Protein AF-A0A812S3G1-F1 (afdb_monomer_lite)

Radius of gyration: 24.36 Å; chains: 1; bounding box: 58×46×75 Å

Foldseek 3Di:
DDQDADLDQADEAEFADFDAPDAQFCPNDPLSAGHAEYEWEWEQDPPRAIETAPRQQPHQHFYHQYWYWHQYPPDAIDTDGGSHGRRPPPHDHPHYDQPALVNPLVSLCQHHHPNDGCNVPPPSVVNNVVSCVVRVCVPDPDDNPPDDCVVCSNPPPDDDDPDPDDDDPPLASSQPPLDDPPPLCVVQLVLLVPQDQDCVPQVVVLVVLVVVLVVFDPPDFDPDPQFQLDPLAEGFHALVCQCPQVNCVVSQAQEEEEQQCVVSVCGNPDPHHPDHHHYHYHHFDLDLPTSLSNVPLRVLLSRVVVCSVVSHRYYYYYHGSAENSLLSQLLCCCPVVVAANVRSSVSCCVRGTHHHPRSNSSSSSSSSCVSVVRYD

Structure (mmCIF, N/CA/C/O backbone):
data_AF-A0A812S3G1-F1
#
_entry.id   AF-A0A812S3G1-F1
#
loop_
_atom_site.group_PDB
_atom_site.id
_atom_site.type_symbol
_atom_site.label_atom_id
_atom_site.label_alt_id
_atom_site.label_comp_id
_atom_site.label_asym_id
_atom_site.label_entity_id
_atom_site.label_seq_id
_atom_site.pdbx_PDB_ins_code
_atom_site.Cartn_x
_atom_site.Cartn_y
_atom_site.Cartn_z
_atom_site.occupancy
_atom_site.B_iso_or_equiv
_atom_site.auth_seq_id
_atom_site.auth_comp_id
_atom_site.auth_asym_id
_atom_site.auth_atom_id
_atom_site.pdbx_PDB_model_num
ATOM 1 N N . MET A 1 1 ? 16.305 25.923 -2.588 1.00 24.86 1 MET A N 1
ATOM 2 C CA . MET A 1 1 ? 16.365 24.826 -3.576 1.00 24.86 1 MET A CA 1
ATOM 3 C C . MET A 1 1 ? 16.782 23.573 -2.830 1.00 24.86 1 MET A C 1
ATOM 5 O O . MET A 1 1 ? 17.925 23.497 -2.410 1.00 24.86 1 MET A O 1
ATOM 9 N N . ILE A 1 2 ? 15.845 22.669 -2.541 1.00 23.67 2 ILE A N 1
ATOM 10 C CA . ILE A 1 2 ? 16.154 21.421 -1.833 1.00 23.67 2 ILE A CA 1
ATOM 11 C C . ILE A 1 2 ? 16.612 20.422 -2.894 1.00 23.67 2 ILE A C 1
ATOM 13 O O . ILE A 1 2 ? 15.824 20.012 -3.743 1.00 23.67 2 ILE A O 1
ATOM 17 N N . GLN A 1 3 ? 17.901 20.095 -2.879 1.00 22.55 3 GLN A N 1
ATOM 18 C CA . GLN A 1 3 ? 18.487 19.044 -3.703 1.00 22.55 3 GLN A CA 1
ATOM 19 C C . GLN A 1 3 ? 17.927 17.705 -3.210 1.00 22.55 3 GLN A C 1
ATOM 21 O O . GLN A 1 3 ? 18.231 17.258 -2.105 1.00 22.55 3 GLN A O 1
ATOM 26 N N . CYS A 1 4 ? 17.042 17.101 -3.999 1.00 26.75 4 CYS A N 1
ATOM 27 C CA . CYS A 1 4 ? 16.534 15.760 -3.748 1.00 26.75 4 CYS A CA 1
ATOM 28 C C . CYS A 1 4 ? 17.634 14.779 -4.185 1.00 26.75 4 CYS A C 1
ATOM 30 O O . CYS A 1 4 ? 17.995 14.804 -5.361 1.00 26.75 4 CYS A O 1
ATOM 32 N N . PRO A 1 5 ? 18.201 13.930 -3.306 1.00 30.16 5 PRO A N 1
ATOM 33 C CA . PRO A 1 5 ? 19.076 12.861 -3.781 1.00 30.16 5 PRO A CA 1
ATOM 34 C C . PRO A 1 5 ? 18.246 11.963 -4.713 1.00 30.16 5 PRO A C 1
ATOM 36 O O . PRO A 1 5 ? 17.055 11.802 -4.464 1.00 30.16 5 PRO A O 1
ATOM 39 N N . SER A 1 6 ? 18.787 11.335 -5.746 1.00 35.03 6 SER A N 1
ATOM 40 C CA . SER A 1 6 ? 18.090 10.208 -6.384 1.00 35.03 6 SER A CA 1
ATOM 41 C C . SER A 1 6 ? 18.092 9.020 -5.406 1.00 35.03 6 SER A C 1
ATOM 43 O O . SER A 1 6 ? 19.055 8.843 -4.661 1.00 35.03 6 SER A O 1
ATOM 45 N N . LEU A 1 7 ? 16.990 8.260 -5.274 1.00 43.78 7 LEU A N 1
ATOM 46 C CA . LEU A 1 7 ? 17.021 6.997 -4.498 1.00 43.78 7 LEU A CA 1
ATOM 47 C C . LEU A 1 7 ? 17.544 5.839 -5.357 1.00 43.78 7 LEU A C 1
ATOM 49 O O . LEU A 1 7 ? 18.239 4.965 -4.850 1.00 43.78 7 LEU A O 1
ATOM 53 N N . ALA A 1 8 ? 17.221 5.846 -6.651 1.00 49.12 8 ALA A N 1
ATOM 54 C CA . ALA A 1 8 ? 17.739 4.892 -7.617 1.00 49.12 8 ALA A CA 1
ATOM 55 C C . ALA A 1 8 ? 19.024 5.453 -8.234 1.00 49.12 8 ALA A C 1
ATOM 57 O O . ALA A 1 8 ? 19.015 6.541 -8.806 1.00 49.12 8 ALA A O 1
ATOM 58 N N . LYS A 1 9 ? 20.129 4.713 -8.099 1.00 58.16 9 LYS A N 1
ATOM 59 C CA . LYS A 1 9 ? 21.392 5.050 -8.771 1.00 58.16 9 LYS A CA 1
ATOM 60 C C . LYS A 1 9 ? 21.328 4.769 -10.271 1.00 58.16 9 LYS A C 1
ATOM 62 O O . LYS A 1 9 ? 21.966 5.483 -11.030 1.00 58.16 9 LYS A O 1
ATOM 67 N N . GLU A 1 10 ? 20.566 3.750 -10.665 1.00 66.44 10 GLU A N 1
ATOM 68 C CA . GLU A 1 10 ? 20.376 3.293 -12.042 1.00 66.44 10 GLU A CA 1
ATOM 69 C C . GLU A 1 10 ? 18.951 2.751 -12.213 1.00 66.44 10 GLU A C 1
ATOM 71 O O . GLU A 1 10 ? 18.359 2.239 -11.260 1.00 66.44 10 GLU A O 1
ATOM 76 N N . VAL A 1 11 ? 18.405 2.859 -13.422 1.00 68.88 11 VAL A N 1
ATOM 77 C CA . VAL A 1 11 ? 17.053 2.435 -13.792 1.00 68.88 11 VAL A CA 1
ATOM 78 C C . VAL A 1 11 ? 17.143 1.447 -14.953 1.00 68.88 11 VAL A C 1
ATOM 80 O O . VAL A 1 11 ? 17.736 1.748 -15.983 1.00 68.88 11 VAL A O 1
ATOM 83 N N . TYR A 1 12 ? 16.529 0.274 -14.813 1.00 77.38 12 TYR A N 1
ATOM 84 C CA . TYR A 1 12 ? 16.462 -0.733 -15.875 1.00 77.38 12 TYR A CA 1
ATOM 85 C C . TYR A 1 12 ? 15.006 -1.037 -16.199 1.00 77.38 12 TYR A C 1
ATOM 87 O O . TYR A 1 12 ? 14.227 -1.360 -15.304 1.00 77.38 12 TYR A O 1
ATOM 95 N N . THR A 1 13 ? 14.628 -0.927 -17.471 1.00 76.81 13 THR A N 1
ATOM 96 C CA . THR A 1 13 ? 13.253 -1.195 -17.918 1.00 76.81 13 THR A CA 1
ATOM 97 C C . THR A 1 13 ? 13.235 -2.190 -19.071 1.00 76.81 13 THR A C 1
ATOM 99 O O . THR A 1 13 ? 14.129 -2.181 -19.919 1.00 76.81 13 THR A O 1
ATOM 102 N N . PHE A 1 14 ? 12.214 -3.050 -19.073 1.00 79.69 14 PHE A N 1
ATOM 103 C CA . PHE A 1 14 ? 11.964 -4.068 -20.092 1.00 79.69 14 PHE A CA 1
ATOM 104 C C . PHE A 1 14 ? 10.590 -3.806 -20.714 1.00 79.69 14 PHE A C 1
ATOM 106 O O . PHE A 1 14 ? 9.578 -3.828 -20.014 1.00 79.69 14 PHE A O 1
ATOM 113 N N . GLY A 1 15 ? 10.584 -3.507 -22.008 1.00 75.56 15 GLY A N 1
ATOM 114 C CA . GLY A 1 15 ? 9.476 -3.003 -22.813 1.00 75.56 15 GLY A CA 1
ATOM 115 C C . GLY A 1 15 ? 9.600 -1.498 -23.077 1.00 75.56 15 GLY A C 1
ATOM 116 O O . GLY A 1 15 ? 10.645 -0.891 -22.845 1.00 75.56 15 GLY A O 1
ATOM 117 N N . ALA A 1 16 ? 8.538 -0.891 -23.605 1.00 66.25 16 ALA A N 1
ATOM 118 C CA . ALA A 1 16 ? 8.488 0.528 -23.961 1.00 66.25 16 ALA A CA 1
ATOM 119 C C . ALA A 1 16 ? 7.647 1.334 -22.946 1.00 66.25 16 ALA A C 1
ATOM 121 O O . ALA A 1 16 ? 6.451 1.514 -23.153 1.00 66.25 16 ALA A O 1
ATOM 122 N N . PRO A 1 17 ? 8.226 1.780 -21.813 1.00 64.75 17 PRO A N 1
ATOM 123 C CA . PRO A 1 17 ? 7.501 2.571 -20.821 1.00 64.75 17 PRO A CA 1
ATOM 124 C C . PRO A 1 17 ? 7.345 4.035 -21.260 1.00 64.75 17 PRO A C 1
ATOM 126 O O . PRO A 1 17 ? 8.328 4.777 -21.310 1.00 64.75 17 PRO A O 1
ATOM 129 N N . ALA A 1 18 ? 6.116 4.456 -21.538 1.00 59.25 18 ALA A N 1
ATOM 130 C CA . ALA A 1 18 ? 5.737 5.826 -21.883 1.00 59.25 18 ALA A CA 1
ATOM 131 C C . ALA A 1 18 ? 5.818 6.818 -20.706 1.00 59.25 18 ALA A C 1
ATOM 133 O O . ALA A 1 18 ? 5.547 6.464 -19.559 1.00 59.25 18 ALA A O 1
ATOM 134 N N . VAL A 1 19 ? 6.051 8.102 -21.002 1.00 54.81 19 VAL A N 1
ATOM 135 C CA . VAL A 1 19 ? 5.768 9.242 -20.110 1.00 54.81 19 VAL A CA 1
ATOM 136 C C . VAL A 1 19 ? 5.015 10.356 -20.845 1.00 54.81 19 VAL A C 1
ATOM 138 O O . VAL A 1 19 ? 5.173 10.568 -22.047 1.00 54.81 19 VAL A O 1
ATOM 141 N N . SER A 1 20 ? 4.203 11.137 -20.126 1.00 53.47 20 SER A N 1
ATOM 142 C CA . SER A 1 20 ? 3.554 12.322 -20.708 1.00 53.47 20 SER A CA 1
ATOM 143 C C . SER A 1 20 ? 4.597 13.280 -21.285 1.00 53.47 20 SER A C 1
ATOM 145 O O . SER A 1 20 ? 5.556 13.591 -20.588 1.00 53.47 20 SER A O 1
ATOM 147 N N . ARG A 1 21 ? 4.393 13.803 -22.503 1.00 59.41 21 ARG A N 1
ATOM 148 C CA . ARG A 1 21 ? 5.299 14.807 -23.088 1.00 59.41 21 ARG A CA 1
ATOM 149 C C . ARG A 1 21 ? 5.381 16.055 -22.185 1.00 59.41 21 ARG A C 1
ATOM 151 O O . ARG A 1 21 ? 4.331 16.516 -21.730 1.00 59.41 21 ARG A O 1
ATOM 158 N N . PRO A 1 22 ? 6.574 16.644 -21.981 1.00 69.62 22 PRO A N 1
ATOM 159 C CA . PRO A 1 22 ? 7.874 16.284 -22.571 1.00 69.62 22 PRO A CA 1
ATOM 160 C C . PRO A 1 22 ? 8.536 15.052 -21.921 1.00 69.62 22 PRO A C 1
ATOM 162 O O . PRO A 1 22 ? 8.142 14.639 -20.839 1.00 69.62 22 PRO A O 1
ATOM 165 N N . ALA A 1 23 ? 9.559 14.486 -22.578 1.00 70.31 23 ALA A N 1
ATOM 166 C CA . ALA A 1 23 ? 10.391 13.408 -22.024 1.00 70.31 23 ALA A CA 1
ATOM 167 C C . ALA A 1 23 ? 10.851 13.720 -20.588 1.00 70.31 23 ALA A C 1
ATOM 169 O O . ALA A 1 23 ? 11.164 14.870 -20.278 1.00 70.31 23 ALA A O 1
ATOM 170 N N . MET A 1 24 ? 10.896 12.708 -19.718 1.00 73.44 24 MET A N 1
ATOM 171 C CA . MET A 1 24 ? 11.195 12.891 -18.292 1.00 73.44 24 MET A CA 1
ATOM 172 C C . MET A 1 24 ? 12.716 12.961 -18.041 1.00 73.44 24 MET A C 1
ATOM 174 O O . MET A 1 24 ? 13.386 11.955 -18.283 1.00 73.44 24 MET A O 1
ATOM 178 N N . PRO A 1 25 ? 13.262 14.088 -17.536 1.00 72.31 25 PRO A N 1
ATOM 179 C CA . PRO A 1 25 ? 14.680 14.217 -17.190 1.00 72.31 25 PRO A CA 1
ATOM 180 C C . PRO A 1 25 ? 14.994 13.734 -15.764 1.00 72.31 25 PRO A C 1
ATOM 182 O O . PRO A 1 25 ? 14.180 13.912 -14.851 1.00 72.31 25 PRO A O 1
ATOM 185 N N . ASP A 1 26 ? 16.213 13.236 -15.541 1.00 68.00 26 ASP A N 1
ATOM 186 C CA . ASP A 1 26 ? 16.771 13.047 -14.197 1.00 68.00 26 ASP A CA 1
ATOM 187 C C . ASP A 1 26 ? 17.379 14.357 -13.685 1.00 68.00 26 ASP A C 1
ATOM 189 O O . ASP A 1 26 ? 18.546 14.667 -13.912 1.00 68.00 26 ASP A O 1
ATOM 193 N N . LYS A 1 27 ? 16.596 15.133 -12.936 1.00 70.81 27 LYS A N 1
ATOM 194 C CA . LYS A 1 27 ? 17.049 16.421 -12.379 1.00 70.81 27 LYS A CA 1
ATOM 195 C C . LYS A 1 27 ? 18.176 16.302 -11.343 1.00 70.81 27 LYS A C 1
ATOM 197 O O . LYS A 1 27 ? 18.647 17.329 -10.858 1.00 70.81 27 LYS A O 1
ATOM 202 N N . THR A 1 28 ? 18.566 15.088 -10.956 1.00 60.28 28 THR A N 1
ATOM 203 C CA . THR A 1 28 ? 19.675 14.853 -10.023 1.00 60.28 28 THR A CA 1
ATOM 204 C C . THR A 1 28 ? 21.027 14.739 -10.728 1.00 60.28 28 THR A C 1
ATOM 206 O O . THR A 1 28 ? 22.057 14.847 -10.065 1.00 60.28 28 THR A O 1
ATOM 209 N N . GLN A 1 29 ? 21.032 14.569 -12.053 1.00 66.81 29 GLN A N 1
ATOM 210 C CA . GLN A 1 29 ? 22.232 14.489 -12.881 1.00 66.81 29 GLN A CA 1
ATOM 211 C C . GLN A 1 29 ? 22.427 15.785 -13.674 1.00 66.81 29 GLN A C 1
ATOM 213 O O . GLN A 1 29 ? 21.464 16.423 -14.100 1.00 66.81 29 GLN A O 1
ATOM 218 N N . GLU A 1 30 ? 23.682 16.163 -13.908 1.00 81.50 30 GLU A N 1
ATOM 219 C CA . GLU A 1 30 ? 24.023 17.350 -14.704 1.00 81.50 30 GLU A CA 1
ATOM 220 C C . GLU A 1 30 ? 23.599 17.196 -16.175 1.00 81.50 30 GLU A C 1
ATOM 222 O O . GLU A 1 30 ? 23.075 18.131 -16.779 1.00 81.50 30 GLU A O 1
ATOM 227 N N . ASP A 1 31 ? 23.741 15.985 -16.723 1.00 85.12 31 ASP A N 1
ATOM 228 C CA . ASP A 1 31 ? 23.325 15.621 -18.083 1.00 85.12 31 ASP A CA 1
ATOM 229 C C . ASP A 1 31 ? 21.814 15.349 -18.210 1.00 85.12 31 ASP A C 1
ATOM 231 O O . ASP A 1 31 ? 21.327 15.054 -19.302 1.00 85.12 31 ASP A O 1
ATOM 235 N N . GLN A 1 32 ? 21.066 15.463 -17.106 1.00 81.81 32 GLN A N 1
ATOM 236 C CA . GLN A 1 32 ? 19.633 15.182 -17.016 1.00 81.81 32 GLN A CA 1
ATOM 237 C C . GLN A 1 32 ? 19.225 13.768 -17.467 1.00 81.81 32 GLN A C 1
ATOM 239 O O . GLN A 1 32 ? 18.046 13.522 -17.745 1.00 81.81 32 GLN A O 1
ATOM 244 N N . CYS A 1 33 ? 20.177 12.836 -17.529 1.00 83.25 33 CYS A N 1
ATOM 245 C CA . CYS A 1 33 ? 19.965 11.483 -18.013 1.00 83.25 33 CYS A CA 1
ATOM 246 C C . CYS A 1 33 ? 19.952 10.484 -16.857 1.00 83.25 33 CYS A C 1
ATOM 248 O O . CYS A 1 33 ? 20.877 10.442 -16.047 1.00 83.25 33 CYS A O 1
ATOM 250 N N . PHE A 1 34 ? 18.941 9.620 -16.810 1.00 79.56 34 PHE A N 1
ATOM 251 C CA . PHE A 1 34 ? 18.959 8.480 -15.904 1.00 79.56 34 PHE A CA 1
ATOM 252 C C . PHE A 1 34 ? 20.106 7.537 -16.282 1.00 79.56 34 PHE A C 1
ATOM 254 O O . PHE A 1 34 ? 20.325 7.227 -17.455 1.00 79.56 34 PHE A O 1
ATOM 261 N N . ARG A 1 35 ? 20.826 7.036 -15.276 1.00 79.56 35 ARG A N 1
ATOM 262 C CA . ARG A 1 35 ? 21.757 5.916 -15.465 1.00 79.56 35 ARG A CA 1
ATOM 263 C C . ARG A 1 35 ? 20.970 4.612 -15.620 1.00 79.56 35 ARG A C 1
ATOM 265 O O . ARG A 1 35 ? 19.844 4.515 -15.138 1.00 79.56 35 ARG A O 1
ATOM 272 N N . GLY A 1 36 ? 21.572 3.606 -16.245 1.00 83.81 36 GLY A N 1
ATOM 273 C CA . GLY A 1 36 ? 20.940 2.316 -16.529 1.00 83.81 36 GLY A CA 1
ATOM 274 C C . GLY A 1 36 ? 20.517 2.188 -17.992 1.00 83.81 36 GLY A C 1
ATOM 275 O O . GLY A 1 36 ? 21.212 2.691 -18.876 1.00 83.81 36 GLY A O 1
ATOM 276 N N . LEU A 1 37 ? 19.423 1.472 -18.265 1.00 85.62 37 LEU A N 1
ATOM 277 C CA . LEU A 1 37 ? 19.054 1.084 -19.626 1.00 85.62 37 LEU A CA 1
ATOM 278 C C . LEU A 1 37 ? 17.555 0.832 -19.801 1.00 85.62 37 LEU A C 1
ATOM 280 O O . LEU A 1 37 ? 16.937 0.051 -19.073 1.00 85.62 37 LEU A O 1
ATOM 284 N N . ARG A 1 38 ? 16.976 1.423 -20.844 1.00 87.81 38 ARG A N 1
ATOM 285 C CA . ARG A 1 38 ? 15.648 1.065 -21.340 1.00 87.81 38 ARG A CA 1
ATOM 286 C C . ARG A 1 38 ? 15.764 0.107 -22.505 1.00 87.81 38 ARG A C 1
ATOM 288 O O . ARG A 1 38 ? 16.334 0.453 -23.534 1.00 87.81 38 ARG A O 1
ATOM 295 N N . THR A 1 39 ? 15.193 -1.074 -22.328 1.00 87.31 39 THR A N 1
ATOM 296 C CA . THR A 1 39 ? 15.353 -2.198 -23.240 1.00 87.31 39 THR A CA 1
ATOM 297 C C . THR A 1 39 ? 13.999 -2.669 -23.725 1.00 87.31 39 THR A C 1
ATOM 299 O O . THR A 1 39 ? 13.118 -2.906 -22.911 1.00 87.31 39 THR A O 1
ATOM 302 N N . PHE A 1 40 ? 13.835 -2.890 -25.020 1.00 86.88 40 PHE A N 1
ATOM 303 C CA . PHE A 1 40 ? 12.679 -3.599 -25.573 1.00 86.88 40 PHE A CA 1
ATOM 304 C C . PHE A 1 40 ? 13.129 -4.506 -26.709 1.00 86.88 40 PHE A C 1
ATOM 306 O O . PHE A 1 40 ? 14.255 -4.389 -27.187 1.00 86.88 40 PHE A O 1
ATOM 313 N N . THR A 1 41 ? 12.273 -5.428 -27.125 1.00 88.31 41 THR A N 1
ATOM 314 C CA . THR A 1 41 ? 12.566 -6.341 -28.227 1.00 88.31 41 THR A CA 1
ATOM 315 C C . THR A 1 41 ? 11.925 -5.861 -29.520 1.00 88.31 41 THR A C 1
ATOM 317 O O . THR A 1 41 ? 10.803 -5.348 -29.547 1.00 88.31 41 THR A O 1
ATOM 320 N N . GLU A 1 42 ? 12.667 -6.024 -30.608 1.00 86.31 42 GLU A N 1
ATOM 321 C CA . GLU A 1 42 ? 12.213 -5.778 -31.968 1.00 86.31 42 GLU A CA 1
ATOM 322 C C . GLU A 1 42 ? 12.810 -6.864 -32.867 1.00 86.31 42 GLU A C 1
ATOM 324 O O . GLU A 1 42 ? 13.987 -7.167 -32.759 1.00 86.31 42 GLU A O 1
ATOM 329 N N . ASN A 1 43 ? 12.028 -7.455 -33.764 1.00 86.94 43 ASN A N 1
ATOM 330 C CA . ASN A 1 43 ? 12.560 -8.245 -34.871 1.00 86.94 43 ASN A CA 1
ATOM 331 C C . ASN A 1 43 ? 12.298 -7.481 -36.168 1.00 86.94 43 ASN A C 1
ATOM 333 O O . ASN A 1 43 ? 11.147 -7.130 -36.456 1.00 86.94 43 ASN A O 1
ATOM 337 N N . LYS A 1 44 ? 13.328 -7.276 -36.993 1.00 83.31 44 LYS A N 1
ATOM 338 C CA . LYS A 1 44 ? 13.120 -6.791 -38.367 1.00 83.31 44 LYS A CA 1
ATOM 339 C C . LYS A 1 44 ? 12.673 -7.962 -39.237 1.00 83.31 44 LYS A C 1
ATOM 341 O O . LYS A 1 44 ? 13.388 -8.948 -39.391 1.00 83.31 44 LYS A O 1
ATOM 346 N N . LEU A 1 45 ? 11.471 -7.866 -39.787 1.00 81.00 45 LEU A N 1
ATOM 347 C CA . LEU A 1 45 ? 10.882 -8.899 -40.629 1.00 81.00 45 LEU A CA 1
ATOM 348 C C . LEU A 1 45 ? 11.335 -8.734 -42.091 1.00 81.00 45 LEU A C 1
ATOM 350 O O . LEU A 1 45 ? 11.609 -7.611 -42.538 1.00 81.00 45 LEU A O 1
ATOM 354 N N . PRO A 1 46 ? 11.357 -9.825 -42.880 1.00 78.81 46 PRO A N 1
ATOM 355 C CA . PRO A 1 46 ? 11.561 -9.746 -44.322 1.00 78.81 46 PRO A CA 1
ATOM 356 C C . PRO A 1 46 ? 10.589 -8.750 -44.974 1.00 78.81 46 PRO A C 1
ATOM 358 O O . PRO A 1 46 ? 9.406 -8.716 -44.643 1.00 78.81 46 PRO A O 1
ATOM 361 N N . GLY A 1 47 ? 11.086 -7.924 -45.900 1.00 78.56 47 GLY A N 1
ATOM 362 C CA . GLY A 1 47 ? 10.275 -6.897 -46.570 1.00 78.56 47 GLY A CA 1
ATOM 363 C C . GLY A 1 47 ? 10.126 -5.575 -45.804 1.00 78.56 47 GLY A C 1
ATOM 364 O O . GLY A 1 47 ? 9.338 -4.732 -46.219 1.00 78.56 47 GLY A O 1
ATOM 365 N N . GLY A 1 48 ? 10.880 -5.368 -44.717 1.00 76.38 48 GLY A N 1
ATOM 366 C CA . GLY A 1 48 ? 10.930 -4.092 -43.986 1.00 76.38 48 GLY A CA 1
ATOM 367 C C . GLY A 1 48 ? 9.874 -3.937 -42.887 1.00 76.38 48 GLY A C 1
ATOM 368 O O . GLY A 1 48 ? 9.760 -2.863 -42.297 1.00 76.38 48 GLY A O 1
ATOM 369 N N . GLY A 1 49 ? 9.114 -4.999 -42.598 1.00 79.81 49 GLY A N 1
ATOM 370 C CA . GLY A 1 49 ? 8.215 -5.057 -41.447 1.00 79.81 49 GLY A CA 1
ATOM 371 C C . GLY A 1 49 ? 8.979 -5.119 -40.122 1.00 79.81 49 GLY A C 1
ATOM 372 O O . GLY A 1 49 ? 10.176 -5.401 -40.082 1.00 79.81 49 GLY A O 1
ATOM 373 N N . ARG A 1 50 ? 8.279 -4.869 -39.017 1.00 83.25 50 ARG A N 1
ATOM 374 C CA . ARG A 1 50 ? 8.837 -4.952 -37.661 1.00 83.25 50 ARG A CA 1
ATOM 375 C C . ARG A 1 50 ? 7.858 -5.676 -36.754 1.00 83.25 50 ARG A C 1
ATOM 377 O O . ARG A 1 50 ? 6.668 -5.358 -36.770 1.00 83.25 50 ARG A O 1
ATOM 384 N N . GLN A 1 51 ? 8.363 -6.621 -35.976 1.00 83.06 51 GLN A N 1
ATOM 385 C CA . GLN A 1 51 ? 7.642 -7.226 -34.865 1.00 83.06 51 GLN A CA 1
ATOM 386 C C . GLN A 1 51 ? 8.189 -6.638 -33.570 1.00 83.06 51 GLN A C 1
ATOM 388 O O . GLN A 1 51 ? 9.396 -6.662 -33.366 1.00 83.06 51 GLN A O 1
ATOM 393 N N . VAL A 1 52 ? 7.334 -6.107 -32.706 1.00 80.69 52 VAL A N 1
ATOM 394 C CA . VAL A 1 52 ? 7.767 -5.445 -31.462 1.00 80.69 52 VAL A CA 1
ATOM 395 C C . VAL A 1 52 ? 7.022 -6.000 -30.250 1.00 80.69 52 VAL A C 1
ATOM 397 O O . VAL A 1 52 ? 6.059 -6.763 -30.373 1.00 80.69 52 VAL A O 1
ATOM 400 N N . ASP A 1 53 ? 7.442 -5.602 -29.052 1.00 73.81 53 ASP A N 1
ATOM 401 C CA . ASP A 1 53 ? 6.625 -5.789 -27.853 1.00 73.81 53 ASP A CA 1
ATOM 402 C C . ASP A 1 53 ? 5.247 -5.127 -27.995 1.00 73.81 53 ASP A C 1
ATOM 404 O O . ASP A 1 53 ? 5.138 -4.006 -28.485 1.00 73.81 53 ASP A O 1
ATOM 408 N N . ALA A 1 54 ? 4.186 -5.778 -27.505 1.00 63.69 54 ALA A N 1
ATOM 409 C CA . ALA A 1 54 ? 2.816 -5.241 -27.554 1.00 63.69 54 ALA A CA 1
ATOM 410 C C . ALA A 1 54 ? 2.710 -3.821 -26.960 1.00 63.69 54 ALA A C 1
ATOM 412 O O . ALA A 1 54 ? 1.992 -2.962 -27.469 1.00 63.69 54 ALA A O 1
ATOM 413 N N . ALA A 1 55 ? 3.496 -3.572 -25.914 1.00 57.97 55 ALA A N 1
ATOM 414 C CA . ALA A 1 55 ? 3.701 -2.277 -25.287 1.00 57.97 55 ALA A CA 1
ATOM 415 C C . ALA A 1 55 ? 4.128 -1.151 -26.244 1.00 57.97 55 ALA A C 1
ATOM 417 O O . ALA A 1 55 ? 3.713 -0.009 -26.089 1.00 57.97 55 ALA A O 1
ATOM 418 N N . SER A 1 56 ? 4.955 -1.487 -27.230 1.00 64.94 56 SER A N 1
ATOM 419 C CA . SER A 1 56 ? 5.641 -0.559 -28.129 1.00 64.94 56 SER A CA 1
ATOM 420 C C . SER A 1 56 ? 4.772 -0.076 -29.292 1.00 64.94 56 SER A C 1
ATOM 422 O O . SER A 1 56 ? 5.134 0.878 -29.975 1.00 64.94 56 SER A O 1
ATOM 424 N N . ILE A 1 57 ? 3.638 -0.734 -29.561 1.00 59.88 57 ILE A N 1
ATOM 425 C CA . ILE A 1 57 ? 2.759 -0.404 -30.697 1.00 59.88 57 ILE A CA 1
ATOM 426 C C . ILE A 1 57 ? 1.920 0.843 -30.441 1.00 59.88 57 ILE A C 1
ATOM 428 O O . ILE A 1 57 ? 1.682 1.629 -31.359 1.00 59.88 57 ILE A O 1
ATOM 432 N N . PHE A 1 58 ? 1.446 1.001 -29.209 1.00 54.31 58 PHE A N 1
ATOM 433 C CA . PHE A 1 58 ? 0.488 2.043 -28.841 1.00 54.31 58 PHE A CA 1
ATOM 434 C C . PHE A 1 58 ? 1.161 3.283 -28.248 1.00 54.31 58 PHE A C 1
ATOM 436 O O . PHE A 1 58 ? 0.475 4.214 -27.823 1.00 54.31 58 PHE A O 1
ATOM 443 N N . ASP A 1 59 ? 2.494 3.304 -28.223 1.00 60.44 59 ASP A N 1
ATOM 444 C CA . ASP A 1 59 ? 3.252 4.351 -27.563 1.00 60.44 59 ASP A CA 1
ATOM 445 C C . ASP A 1 59 ? 3.551 5.518 -28.515 1.00 60.44 59 ASP A C 1
ATOM 447 O O . ASP A 1 59 ? 4.531 5.541 -29.256 1.00 60.44 59 ASP A O 1
ATOM 451 N N . ALA A 1 60 ? 2.648 6.500 -28.532 1.00 60.56 60 ALA A N 1
ATOM 452 C CA . ALA A 1 60 ? 2.881 7.789 -29.187 1.00 60.56 60 ALA A CA 1
ATOM 453 C C . ALA A 1 60 ? 3.582 8.799 -28.257 1.00 60.56 60 ALA A C 1
ATOM 455 O O . ALA A 1 60 ? 3.783 9.969 -28.627 1.00 60.56 60 ALA A O 1
ATOM 456 N N . TYR A 1 61 ? 3.887 8.395 -27.025 1.00 64.25 61 TYR A N 1
ATOM 457 C CA . TYR A 1 61 ? 4.394 9.268 -25.988 1.00 64.25 61 TYR A CA 1
ATOM 458 C C . TYR A 1 61 ? 5.921 9.321 -26.003 1.00 64.25 61 TYR A C 1
ATOM 460 O O . TYR A 1 61 ? 6.596 8.584 -26.712 1.00 64.25 61 TYR A O 1
ATOM 468 N N . ALA A 1 62 ? 6.465 10.310 -25.295 1.00 69.25 62 ALA A N 1
ATOM 469 C CA . ALA A 1 62 ? 7.906 10.373 -25.117 1.00 69.25 62 ALA A CA 1
ATOM 470 C C . ALA A 1 62 ? 8.305 9.392 -24.014 1.00 69.25 62 ALA A C 1
ATOM 472 O O . ALA A 1 62 ? 7.493 9.053 -23.160 1.00 69.25 62 ALA A O 1
ATOM 473 N N . HIS A 1 63 ? 9.564 8.995 -23.988 1.00 76.25 63 HIS A N 1
ATOM 474 C CA . HIS A 1 63 ? 10.126 8.144 -22.951 1.00 76.25 63 HIS A CA 1
ATOM 475 C C . HIS A 1 63 ? 11.052 8.938 -22.020 1.00 76.25 63 HIS A C 1
ATOM 477 O O . HIS A 1 63 ? 11.437 10.064 -22.351 1.00 76.25 63 HIS A O 1
ATOM 483 N N . PRO A 1 64 ? 11.408 8.399 -20.839 1.00 74.44 64 PRO A N 1
ATOM 484 C CA . PRO A 1 64 ? 12.423 9.006 -19.985 1.00 74.44 64 PRO A CA 1
ATOM 485 C C . PRO A 1 64 ? 13.753 9.194 -20.725 1.00 74.44 64 PRO A C 1
ATOM 487 O O . PRO A 1 64 ? 14.083 8.422 -21.625 1.00 74.44 64 PRO A O 1
ATOM 490 N N . ILE A 1 65 ? 14.521 10.206 -20.323 1.00 83.12 65 ILE A N 1
ATOM 491 C CA . ILE A 1 65 ? 15.872 10.454 -20.838 1.00 83.12 65 ILE A CA 1
ATOM 492 C C . ILE A 1 65 ? 16.811 9.416 -20.215 1.00 83.12 65 ILE A C 1
ATOM 494 O O . ILE A 1 65 ? 17.240 9.567 -19.074 1.00 83.12 65 ILE A O 1
ATOM 498 N N . ILE A 1 66 ? 17.061 8.323 -20.931 1.00 86.62 66 ILE A N 1
ATOM 499 C CA . ILE A 1 66 ? 17.832 7.159 -20.475 1.00 86.62 66 ILE A CA 1
ATOM 500 C C . ILE A 1 66 ? 18.419 6.430 -21.692 1.00 86.62 66 ILE A C 1
ATOM 502 O O . ILE A 1 66 ? 17.756 6.407 -22.738 1.00 86.62 66 ILE A O 1
ATOM 506 N N . PRO A 1 67 ? 19.606 5.792 -21.600 1.00 93.44 67 PRO A N 1
ATOM 507 C CA . PRO A 1 67 ? 20.122 4.971 -22.688 1.00 93.44 67 PRO A CA 1
ATOM 508 C C . PRO A 1 67 ? 19.063 3.995 -23.206 1.00 93.44 67 PRO A C 1
ATOM 510 O O . PRO A 1 67 ? 18.303 3.402 -22.437 1.00 93.44 67 PRO A O 1
ATOM 513 N N . THR A 1 68 ? 18.970 3.879 -24.524 1.00 92.62 68 THR A N 1
ATOM 514 C CA . THR A 1 68 ? 17.901 3.152 -25.215 1.00 92.62 68 THR A CA 1
ATOM 515 C C . THR A 1 68 ? 18.489 1.977 -25.973 1.00 92.62 68 THR A C 1
ATOM 517 O O . THR A 1 68 ? 19.451 2.164 -26.710 1.00 92.62 68 THR A O 1
ATOM 520 N N . LEU A 1 69 ? 17.897 0.794 -25.820 1.00 93.25 69 LEU A N 1
ATOM 521 C CA . LEU A 1 69 ? 18.288 -0.436 -26.500 1.00 93.25 69 LEU A CA 1
ATOM 522 C C . LEU A 1 69 ? 17.072 -1.128 -27.129 1.00 93.25 69 LEU A C 1
ATOM 524 O O . LEU A 1 69 ? 16.188 -1.607 -26.418 1.00 93.25 69 LEU A O 1
ATOM 528 N N . ALA A 1 70 ? 17.062 -1.226 -28.459 1.00 91.19 70 ALA A N 1
ATOM 529 C CA . ALA A 1 70 ? 16.214 -2.164 -29.189 1.00 91.19 70 ALA A CA 1
ATOM 530 C C . ALA A 1 70 ? 16.994 -3.463 -29.398 1.00 91.19 70 ALA A C 1
ATOM 532 O O . ALA A 1 70 ? 17.948 -3.491 -30.178 1.00 91.19 70 ALA A O 1
ATOM 533 N N . LEU A 1 71 ? 16.595 -4.518 -28.696 1.00 91.31 71 LEU A N 1
ATOM 534 C CA . LEU A 1 71 ? 17.172 -5.845 -28.835 1.00 91.31 71 LEU A CA 1
ATOM 535 C C . LEU A 1 71 ? 16.621 -6.538 -30.066 1.00 91.31 71 LEU A C 1
ATOM 537 O O . LEU A 1 71 ? 15.433 -6.871 -30.114 1.00 91.31 71 LEU A O 1
ATOM 541 N N . ASP A 1 72 ? 17.519 -6.822 -30.996 1.00 88.50 72 ASP A N 1
ATOM 542 C CA . ASP A 1 72 ? 17.212 -7.565 -32.206 1.00 88.50 72 ASP A CA 1
ATOM 543 C C . ASP A 1 72 ? 17.623 -9.036 -32.100 1.00 88.50 72 ASP A C 1
ATOM 545 O O . ASP A 1 72 ? 18.535 -9.381 -31.347 1.00 88.50 72 ASP A O 1
ATOM 549 N N . TRP A 1 73 ? 16.929 -9.931 -32.808 1.00 84.69 73 TRP A N 1
ATOM 550 C CA . TRP A 1 73 ? 17.270 -11.357 -32.793 1.00 84.69 73 TRP A CA 1
ATOM 551 C C . TRP A 1 73 ? 18.214 -11.709 -33.939 1.00 84.69 73 TRP A C 1
ATOM 553 O O . TRP A 1 73 ? 17.848 -11.607 -35.108 1.00 84.69 73 TRP A O 1
ATOM 563 N N . GLY A 1 74 ? 19.412 -12.193 -33.603 1.00 81.50 74 GLY A N 1
ATOM 564 C CA . GLY A 1 74 ? 20.376 -12.701 -34.585 1.00 81.50 74 GLY A CA 1
ATOM 565 C C . GLY A 1 74 ? 21.019 -11.631 -35.476 1.00 81.50 74 GLY A C 1
ATOM 566 O O . GLY A 1 74 ? 21.639 -11.977 -36.478 1.00 81.50 74 GLY A O 1
ATOM 567 N N . GLN A 1 75 ? 20.878 -10.350 -35.129 1.00 87.19 75 GLN A N 1
ATOM 568 C CA . GLN A 1 75 ? 21.490 -9.221 -35.828 1.00 87.19 75 GLN A CA 1
ATOM 569 C C . GLN A 1 75 ? 21.806 -8.077 -34.858 1.00 87.19 75 GLN A C 1
ATOM 571 O O . GLN A 1 75 ? 21.401 -8.114 -33.694 1.00 87.19 75 GLN A O 1
ATOM 576 N N . ASP A 1 76 ? 22.509 -7.055 -35.352 1.00 91.50 76 ASP A N 1
ATOM 577 C CA . ASP A 1 76 ? 22.886 -5.896 -34.544 1.00 91.50 76 ASP A CA 1
ATOM 578 C C . ASP A 1 76 ? 21.656 -5.187 -33.955 1.00 91.50 76 ASP A C 1
ATOM 580 O O . ASP A 1 76 ? 20.692 -4.835 -34.649 1.00 91.50 76 ASP A O 1
ATOM 584 N N . SER A 1 77 ? 21.738 -4.953 -32.649 1.00 93.38 77 SER A N 1
ATOM 585 C CA . SER A 1 77 ? 20.777 -4.205 -31.849 1.00 93.38 77 SER A CA 1
ATOM 586 C C . SER A 1 77 ? 20.975 -2.697 -32.018 1.00 93.38 77 SER A C 1
ATOM 588 O O . SER A 1 77 ? 22.079 -2.212 -32.268 1.00 93.38 77 SER A O 1
ATOM 590 N N . TYR A 1 78 ? 19.896 -1.932 -31.859 1.00 92.50 78 TYR A N 1
ATOM 591 C CA . TYR A 1 78 ? 19.954 -0.470 -31.891 1.00 92.50 78 TYR A CA 1
ATOM 592 C C . TYR A 1 78 ? 20.216 0.061 -30.489 1.00 92.50 78 TYR A C 1
ATOM 594 O O . TYR A 1 78 ? 19.400 -0.152 -29.596 1.00 92.50 78 TYR A O 1
ATOM 602 N N . TYR A 1 79 ? 21.323 0.774 -30.301 1.00 94.94 79 TYR A N 1
ATOM 603 C CA . TYR A 1 79 ? 21.674 1.372 -29.020 1.00 94.94 79 TYR A CA 1
ATOM 604 C C . TYR A 1 79 ? 21.954 2.863 -29.160 1.00 94.94 79 TYR A C 1
ATOM 606 O O . TYR A 1 79 ? 22.701 3.287 -30.038 1.00 94.94 79 TYR A O 1
ATOM 614 N N . VAL A 1 80 ? 21.382 3.649 -28.251 1.00 95.19 80 VAL A N 1
ATOM 615 C CA . VAL A 1 80 ? 21.640 5.083 -28.135 1.00 95.19 80 VAL A CA 1
ATOM 616 C C . VAL A 1 80 ? 22.027 5.379 -26.688 1.00 95.19 80 VAL A C 1
ATOM 618 O O . VAL A 1 80 ? 21.187 5.196 -25.799 1.00 95.19 80 VAL A O 1
ATOM 621 N N . PRO A 1 81 ? 23.270 5.823 -26.417 1.00 94.50 81 PRO A N 1
ATOM 622 C CA . PRO A 1 81 ? 23.669 6.260 -25.082 1.00 94.50 81 PRO A CA 1
ATOM 623 C C . PRO A 1 81 ? 22.916 7.538 -24.690 1.00 94.50 81 PRO A C 1
ATOM 625 O O . PRO A 1 81 ? 22.198 8.113 -25.505 1.00 94.50 81 PRO A O 1
ATOM 628 N N . CYS A 1 82 ? 23.084 8.007 -23.450 1.00 91.38 82 CYS A N 1
ATOM 629 C CA . CYS A 1 82 ? 22.498 9.271 -22.987 1.00 91.38 82 CYS A CA 1
ATOM 630 C C . CYS A 1 82 ? 22.634 10.394 -24.038 1.00 91.38 82 CYS A C 1
ATOM 632 O O . CYS A 1 82 ? 23.731 10.584 -24.570 1.00 91.38 82 CYS A O 1
ATOM 634 N N . PRO A 1 83 ? 21.553 11.135 -24.350 1.00 90.62 83 PRO A N 1
ATOM 635 C CA . PRO A 1 83 ? 20.250 11.183 -23.663 1.00 90.62 83 PRO A CA 1
ATOM 636 C C . PRO A 1 83 ? 19.283 10.023 -23.986 1.00 90.62 83 PRO A C 1
ATOM 638 O O . PRO A 1 83 ? 18.172 9.982 -23.459 1.00 90.62 83 PRO A O 1
ATOM 641 N N . GLY A 1 84 ? 19.692 9.084 -24.839 1.00 91.56 84 GLY A N 1
ATOM 642 C CA . GLY A 1 84 ? 18.828 8.051 -25.395 1.00 91.56 84 GLY A CA 1
ATOM 643 C C . GLY A 1 84 ? 17.920 8.577 -26.502 1.00 91.56 84 GLY A C 1
ATOM 644 O O . GLY A 1 84 ? 17.950 9.755 -26.858 1.00 91.56 84 GLY A O 1
ATOM 645 N N . ASP A 1 85 ? 17.082 7.693 -27.041 1.00 91.00 85 ASP A N 1
ATOM 646 C CA . ASP A 1 85 ? 16.078 8.051 -28.043 1.00 91.00 85 ASP A CA 1
ATOM 647 C C . ASP A 1 85 ? 14.684 8.019 -27.423 1.00 91.00 85 ASP A C 1
ATOM 649 O O . ASP A 1 85 ? 13.988 7.003 -27.426 1.00 91.00 85 ASP A O 1
ATOM 653 N N . VAL A 1 86 ? 14.262 9.167 -26.900 1.00 84.75 86 VAL A N 1
ATOM 654 C CA . VAL A 1 86 ? 12.982 9.332 -26.196 1.00 84.75 86 VAL A CA 1
ATOM 655 C C . VAL A 1 86 ? 11.753 9.124 -27.082 1.00 84.75 86 VAL A C 1
ATOM 657 O O . VAL A 1 86 ? 10.638 9.171 -26.576 1.00 84.75 86 VAL A O 1
ATOM 660 N N . THR A 1 87 ? 11.928 8.942 -28.391 1.00 82.88 87 THR A N 1
ATOM 661 C CA . THR A 1 87 ? 10.837 8.731 -29.355 1.00 82.88 87 THR A CA 1
ATOM 662 C C . THR A 1 87 ? 10.770 7.302 -29.877 1.00 82.88 87 THR A C 1
ATOM 664 O O . THR A 1 87 ? 9.878 6.964 -30.652 1.00 82.88 87 THR A O 1
ATOM 667 N N . TRP A 1 88 ? 11.734 6.475 -29.481 1.00 78.62 88 TRP A N 1
ATOM 668 C CA . TRP A 1 88 ? 11.861 5.100 -29.919 1.00 78.62 88 TRP A CA 1
ATOM 669 C C . TRP A 1 88 ? 11.317 4.151 -28.845 1.00 78.62 88 TRP A C 1
ATOM 671 O O . TRP A 1 88 ? 11.635 4.382 -27.678 1.00 78.62 88 TRP A O 1
ATOM 681 N N . PRO A 1 89 ? 10.581 3.073 -29.179 1.00 73.69 89 PRO A N 1
ATOM 682 C CA . PRO A 1 89 ? 10.310 2.545 -30.519 1.00 73.69 89 PRO A CA 1
ATOM 683 C C . PRO A 1 89 ? 9.398 3.422 -31.367 1.00 73.69 89 PRO A C 1
ATOM 685 O O . PRO A 1 89 ? 8.349 3.882 -30.935 1.00 73.69 89 PRO A O 1
ATOM 688 N N . LYS A 1 90 ? 9.800 3.623 -32.627 1.00 70.12 90 LYS A N 1
ATOM 689 C CA . LYS A 1 90 ? 8.955 4.299 -33.613 1.00 70.12 90 LYS A CA 1
ATOM 690 C C . LYS A 1 90 ? 7.744 3.410 -33.869 1.00 70.12 90 LYS A C 1
ATOM 692 O O . LYS A 1 90 ? 7.930 2.307 -34.391 1.00 70.12 90 LYS A O 1
ATOM 697 N N . GLY A 1 91 ? 6.546 3.887 -33.530 1.00 60.03 91 GLY A N 1
ATOM 698 C CA . GLY A 1 91 ? 5.284 3.189 -33.791 1.00 60.03 91 GLY A CA 1
ATOM 699 C C . GLY A 1 91 ? 5.128 2.718 -35.248 1.00 60.03 91 GLY A C 1
ATOM 700 O O . GLY A 1 91 ? 5.912 3.071 -36.133 1.00 60.03 91 GLY A O 1
ATOM 701 N N . GLY A 1 92 ? 4.113 1.892 -35.508 1.00 63.12 92 GLY A N 1
ATOM 702 C CA . GLY A 1 92 ? 3.897 1.287 -36.830 1.00 63.12 92 GLY A CA 1
ATOM 703 C C . GLY A 1 92 ? 4.640 -0.036 -37.015 1.00 63.12 92 GLY A C 1
ATOM 704 O O . GLY A 1 92 ? 5.392 -0.208 -37.976 1.00 63.12 92 GLY A O 1
ATOM 705 N N . ALA A 1 93 ? 4.451 -0.959 -36.073 1.00 66.50 93 ALA A N 1
ATOM 706 C CA . ALA A 1 93 ? 4.863 -2.347 -36.228 1.00 66.50 93 ALA A CA 1
ATOM 707 C C . ALA A 1 93 ? 3.823 -3.134 -37.033 1.00 66.50 93 ALA A C 1
ATOM 709 O O . ALA A 1 93 ? 2.624 -2.869 -36.950 1.00 66.50 93 ALA A O 1
ATOM 710 N N . SER A 1 94 ? 4.299 -4.101 -37.812 1.00 69.25 94 SER A N 1
ATOM 711 C CA . SER A 1 94 ? 3.460 -5.001 -38.606 1.00 69.25 94 SER A CA 1
ATOM 712 C C . SER A 1 94 ? 2.973 -6.208 -37.805 1.00 69.25 94 SER A C 1
ATOM 714 O O . SER A 1 94 ? 2.019 -6.856 -38.220 1.00 69.25 94 SER A O 1
ATOM 716 N N . ASP A 1 95 ? 3.632 -6.518 -36.686 1.00 69.62 95 ASP A N 1
ATOM 717 C CA . ASP A 1 95 ? 3.318 -7.657 -35.824 1.00 69.62 95 ASP A CA 1
ATOM 718 C C . ASP A 1 95 ? 3.704 -7.370 -34.355 1.00 69.62 95 ASP A C 1
ATOM 720 O O . ASP A 1 95 ? 4.547 -6.508 -34.082 1.00 69.62 95 ASP A O 1
ATOM 724 N N . TRP A 1 96 ? 3.094 -8.073 -33.400 1.00 71.31 96 TRP A N 1
ATOM 725 C CA . TRP A 1 96 ? 3.383 -7.950 -31.966 1.00 71.31 96 TRP A CA 1
ATOM 726 C C . TRP A 1 96 ? 3.220 -9.259 -31.204 1.00 71.31 96 TRP A C 1
ATOM 728 O O . TRP A 1 96 ? 2.383 -10.089 -31.536 1.00 71.31 96 TRP A O 1
ATOM 738 N N . GLY A 1 97 ? 3.985 -9.406 -30.118 1.00 63.84 97 GLY A N 1
ATOM 739 C CA . GLY A 1 97 ? 3.832 -10.559 -29.220 1.00 63.84 97 GLY A CA 1
ATOM 740 C C . GLY A 1 97 ? 5.037 -10.907 -28.346 1.00 63.84 97 GLY A C 1
ATOM 741 O O . GLY A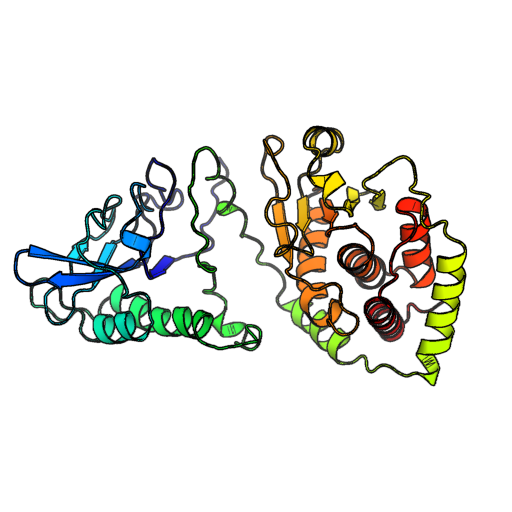 1 97 ? 4.967 -11.864 -27.585 1.00 63.84 97 GLY A O 1
ATOM 742 N N . LEU A 1 98 ? 6.134 -10.147 -28.416 1.00 67.19 98 LEU A N 1
ATOM 743 C CA . LEU A 1 98 ? 7.428 -10.539 -27.836 1.00 67.19 98 LEU A CA 1
ATOM 744 C C . LEU A 1 98 ? 7.608 -10.249 -26.327 1.00 67.19 98 LEU A C 1
ATOM 746 O O . LEU A 1 98 ? 8.731 -10.233 -25.823 1.00 67.19 98 LEU A O 1
ATOM 750 N N . HIS A 1 99 ? 6.514 -10.105 -25.578 1.00 66.75 99 HIS A N 1
ATOM 751 C CA . HIS A 1 99 ? 6.532 -9.685 -24.173 1.00 66.75 99 HIS A CA 1
ATOM 752 C C . HIS A 1 99 ? 6.764 -10.862 -23.199 1.00 66.75 99 HIS A C 1
ATOM 754 O O . HIS A 1 99 ? 5.848 -11.292 -22.502 1.00 66.75 99 HIS A O 1
ATOM 760 N N . SER A 1 100 ? 7.978 -11.427 -23.179 1.00 69.50 100 SER A N 1
ATOM 761 C CA . SER A 1 100 ? 8.350 -12.554 -22.299 1.00 69.50 100 SER A CA 1
ATOM 762 C C . SER A 1 100 ? 9.852 -12.593 -21.988 1.00 69.50 100 SER A C 1
ATOM 764 O O . SER A 1 100 ? 10.673 -12.210 -22.825 1.00 69.50 100 SER A O 1
ATOM 766 N N . GLU A 1 101 ? 10.240 -13.154 -20.831 1.00 69.50 101 GLU A N 1
ATOM 767 C CA . GLU A 1 101 ? 11.649 -13.400 -20.461 1.00 69.50 101 GLU A CA 1
ATOM 768 C C . GLU A 1 101 ? 12.409 -14.123 -21.565 1.00 69.50 101 GLU A C 1
ATOM 770 O O . GLU A 1 101 ? 13.555 -13.794 -21.876 1.00 69.50 101 GLU A O 1
ATOM 775 N N . THR A 1 102 ? 11.733 -15.099 -22.173 1.00 78.75 102 THR A N 1
ATOM 776 C CA . THR A 1 102 ? 12.270 -15.976 -23.215 1.00 78.75 102 THR A CA 1
ATOM 777 C C . THR A 1 102 ? 12.730 -15.203 -24.446 1.00 78.75 102 THR A C 1
ATOM 779 O O . THR A 1 102 ? 13.555 -15.694 -25.214 1.00 78.75 102 THR A O 1
ATOM 782 N N . HIS A 1 103 ? 12.258 -13.969 -24.612 1.00 83.00 103 HIS A N 1
ATOM 783 C CA . HIS A 1 103 ? 12.674 -13.078 -25.674 1.00 83.00 103 HIS A CA 1
ATOM 784 C C . HIS A 1 103 ? 13.795 -12.126 -25.249 1.00 83.00 103 HIS A C 1
ATOM 786 O O . HIS A 1 103 ? 14.687 -11.849 -26.048 1.00 83.00 103 HIS A O 1
ATOM 792 N N . TYR A 1 104 ? 13.813 -11.654 -24.011 1.00 87.19 104 TYR A N 1
ATOM 793 C CA . TYR A 1 104 ? 14.822 -10.694 -23.570 1.00 87.19 104 TYR A CA 1
ATOM 794 C C . TYR A 1 104 ? 16.129 -11.356 -23.140 1.00 87.19 104 TYR A C 1
ATOM 796 O O . TYR A 1 104 ? 17.204 -10.925 -23.555 1.00 87.19 104 TYR A O 1
ATOM 804 N N . ALA A 1 105 ? 16.054 -12.400 -22.312 1.00 84.94 105 ALA A N 1
ATOM 805 C CA . ALA A 1 105 ? 17.232 -12.984 -21.680 1.00 84.94 105 ALA A CA 1
ATOM 806 C C . ALA A 1 105 ? 18.226 -13.583 -22.694 1.00 84.94 105 ALA A C 1
ATOM 808 O O . ALA A 1 105 ? 19.424 -13.328 -22.555 1.00 84.94 105 ALA A O 1
ATOM 809 N N . PRO A 1 106 ? 17.798 -14.319 -23.740 1.00 89.62 106 PRO A N 1
ATOM 810 C CA . PRO A 1 106 ? 18.739 -14.799 -24.749 1.00 89.62 106 PRO A CA 1
ATOM 811 C C . PRO A 1 106 ? 19.318 -13.657 -25.598 1.00 89.62 106 PRO A C 1
ATOM 813 O O . PRO A 1 106 ? 20.525 -13.621 -25.810 1.00 89.62 106 PRO A O 1
ATOM 816 N N . ARG A 1 107 ? 18.500 -12.666 -25.993 1.00 91.88 107 ARG A N 1
ATOM 817 C CA . ARG A 1 107 ? 18.967 -11.503 -26.775 1.00 91.88 107 ARG A CA 1
ATOM 818 C C . ARG A 1 107 ? 20.010 -10.679 -26.024 1.00 91.88 107 ARG A C 1
ATOM 820 O O . ARG A 1 107 ? 20.980 -10.244 -26.622 1.00 91.88 107 ARG A O 1
ATOM 827 N N . LEU A 1 108 ? 19.849 -10.492 -24.714 1.00 91.69 108 LEU A N 1
ATOM 828 C CA . LEU A 1 108 ? 20.829 -9.779 -23.883 1.00 91.69 108 LEU A CA 1
ATOM 829 C C . LEU A 1 108 ? 22.147 -10.543 -23.723 1.00 91.69 108 LEU A C 1
ATOM 831 O O . LEU A 1 108 ? 23.196 -9.920 -23.587 1.00 91.69 108 LEU A O 1
ATOM 835 N N . L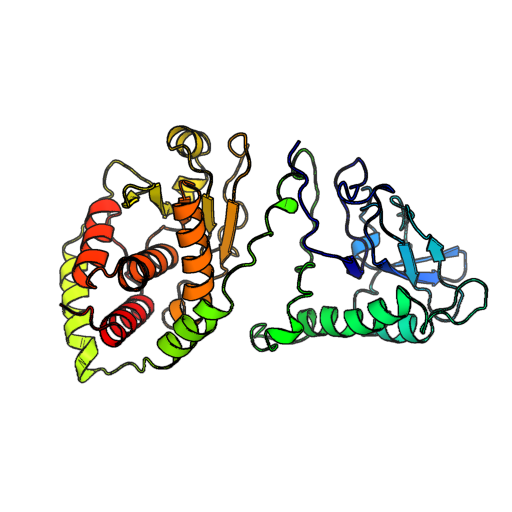YS A 1 109 ? 22.116 -11.880 -23.738 1.00 91.94 109 LYS A N 1
ATOM 836 C CA . LYS A 1 109 ? 23.335 -12.709 -23.703 1.00 91.94 109 LYS A CA 1
ATOM 837 C C . LYS A 1 109 ? 24.126 -12.643 -25.003 1.00 91.94 109 LYS A C 1
ATOM 839 O O . LYS A 1 109 ? 25.341 -12.807 -24.971 1.00 91.94 109 LYS A O 1
ATOM 844 N N . GLU A 1 110 ? 23.443 -12.392 -26.111 1.00 92.31 110 GLU A N 1
ATOM 845 C CA . GLU A 1 110 ? 24.017 -12.371 -27.457 1.00 92.31 110 GLU A CA 1
ATOM 846 C C . GLU A 1 110 ? 23.966 -10.972 -28.086 1.00 92.31 110 GLU A C 1
ATOM 848 O O . GLU A 1 110 ? 24.094 -10.826 -29.301 1.00 92.31 110 GLU A O 1
ATOM 853 N N . VAL A 1 111 ? 23.780 -9.928 -27.267 1.00 94.12 111 VAL A N 1
ATOM 854 C CA . VAL A 1 111 ? 23.613 -8.562 -27.768 1.00 94.12 111 VAL A CA 1
ATOM 855 C C . VAL A 1 111 ? 24.865 -8.125 -28.518 1.00 94.12 111 VAL A C 1
ATOM 857 O O . VAL A 1 111 ? 25.988 -8.165 -28.000 1.00 94.12 111 VAL A O 1
ATOM 860 N N . THR A 1 112 ? 24.645 -7.696 -29.755 1.00 94.75 112 THR A N 1
ATOM 861 C CA . THR A 1 112 ? 25.667 -7.161 -30.646 1.00 94.75 112 THR A CA 1
ATOM 862 C C . THR A 1 112 ? 25.298 -5.746 -31.059 1.00 94.75 112 THR A C 1
ATOM 864 O O . THR A 1 112 ? 24.125 -5.441 -31.267 1.00 94.75 112 THR A O 1
ATOM 867 N N . ILE A 1 113 ? 26.288 -4.859 -31.104 1.00 94.56 113 ILE A N 1
ATOM 868 C CA . ILE A 1 113 ? 26.140 -3.478 -31.574 1.00 94.56 113 ILE A CA 1
ATOM 869 C C . ILE A 1 113 ? 27.307 -3.220 -32.523 1.00 94.56 113 ILE A C 1
ATOM 871 O O . ILE A 1 113 ? 28.464 -3.369 -32.126 1.00 94.56 113 ILE A O 1
ATOM 875 N N . GLU A 1 114 ? 27.006 -2.861 -33.771 1.00 93.50 114 GLU A N 1
ATOM 876 C CA . GLU A 1 114 ? 28.001 -2.630 -34.829 1.00 93.50 114 GLU A CA 1
ATOM 877 C C . GLU A 1 114 ? 28.994 -3.804 -34.983 1.00 93.50 114 GLU A C 1
ATOM 879 O O . GLU A 1 114 ? 30.212 -3.619 -35.071 1.00 93.50 114 GLU A O 1
ATOM 884 N N . GLY A 1 115 ? 28.483 -5.038 -34.951 1.00 91.81 115 GLY A N 1
ATOM 885 C CA . GLY A 1 115 ? 29.261 -6.268 -35.083 1.00 91.81 115 GLY A CA 1
ATOM 886 C C . GLY A 1 115 ? 30.115 -6.641 -33.867 1.00 91.81 115 GLY A C 1
ATOM 887 O O . GLY A 1 115 ? 30.875 -7.609 -33.933 1.00 91.81 115 GLY A O 1
ATOM 888 N N . LYS A 1 116 ? 30.020 -5.907 -32.752 1.00 94.56 116 LYS A N 1
ATOM 889 C CA . LYS A 1 116 ? 30.748 -6.205 -31.508 1.00 94.56 116 LYS A CA 1
ATOM 890 C C . LYS A 1 116 ? 29.825 -6.838 -30.482 1.00 94.56 116 LYS A C 1
ATOM 892 O O . LYS A 1 116 ? 28.715 -6.361 -30.282 1.00 94.56 116 LYS A O 1
ATOM 897 N N . ALA A 1 117 ? 30.299 -7.877 -29.799 1.00 95.31 117 ALA A N 1
ATOM 898 C CA . ALA A 1 117 ? 29.589 -8.473 -28.672 1.00 95.31 117 ALA A CA 1
ATOM 899 C C . ALA A 1 117 ? 29.649 -7.537 -27.457 1.00 95.31 117 ALA A C 1
ATOM 901 O O . ALA A 1 117 ? 30.736 -7.190 -26.999 1.00 95.31 117 ALA A O 1
ATOM 902 N N . MET A 1 118 ? 28.485 -7.153 -26.933 1.00 95.56 118 MET A N 1
ATOM 903 C CA . MET A 1 118 ? 28.364 -6.139 -25.878 1.00 95.56 118 MET A CA 1
ATOM 904 C C . MET A 1 118 ? 27.830 -6.700 -24.556 1.00 95.56 118 MET A C 1
ATOM 906 O O . MET A 1 118 ? 27.755 -5.978 -23.570 1.00 95.56 118 MET A O 1
ATOM 910 N N . ALA A 1 119 ? 27.490 -7.991 -24.497 1.00 92.44 119 ALA A N 1
ATOM 911 C CA . ALA A 1 119 ? 26.828 -8.611 -23.345 1.00 92.44 119 ALA A CA 1
ATOM 912 C C . ALA A 1 119 ? 27.591 -8.492 -22.008 1.00 92.44 119 ALA A C 1
ATOM 914 O O . ALA A 1 119 ? 26.970 -8.558 -20.948 1.00 92.44 119 ALA A O 1
ATOM 915 N N . ALA A 1 120 ? 28.921 -8.350 -22.048 1.00 92.00 120 ALA A N 1
ATOM 916 C CA . ALA A 1 120 ? 29.770 -8.200 -20.863 1.00 92.00 120 ALA A CA 1
ATOM 917 C C . ALA A 1 120 ? 30.002 -6.736 -20.447 1.00 92.00 120 ALA A C 1
ATOM 919 O O . ALA A 1 120 ? 30.504 -6.495 -19.351 1.00 92.00 120 ALA A O 1
ATOM 920 N N . GLU A 1 121 ? 29.633 -5.777 -21.295 1.00 93.94 121 GLU A N 1
ATOM 921 C CA . GLU A 1 121 ? 29.831 -4.349 -21.057 1.00 93.94 121 GLU A CA 1
ATOM 922 C C . GLU A 1 121 ? 28.625 -3.749 -20.327 1.00 93.94 121 GLU A C 1
ATOM 924 O O . GLU A 1 121 ? 27.480 -4.163 -20.531 1.00 93.94 121 GLU A O 1
ATOM 929 N N . GLU A 1 122 ? 28.854 -2.738 -19.490 1.00 87.31 122 GLU A N 1
ATOM 930 C CA . GLU A 1 122 ? 27.754 -1.962 -18.913 1.00 87.31 122 GLU A CA 1
ATOM 931 C C . GLU A 1 122 ? 27.165 -0.998 -19.963 1.00 87.31 122 GLU A C 1
ATOM 933 O O . GLU A 1 122 ? 27.913 -0.430 -20.764 1.00 87.31 122 GLU A O 1
ATOM 938 N N . PRO A 1 123 ? 25.836 -0.779 -19.989 1.00 90.31 123 PRO A N 1
ATOM 939 C CA . PRO A 1 123 ? 24.827 -1.252 -19.028 1.00 90.31 123 PRO A CA 1
ATOM 940 C C . PRO A 1 123 ? 24.194 -2.624 -19.372 1.00 90.31 123 PRO A C 1
ATOM 942 O O . PRO A 1 123 ? 23.220 -3.050 -18.746 1.00 90.31 123 PRO A O 1
ATOM 945 N N . PHE A 1 124 ? 24.689 -3.325 -20.397 1.00 92.62 124 PHE A N 1
ATOM 946 C CA . PHE A 1 124 ? 24.086 -4.564 -20.912 1.00 92.62 124 PHE A CA 1
ATOM 947 C C . PHE A 1 124 ? 24.264 -5.748 -19.959 1.00 92.62 124 PHE A C 1
ATOM 949 O O . PHE A 1 124 ? 23.331 -6.532 -19.760 1.00 92.62 124 PHE A O 1
ATOM 956 N N . ALA A 1 125 ? 25.436 -5.850 -19.330 1.00 83.81 125 ALA A N 1
ATOM 957 C CA . ALA A 1 125 ? 25.736 -6.874 -18.339 1.00 83.81 125 ALA A CA 1
ATOM 958 C C . ALA A 1 125 ? 24.764 -6.814 -17.153 1.00 83.81 125 ALA A C 1
ATOM 960 O O . ALA A 1 125 ? 24.252 -7.850 -16.711 1.00 83.81 125 ALA A O 1
ATOM 961 N N . MET A 1 126 ? 24.458 -5.610 -16.658 1.00 79.38 126 MET A N 1
ATOM 962 C CA . MET A 1 126 ? 23.462 -5.430 -15.609 1.00 79.38 126 MET A CA 1
ATOM 963 C C . MET A 1 126 ? 22.038 -5.694 -16.107 1.00 79.38 126 MET A C 1
ATOM 965 O O . MET A 1 126 ? 21.286 -6.398 -15.432 1.00 79.38 126 MET A O 1
ATOM 969 N N . ALA A 1 127 ? 21.669 -5.230 -17.305 1.00 81.56 127 ALA A N 1
ATOM 970 C CA . ALA A 1 127 ? 20.356 -5.523 -17.887 1.00 81.56 127 ALA A CA 1
ATOM 971 C C . ALA A 1 127 ? 20.098 -7.039 -18.009 1.00 81.56 127 ALA A C 1
ATOM 973 O O . ALA A 1 127 ? 19.006 -7.511 -17.691 1.00 81.56 127 ALA A O 1
ATOM 974 N N . ASN A 1 128 ? 21.116 -7.824 -18.367 1.00 80.94 128 ASN A N 1
ATOM 975 C CA . ASN A 1 128 ? 21.053 -9.288 -18.420 1.00 80.94 128 ASN A CA 1
ATOM 976 C C . ASN A 1 128 ? 20.885 -9.942 -17.032 1.00 80.94 128 ASN A C 1
ATOM 978 O O . ASN A 1 128 ? 20.271 -10.996 -16.900 1.00 80.94 128 ASN A O 1
ATOM 982 N N . LYS A 1 129 ? 21.379 -9.322 -15.957 1.00 75.12 129 LYS A N 1
ATOM 983 C CA . LYS A 1 129 ? 21.092 -9.789 -14.587 1.00 75.12 129 LYS A CA 1
ATOM 984 C C . LYS A 1 129 ? 19.668 -9.423 -14.165 1.00 75.12 129 LYS A C 1
ATOM 986 O O . LYS A 1 129 ? 18.979 -10.225 -13.535 1.00 75.12 129 LYS A O 1
ATOM 991 N N . MET A 1 130 ? 19.225 -8.222 -14.534 1.00 70.75 130 MET A N 1
ATOM 992 C CA . MET A 1 130 ? 17.931 -7.671 -14.134 1.00 70.75 130 MET A CA 1
ATOM 993 C C . MET A 1 130 ? 16.751 -8.299 -14.878 1.00 70.75 130 MET A C 1
ATOM 995 O O . MET A 1 130 ? 15.674 -8.398 -14.298 1.00 70.75 130 MET A O 1
ATOM 999 N N . VAL A 1 131 ? 16.931 -8.778 -16.114 1.00 70.56 131 VAL A N 1
ATOM 1000 C CA . VAL A 1 131 ? 15.846 -9.386 -16.907 1.00 70.56 131 VAL A CA 1
ATOM 1001 C C . VAL A 1 131 ? 15.238 -10.597 -16.201 1.00 70.56 131 VAL A C 1
ATOM 1003 O O . VAL A 1 131 ? 14.025 -10.673 -16.035 1.00 70.56 131 VAL A O 1
ATOM 1006 N N . THR A 1 132 ? 16.066 -11.506 -15.688 1.00 61.97 132 THR A N 1
ATOM 1007 C CA . THR A 1 132 ? 15.581 -12.689 -14.970 1.00 61.97 132 THR A CA 1
ATOM 1008 C C . THR A 1 132 ? 14.892 -12.311 -13.663 1.00 61.97 132 THR A C 1
ATOM 1010 O O . THR A 1 132 ? 13.923 -12.958 -13.272 1.00 61.97 132 THR A O 1
ATOM 1013 N N . LEU A 1 133 ? 15.344 -11.252 -12.984 1.00 57.31 133 LEU A N 1
ATOM 1014 C CA . LEU A 1 133 ? 14.653 -10.741 -11.799 1.00 57.31 133 LEU A CA 1
ATOM 1015 C C . LEU A 1 133 ? 13.280 -10.160 -12.165 1.00 57.31 133 LEU A C 1
ATOM 1017 O O . LEU A 1 133 ? 12.290 -10.471 -11.502 1.00 57.31 133 LEU A O 1
ATOM 1021 N N . ALA A 1 134 ? 13.225 -9.356 -13.229 1.00 59.56 134 ALA A N 1
ATOM 1022 C CA . ALA A 1 134 ? 12.004 -8.740 -13.719 1.00 59.56 134 ALA A CA 1
ATOM 1023 C C . ALA A 1 134 ? 10.970 -9.809 -14.081 1.00 59.56 134 ALA A C 1
ATOM 1025 O O . ALA A 1 134 ? 9.870 -9.796 -13.542 1.00 59.56 134 ALA A O 1
ATOM 1026 N N . TYR A 1 135 ? 11.319 -10.799 -14.899 1.00 55.59 135 TYR A N 1
ATOM 1027 C CA . TYR A 1 135 ? 10.339 -11.780 -15.360 1.00 55.59 135 TYR A CA 1
ATOM 1028 C C . TYR A 1 135 ? 10.007 -12.891 -14.372 1.00 55.59 135 TYR A C 1
ATOM 1030 O O . TYR A 1 135 ? 8.850 -13.292 -14.315 1.00 55.59 135 TYR A O 1
ATOM 1038 N N . LYS A 1 136 ? 10.917 -13.307 -13.483 1.00 50.72 136 LYS A N 1
ATOM 1039 C CA . LYS A 1 136 ? 10.519 -14.171 -12.353 1.00 50.72 136 LYS A CA 1
ATOM 1040 C C . LYS A 1 136 ? 9.471 -13.512 -11.459 1.00 50.72 136 LYS A C 1
ATOM 1042 O O . LYS A 1 136 ? 8.689 -14.218 -10.820 1.00 50.72 136 LYS A O 1
ATOM 1047 N N . SER A 1 137 ? 9.435 -12.177 -11.427 1.00 46.81 137 SER A N 1
ATOM 1048 C CA . SER A 1 137 ? 8.372 -11.431 -10.754 1.00 46.81 137 SER A CA 1
ATOM 1049 C C . SER A 1 137 ? 7.041 -11.399 -11.526 1.00 46.81 137 SER A C 1
ATOM 1051 O O . SER A 1 137 ? 6.009 -11.208 -10.888 1.00 46.81 137 SER A O 1
ATOM 1053 N N . TYR A 1 138 ? 7.051 -11.646 -12.846 1.00 43.56 138 TYR A N 1
ATOM 1054 C CA . TYR A 1 138 ? 5.867 -11.709 -13.719 1.00 43.56 138 TYR A CA 1
ATOM 1055 C C . TYR A 1 138 ? 5.310 -13.139 -13.904 1.00 43.56 138 TYR A C 1
ATOM 1057 O O . TYR A 1 138 ? 4.101 -13.325 -13.812 1.00 43.56 138 TYR A O 1
ATOM 1065 N N . ASP A 1 139 ? 6.167 -14.146 -14.130 1.00 36.38 139 ASP A N 1
ATOM 1066 C CA . ASP A 1 139 ? 5.782 -15.487 -14.624 1.00 36.38 139 ASP A CA 1
ATOM 1067 C C . ASP A 1 139 ? 5.568 -16.555 -13.524 1.00 36.38 139 ASP A C 1
ATOM 1069 O O . ASP A 1 139 ? 5.193 -17.695 -13.812 1.00 36.38 139 ASP A O 1
ATOM 1073 N N . SER A 1 140 ? 5.772 -16.226 -12.242 1.00 34.19 140 SER A N 1
ATOM 1074 C CA . SER A 1 140 ? 5.485 -17.149 -11.132 1.00 34.19 140 SER A CA 1
ATOM 1075 C C . SER A 1 140 ? 4.043 -17.000 -10.621 1.00 34.19 140 SER A C 1
ATOM 1077 O O . SER A 1 140 ? 3.696 -16.102 -9.858 1.00 34.19 140 SER A O 1
ATOM 1079 N N . VAL A 1 141 ? 3.189 -17.920 -11.070 1.00 38.66 141 VAL A N 1
ATOM 1080 C CA . VAL A 1 141 ? 1.781 -18.123 -10.684 1.00 38.66 141 VAL A CA 1
ATOM 1081 C C . VAL A 1 141 ? 1.527 -17.954 -9.170 1.00 38.66 141 VAL A C 1
ATOM 1083 O O . VAL A 1 141 ? 2.301 -18.437 -8.348 1.00 38.66 141 VAL A O 1
ATOM 1086 N N . ALA A 1 142 ? 0.398 -17.320 -8.818 1.00 35.50 142 ALA A N 1
ATOM 1087 C CA . ALA A 1 142 ? -0.282 -17.337 -7.512 1.00 35.50 142 ALA A CA 1
ATOM 1088 C C . ALA A 1 142 ? 0.617 -17.381 -6.255 1.00 35.50 142 ALA A C 1
ATOM 1090 O O . ALA A 1 142 ? 0.512 -18.321 -5.476 1.00 35.50 142 ALA A O 1
ATOM 1091 N N . ASN A 1 143 ? 1.497 -16.391 -6.054 1.00 36.53 143 ASN A N 1
ATOM 1092 C CA . ASN A 1 143 ? 1.961 -15.870 -4.748 1.00 36.53 143 ASN A CA 1
ATOM 1093 C C . ASN A 1 143 ? 3.284 -15.102 -4.914 1.00 36.53 143 ASN A C 1
ATOM 1095 O O . ASN A 1 143 ? 4.377 -15.633 -4.735 1.00 36.53 143 ASN A O 1
ATOM 1099 N N . THR A 1 144 ? 3.189 -13.796 -5.141 1.00 40.22 144 THR A N 1
ATOM 1100 C CA . THR A 1 144 ? 4.308 -12.850 -5.308 1.00 40.22 144 THR A CA 1
ATOM 1101 C C . THR A 1 144 ? 5.113 -12.529 -4.028 1.00 40.22 144 THR A C 1
ATOM 1103 O O . THR A 1 144 ? 5.909 -11.588 -4.024 1.00 40.22 144 THR A O 1
ATOM 1106 N N . LYS A 1 145 ? 4.965 -13.279 -2.922 1.00 35.25 145 LYS A N 1
ATOM 1107 C CA . LYS A 1 145 ? 5.510 -12.898 -1.594 1.00 35.25 145 LYS A CA 1
ATOM 1108 C C . LYS A 1 145 ? 6.714 -13.701 -1.067 1.00 35.25 145 LYS A C 1
ATOM 1110 O O . LYS A 1 145 ? 7.057 -13.551 0.099 1.00 35.25 145 LYS A O 1
ATOM 1115 N N . LYS A 1 146 ? 7.408 -14.512 -1.874 1.00 31.83 146 LYS A N 1
ATOM 1116 C CA . LYS A 1 146 ? 8.609 -15.253 -1.410 1.00 31.83 146 LYS A CA 1
ATOM 1117 C C . LYS A 1 146 ? 9.868 -15.001 -2.244 1.00 31.83 146 LYS A C 1
ATOM 1119 O O . LYS A 1 146 ? 10.504 -15.939 -2.712 1.00 31.83 146 LYS A O 1
ATOM 1124 N N . VAL A 1 147 ? 10.264 -13.737 -2.388 1.00 32.47 147 VAL A N 1
ATOM 1125 C CA . VAL A 1 147 ? 11.641 -13.391 -2.789 1.00 32.47 147 VAL A CA 1
ATOM 1126 C C . VAL A 1 147 ? 12.320 -12.704 -1.596 1.00 32.47 147 VAL A C 1
ATOM 1128 O O . VAL A 1 147 ? 11.743 -11.744 -1.083 1.00 32.47 147 VAL A O 1
ATOM 1131 N N . PRO A 1 148 ? 13.492 -13.179 -1.121 1.00 29.33 148 PRO A N 1
ATOM 1132 C CA . PRO A 1 148 ? 14.211 -12.577 0.002 1.00 29.33 148 PRO A CA 1
ATOM 1133 C C . PRO A 1 148 ? 14.454 -11.075 -0.199 1.00 29.33 148 PRO A C 1
ATOM 1135 O O . PRO A 1 148 ? 14.861 -10.642 -1.277 1.00 29.33 148 PRO A O 1
ATOM 1138 N N . VAL A 1 149 ? 14.215 -10.289 0.855 1.00 32.12 149 VAL A N 1
ATOM 1139 C CA . VAL A 1 149 ? 14.269 -8.812 0.878 1.00 32.12 149 VAL A CA 1
ATOM 1140 C C . VAL A 1 149 ? 15.641 -8.248 0.468 1.00 32.12 149 VAL A C 1
ATOM 1142 O O . VAL A 1 149 ? 15.730 -7.138 -0.049 1.00 32.12 149 VAL A O 1
ATOM 1145 N N . GLU A 1 150 ? 16.707 -9.033 0.592 1.00 31.28 150 GLU A N 1
ATOM 1146 C CA . GLU A 1 150 ? 18.065 -8.654 0.178 1.00 31.28 150 GLU A CA 1
ATOM 1147 C C . GLU A 1 150 ? 18.227 -8.564 -1.354 1.00 31.28 150 GLU A C 1
ATOM 1149 O O . GLU A 1 150 ? 19.081 -7.827 -1.838 1.00 31.28 150 GLU A O 1
ATOM 1154 N N . LEU A 1 151 ? 17.353 -9.221 -2.130 1.00 28.59 151 LEU A N 1
ATOM 1155 C CA . LEU A 1 151 ? 17.261 -9.086 -3.594 1.00 28.59 151 LEU A CA 1
ATOM 1156 C C . LEU A 1 151 ? 16.303 -7.959 -4.041 1.00 28.59 151 LEU A C 1
ATOM 1158 O O . LEU A 1 151 ? 16.172 -7.697 -5.235 1.00 28.59 151 LEU A O 1
ATOM 1162 N N . LEU A 1 152 ? 15.622 -7.291 -3.099 1.00 32.03 152 LEU A N 1
ATOM 1163 C CA . LEU A 1 152 ? 14.517 -6.357 -3.353 1.00 32.03 152 LEU A CA 1
ATOM 1164 C C . LEU A 1 152 ? 14.903 -4.882 -3.429 1.00 32.03 152 LEU A C 1
ATOM 1166 O O . LEU A 1 152 ? 14.072 -4.069 -3.830 1.00 32.03 152 LEU A O 1
ATOM 1170 N N . ALA A 1 153 ? 16.140 -4.518 -3.091 1.00 25.45 153 ALA A N 1
ATOM 1171 C CA . ALA A 1 153 ? 16.615 -3.136 -3.200 1.00 25.45 153 ALA A CA 1
ATOM 1172 C C . ALA A 1 153 ? 16.608 -2.597 -4.655 1.00 25.45 153 ALA A C 1
ATOM 1174 O O . ALA A 1 153 ? 16.911 -1.429 -4.881 1.00 25.45 153 ALA A O 1
ATOM 1175 N N . CYS A 1 154 ? 16.214 -3.425 -5.632 1.00 25.02 154 CYS A N 1
ATOM 1176 C CA . CYS A 1 154 ? 16.030 -3.085 -7.044 1.00 25.02 154 CYS A CA 1
ATOM 1177 C C . CYS A 1 154 ? 14.559 -3.122 -7.529 1.00 25.02 154 CYS A C 1
ATOM 1179 O O . CYS A 1 154 ? 14.320 -3.012 -8.727 1.00 25.02 154 CYS A O 1
ATOM 1181 N N . LYS A 1 155 ? 13.554 -3.245 -6.646 1.00 26.95 155 LYS A N 1
ATOM 1182 C CA . LYS A 1 155 ? 12.115 -3.307 -7.005 1.00 26.95 155 LYS A CA 1
ATOM 1183 C C . LYS A 1 155 ? 11.453 -1.949 -7.339 1.00 26.95 155 LYS A C 1
ATOM 1185 O O . LYS A 1 155 ? 10.284 -1.746 -7.031 1.00 26.95 155 LYS A O 1
ATOM 1190 N N . VAL A 1 156 ? 12.144 -1.028 -8.012 1.00 26.06 156 VAL A N 1
ATOM 1191 C CA . VAL A 1 156 ? 11.500 0.158 -8.620 1.00 26.06 156 VAL A CA 1
ATOM 1192 C C . VAL A 1 156 ? 11.330 -0.091 -10.116 1.00 26.06 156 VAL A C 1
ATOM 1194 O O . VAL A 1 156 ? 12.097 0.399 -10.933 1.00 26.06 156 VAL A O 1
ATOM 1197 N N . ALA A 1 157 ? 10.353 -0.929 -10.452 1.00 28.02 157 ALA A N 1
ATOM 1198 C CA . ALA A 1 157 ? 9.720 -1.021 -11.772 1.00 28.02 157 ALA A CA 1
ATOM 1199 C C . ALA A 1 157 ? 8.523 -1.973 -11.642 1.00 28.02 157 ALA A C 1
ATOM 1201 O O . ALA A 1 157 ? 8.519 -3.091 -12.156 1.00 28.02 157 ALA A O 1
ATOM 1202 N N . ALA A 1 158 ? 7.543 -1.566 -10.835 1.00 26.23 158 ALA A N 1
ATOM 1203 C CA . ALA A 1 158 ? 6.303 -2.302 -10.668 1.00 26.23 158 ALA A CA 1
ATOM 1204 C C . ALA A 1 158 ? 5.552 -2.400 -12.006 1.00 26.23 158 ALA A C 1
ATOM 1206 O O . ALA A 1 158 ? 5.380 -1.408 -12.709 1.00 26.23 158 ALA A O 1
ATOM 1207 N N . ALA A 1 159 ? 5.146 -3.631 -12.310 1.00 25.09 159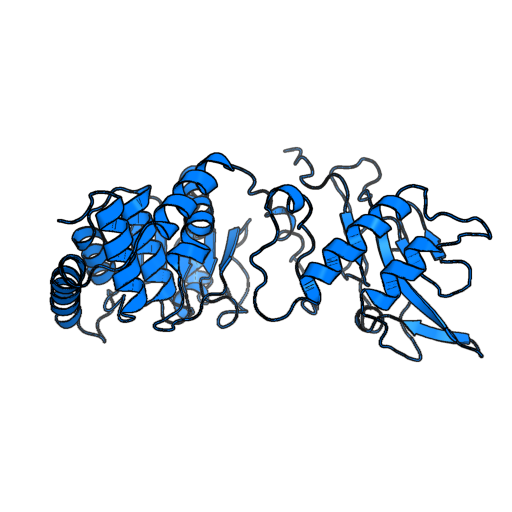 ALA A N 1
ATOM 1208 C CA . ALA A 1 159 ? 4.016 -4.056 -13.123 1.00 25.09 159 ALA A CA 1
ATOM 1209 C C . ALA A 1 159 ? 3.314 -2.986 -13.980 1.00 25.09 159 ALA A C 1
ATOM 1211 O O . ALA A 1 159 ? 2.604 -2.108 -13.493 1.00 25.09 159 ALA A O 1
ATOM 1212 N N . TRP A 1 160 ? 3.449 -3.178 -15.289 1.00 25.27 160 TRP A N 1
ATOM 1213 C CA . TRP A 1 160 ? 2.627 -2.650 -16.369 1.00 25.27 160 TRP A CA 1
ATOM 1214 C C . TRP A 1 160 ? 1.147 -2.435 -15.995 1.00 25.27 160 TRP A C 1
ATOM 1216 O O . TRP A 1 160 ? 0.339 -3.360 -16.028 1.00 25.27 160 TRP A O 1
ATOM 1226 N N . MET A 1 161 ? 0.767 -1.182 -15.745 1.00 22.58 161 MET A N 1
ATOM 1227 C CA . MET A 1 161 ? -0.552 -0.673 -16.123 1.00 22.58 161 MET A CA 1
ATOM 1228 C C . MET A 1 161 ? -0.374 0.115 -17.420 1.00 22.58 161 MET A C 1
ATOM 1230 O O . MET A 1 161 ? 0.557 0.907 -17.539 1.00 22.58 161 MET A O 1
ATOM 1234 N N . GLN A 1 162 ? -1.268 -0.078 -18.391 1.00 24.64 162 GLN A N 1
ATOM 1235 C CA . GLN A 1 162 ? -1.457 0.860 -19.499 1.00 24.64 162 GLN A CA 1
ATOM 1236 C C . GLN A 1 162 ? -1.679 2.267 -18.927 1.00 24.64 162 GLN A C 1
ATOM 1238 O O . GLN A 1 162 ? -2.789 2.600 -18.510 1.00 24.64 162 GLN A O 1
ATOM 1243 N N . VAL A 1 163 ? -0.640 3.101 -18.884 1.00 28.16 163 VAL A N 1
ATOM 1244 C CA . VAL A 1 163 ? -0.785 4.497 -18.472 1.00 28.16 163 VAL A CA 1
ATOM 1245 C C . VAL A 1 163 ? -0.931 5.362 -19.719 1.00 28.16 163 VAL A C 1
ATOM 1247 O O . VAL A 1 163 ? 0.043 5.831 -20.299 1.00 28.16 163 VAL A O 1
ATOM 1250 N N . PHE A 1 164 ? -2.177 5.614 -20.120 1.00 22.08 164 PHE A N 1
ATOM 1251 C CA . PHE A 1 164 ? -2.502 6.801 -20.911 1.00 22.08 164 PHE A CA 1
ATOM 1252 C C . PHE A 1 164 ? -2.294 8.029 -20.007 1.00 22.08 164 PHE A C 1
ATOM 1254 O O . PHE A 1 164 ? -3.144 8.364 -19.184 1.00 22.08 164 PHE A O 1
ATOM 1261 N N . MET A 1 165 ? -1.127 8.673 -20.105 1.00 26.69 165 MET A N 1
ATOM 1262 C CA . MET A 1 165 ? -0.776 9.841 -19.289 1.00 26.69 165 MET A CA 1
ATOM 1263 C C . MET A 1 165 ? -1.148 11.145 -20.000 1.00 26.69 165 MET A C 1
ATOM 1265 O O . MET A 1 165 ? -0.359 11.699 -20.767 1.00 26.69 165 MET A O 1
ATOM 1269 N N . SER A 1 166 ? -2.330 11.688 -19.705 1.00 22.77 166 SER A N 1
ATOM 1270 C CA . SER A 1 166 ? -2.672 13.079 -20.016 1.00 22.77 166 SER A CA 1
ATOM 1271 C C . SER A 1 166 ? -2.541 13.960 -18.768 1.00 22.77 166 SER A C 1
ATOM 1273 O O . SER A 1 166 ? -3.380 13.914 -17.874 1.00 22.77 166 SER A O 1
ATOM 1275 N N . SER A 1 167 ? -1.521 14.821 -18.771 1.00 28.55 167 SER A N 1
ATOM 1276 C CA . SER A 1 167 ? -1.327 15.998 -17.905 1.00 28.55 167 SER A CA 1
ATOM 1277 C C . SER A 1 167 ? -1.026 15.785 -16.401 1.00 28.55 167 SER A C 1
ATOM 1279 O O . SER A 1 167 ? -1.625 14.976 -15.704 1.00 28.55 167 SER A O 1
ATOM 1281 N N . GLN A 1 168 ? -0.051 16.569 -15.919 1.00 25.84 168 GLN A N 1
ATOM 1282 C CA . GLN A 1 168 ? 0.311 16.899 -14.524 1.00 25.84 168 GLN A CA 1
ATOM 1283 C C . GLN A 1 168 ? 0.746 15.790 -13.536 1.00 25.84 168 GLN A C 1
ATOM 1285 O O . GLN A 1 168 ? 1.232 16.110 -12.453 1.00 25.84 168 GLN A O 1
ATOM 1290 N N . ALA A 1 169 ? 0.715 14.506 -13.899 1.00 29.19 169 ALA A N 1
ATOM 1291 C CA . ALA A 1 169 ? 1.052 13.402 -12.982 1.00 29.19 169 ALA A CA 1
ATOM 1292 C C . ALA A 1 169 ? 2.559 13.171 -12.691 1.00 29.19 169 ALA A C 1
ATOM 1294 O O . ALA A 1 169 ? 2.903 12.273 -11.921 1.00 29.19 169 ALA A O 1
ATOM 1295 N N . VAL A 1 170 ? 3.467 13.990 -13.238 1.00 29.66 170 VAL A N 1
ATOM 1296 C CA . VAL A 1 170 ? 4.931 13.856 -13.038 1.00 29.66 170 VAL A CA 1
ATOM 1297 C C . VAL A 1 170 ? 5.371 14.131 -11.582 1.00 29.66 170 VAL A C 1
ATOM 1299 O O . VAL A 1 170 ? 6.500 13.834 -11.213 1.00 29.66 170 VAL A O 1
ATOM 1302 N N . LEU A 1 171 ? 4.478 14.597 -10.701 1.00 26.44 171 LEU A N 1
ATOM 1303 C CA . LEU A 1 171 ? 4.768 14.789 -9.269 1.00 26.44 171 LEU A CA 1
ATOM 1304 C C . LEU A 1 171 ? 4.598 13.539 -8.380 1.00 26.44 171 LEU A C 1
ATOM 1306 O O . LEU A 1 171 ? 4.957 13.589 -7.207 1.00 26.44 171 LEU A O 1
ATOM 1310 N N . LYS A 1 172 ? 4.083 12.406 -8.886 1.00 27.58 172 LYS A N 1
ATOM 1311 C CA . LYS A 1 172 ? 3.776 11.243 -8.021 1.00 27.58 172 LYS A CA 1
ATOM 1312 C C . LYS A 1 172 ? 4.831 10.135 -7.973 1.00 27.58 172 LYS A C 1
ATOM 1314 O O . LYS A 1 172 ? 4.921 9.459 -6.955 1.00 27.58 172 LYS A O 1
ATOM 1319 N N . LEU A 1 173 ? 5.674 9.980 -8.994 1.00 27.44 173 LEU A N 1
ATOM 1320 C CA . LEU A 1 173 ? 6.726 8.944 -9.004 1.00 27.44 173 LEU A CA 1
ATOM 1321 C C . LEU A 1 173 ? 7.953 9.306 -8.149 1.00 27.44 173 LEU A C 1
ATOM 1323 O O . LEU A 1 173 ? 8.725 8.437 -7.761 1.00 27.44 173 LEU A O 1
ATOM 1327 N N . THR A 1 174 ? 8.106 10.574 -7.764 1.00 25.22 174 THR A N 1
ATOM 1328 C CA . THR A 1 174 ? 9.159 11.033 -6.843 1.00 25.22 174 THR A CA 1
ATOM 1329 C C . THR A 1 174 ? 8.825 10.839 -5.361 1.00 25.22 174 THR A C 1
ATOM 1331 O O . THR A 1 174 ? 9.635 11.200 -4.509 1.00 25.22 174 THR A O 1
ATOM 1334 N N . GLN A 1 175 ? 7.665 10.264 -5.026 1.00 28.09 175 GLN A N 1
ATOM 1335 C CA . GLN A 1 175 ? 7.267 10.036 -3.633 1.00 28.09 175 GLN A CA 1
ATOM 1336 C C . GLN A 1 175 ? 7.586 8.641 -3.090 1.00 28.09 175 GLN A C 1
ATOM 1338 O O . GLN A 1 175 ? 7.456 8.438 -1.887 1.00 28.09 175 GLN A O 1
ATOM 1343 N N . GLU A 1 176 ? 8.096 7.706 -3.895 1.00 29.48 176 GLU A N 1
ATOM 1344 C CA . GLU A 1 176 ? 8.559 6.392 -3.409 1.00 29.48 176 GLU A CA 1
ATOM 1345 C C . GLU A 1 176 ? 9.952 6.444 -2.750 1.00 29.48 176 GLU A C 1
ATOM 1347 O O . GLU A 1 176 ? 10.736 5.498 -2.773 1.00 29.48 176 GLU A O 1
ATOM 1352 N N . LYS A 1 177 ? 10.260 7.561 -2.085 1.00 28.62 177 LYS A N 1
ATOM 1353 C CA . LYS A 1 177 ? 11.328 7.641 -1.090 1.00 28.62 177 LYS A CA 1
ATOM 1354 C C . LYS A 1 177 ? 10.758 7.399 0.303 1.00 28.62 177 LYS A C 1
ATOM 1356 O O . LYS A 1 177 ? 10.724 8.307 1.126 1.00 28.62 177 LYS A O 1
ATOM 1361 N N . TRP A 1 178 ? 10.360 6.162 0.578 1.00 30.27 178 TRP A N 1
ATOM 1362 C CA . TRP A 1 178 ? 10.033 5.717 1.937 1.00 30.27 178 TRP A CA 1
ATOM 1363 C C . TRP A 1 178 ? 10.938 4.560 2.368 1.00 30.27 178 TRP A C 1
ATOM 1365 O O . TRP A 1 178 ? 10.488 3.547 2.888 1.00 30.27 178 TRP A O 1
ATOM 1375 N N . CYS A 1 179 ? 12.250 4.704 2.168 1.00 24.80 179 CYS A N 1
ATOM 1376 C CA . CYS A 1 179 ? 13.216 3.893 2.903 1.00 24.80 179 CYS A CA 1
ATOM 1377 C C . CYS A 1 179 ? 13.376 4.470 4.310 1.00 24.80 179 CYS A C 1
ATOM 1379 O O . CYS A 1 179 ? 14.080 5.465 4.415 1.00 24.80 179 CYS A O 1
ATOM 1381 N N . VAL A 1 180 ? 12.813 3.837 5.352 1.00 25.44 180 VAL A N 1
ATOM 1382 C CA . VAL A 1 180 ? 13.479 3.617 6.660 1.00 25.44 180 VAL A CA 1
ATOM 1383 C C . VAL A 1 180 ? 12.830 2.425 7.394 1.00 25.44 180 VAL A C 1
ATOM 1385 O O . VAL A 1 180 ? 11.614 2.325 7.450 1.00 25.44 180 VAL A O 1
ATOM 1388 N N . ALA A 1 181 ? 13.685 1.605 8.025 1.00 27.42 181 ALA A N 1
ATOM 1389 C CA . ALA A 1 181 ? 13.442 0.640 9.111 1.00 27.42 181 ALA A CA 1
ATOM 1390 C C . ALA A 1 181 ? 13.252 -0.850 8.756 1.00 27.42 181 ALA A C 1
ATOM 1392 O O . ALA A 1 181 ? 12.289 -1.496 9.159 1.00 27.42 181 ALA A O 1
ATOM 1393 N N . ILE A 1 182 ? 14.303 -1.452 8.184 1.00 29.92 182 ILE A N 1
ATOM 1394 C CA . ILE A 1 182 ? 14.568 -2.908 8.255 1.00 29.92 182 ILE A CA 1
ATOM 1395 C C . ILE A 1 182 ? 14.511 -3.429 9.714 1.00 29.92 182 ILE A C 1
ATOM 1397 O O . ILE A 1 182 ? 14.151 -4.578 9.951 1.00 29.92 182 ILE A O 1
ATOM 1401 N N . ALA A 1 183 ? 14.767 -2.571 10.709 1.00 29.20 183 ALA A N 1
ATOM 1402 C CA . ALA A 1 183 ? 14.649 -2.918 12.126 1.00 29.20 183 ALA A CA 1
ATOM 1403 C C . ALA A 1 183 ? 13.200 -3.175 12.603 1.00 29.20 183 ALA A C 1
ATOM 1405 O O . ALA A 1 183 ? 13.011 -3.986 13.505 1.00 29.20 183 ALA A O 1
ATOM 1406 N N . ALA A 1 184 ? 12.181 -2.537 12.005 1.00 32.53 184 ALA A N 1
ATOM 1407 C CA . ALA A 1 184 ? 10.775 -2.723 12.396 1.00 32.53 184 ALA A CA 1
ATOM 1408 C C . ALA A 1 184 ? 10.122 -3.934 11.698 1.00 32.53 184 ALA A C 1
ATOM 1410 O O . ALA A 1 184 ? 9.231 -4.578 12.249 1.00 32.53 184 ALA A O 1
ATOM 1411 N N . MET A 1 185 ? 10.603 -4.294 10.501 1.00 33.03 185 MET A N 1
ATOM 1412 C CA . MET A 1 185 ? 10.112 -5.464 9.759 1.00 33.03 185 MET A CA 1
ATOM 1413 C C . MET A 1 185 ? 10.441 -6.781 10.474 1.00 33.03 185 MET A C 1
ATOM 1415 O O . MET A 1 185 ? 9.621 -7.699 10.478 1.00 33.03 185 MET A O 1
ATOM 1419 N N . GLY A 1 186 ? 11.605 -6.857 11.133 1.00 32.81 186 GLY A N 1
ATOM 1420 C CA . GLY A 1 186 ? 12.005 -8.017 11.935 1.00 32.81 186 GLY A CA 1
ATOM 1421 C C . GLY A 1 186 ? 11.172 -8.214 13.208 1.00 32.81 186 GLY A C 1
ATOM 1422 O O . GLY A 1 186 ? 10.995 -9.350 13.639 1.00 32.81 186 GLY A O 1
ATOM 1423 N N . THR A 1 187 ? 10.623 -7.145 13.795 1.00 46.06 187 THR A N 1
ATOM 1424 C CA . THR A 1 187 ? 9.774 -7.236 14.995 1.00 46.06 187 THR A CA 1
ATOM 1425 C C . THR A 1 187 ? 8.302 -7.437 14.651 1.00 46.06 187 THR A C 1
ATOM 1427 O O . THR A 1 187 ? 7.653 -8.257 15.289 1.00 46.06 187 THR A O 1
ATOM 1430 N N . CYS A 1 188 ? 7.775 -6.753 13.631 1.00 45.44 188 CYS A N 1
ATOM 1431 C CA . CYS A 1 188 ? 6.356 -6.822 13.277 1.00 45.44 188 CYS A CA 1
ATOM 1432 C C . CYS A 1 188 ? 5.995 -8.160 12.593 1.00 45.44 188 CYS A C 1
ATOM 1434 O O . CYS A 1 188 ? 5.074 -8.848 13.031 1.00 45.44 188 CYS A O 1
ATOM 1436 N N . HIS A 1 189 ? 6.766 -8.614 11.590 1.00 43.72 189 HIS A N 1
ATOM 1437 C CA . HIS A 1 189 ? 6.448 -9.850 10.852 1.00 43.72 189 HIS A CA 1
ATOM 1438 C C . HIS A 1 189 ? 6.642 -11.119 11.699 1.00 43.72 189 HIS A C 1
ATOM 1440 O O . HIS A 1 189 ? 5.781 -11.997 11.709 1.00 43.72 189 HIS A O 1
ATOM 1446 N N . ALA A 1 190 ? 7.732 -11.191 12.475 1.00 48.31 190 ALA A N 1
ATOM 1447 C CA . ALA A 1 190 ? 7.994 -12.328 13.360 1.00 48.31 190 ALA A CA 1
ATOM 1448 C C . ALA A 1 190 ? 6.954 -12.452 14.485 1.00 48.31 190 ALA A C 1
ATOM 1450 O O . ALA A 1 190 ? 6.652 -13.565 14.910 1.00 48.31 190 ALA A O 1
ATOM 1451 N N . ARG A 1 191 ? 6.391 -11.331 14.957 1.00 55.56 191 ARG A N 1
ATOM 1452 C CA . ARG A 1 191 ? 5.356 -11.342 15.997 1.00 55.56 191 ARG A CA 1
ATOM 1453 C C . ARG A 1 191 ? 4.005 -11.782 15.459 1.00 55.56 191 ARG A C 1
ATOM 1455 O O . ARG A 1 191 ? 3.392 -12.628 16.094 1.00 55.56 191 ARG A O 1
ATOM 1462 N N . VAL A 1 192 ? 3.570 -11.287 14.295 1.00 55.06 192 VAL A N 1
ATOM 1463 C CA . VAL A 1 192 ? 2.273 -11.685 13.709 1.00 55.06 192 VAL A CA 1
ATOM 1464 C C . VAL A 1 192 ? 2.264 -13.158 13.273 1.00 55.06 192 VAL A C 1
ATOM 1466 O O . VAL A 1 192 ? 1.272 -13.851 13.473 1.00 55.06 192 VAL A O 1
ATOM 1469 N N . GLN A 1 193 ? 3.392 -13.695 12.793 1.00 51.72 193 GLN A N 1
ATOM 1470 C CA . GLN A 1 193 ? 3.508 -15.119 12.435 1.00 51.72 193 GLN A CA 1
ATOM 1471 C C . GLN A 1 193 ? 3.531 -16.085 13.635 1.00 51.72 193 GLN A C 1
ATOM 1473 O O . GLN A 1 193 ? 3.366 -17.290 13.453 1.00 51.72 193 GLN A O 1
ATOM 1478 N N . GLN A 1 194 ? 3.704 -15.586 14.863 1.00 54.28 194 GLN A N 1
ATOM 1479 C CA . GLN A 1 194 ? 3.707 -16.388 16.094 1.00 54.28 194 GLN A CA 1
ATOM 1480 C C . GLN A 1 194 ? 2.348 -16.407 16.814 1.00 54.28 194 GLN A C 1
ATOM 1482 O O . GLN A 1 194 ? 2.290 -16.738 17.997 1.00 54.28 194 GLN A O 1
ATOM 1487 N N . MET A 1 195 ? 1.247 -16.066 16.133 1.00 64.62 195 MET A N 1
ATOM 1488 C CA . MET A 1 195 ? -0.063 -15.883 16.770 1.00 64.62 195 MET A CA 1
ATOM 1489 C C . MET A 1 195 ? -1.084 -16.976 16.406 1.00 64.62 195 MET A C 1
ATOM 1491 O O . MET A 1 195 ? -2.077 -16.692 15.737 1.00 64.62 195 MET A O 1
ATOM 1495 N N . PRO A 1 196 ? -0.911 -18.242 16.831 1.00 71.88 196 PRO A N 1
ATOM 1496 C CA . PRO A 1 196 ? -1.919 -19.260 16.567 1.00 71.88 196 PRO A CA 1
ATOM 1497 C C . PRO A 1 196 ? -3.232 -18.904 17.277 1.00 71.88 196 PRO A C 1
ATOM 1499 O O . PRO A 1 196 ? -3.246 -18.464 18.428 1.00 71.88 196 PRO A O 1
ATOM 1502 N N . TYR A 1 197 ? -4.353 -19.093 16.582 1.00 77.56 197 TYR A N 1
ATOM 1503 C CA . TYR A 1 197 ? -5.679 -18.989 17.187 1.00 77.56 197 TYR A CA 1
ATOM 1504 C C . TYR A 1 197 ? -5.816 -20.050 18.278 1.00 77.56 197 TYR A C 1
ATOM 1506 O O . TYR A 1 197 ? -5.623 -21.234 18.006 1.00 77.56 197 TYR A O 1
ATOM 1514 N N . ASP A 1 198 ? -6.171 -19.627 19.489 1.00 83.50 198 ASP A N 1
ATOM 1515 C CA . ASP A 1 198 ? -6.530 -20.533 20.577 1.00 83.50 198 ASP A CA 1
ATOM 1516 C C . ASP A 1 198 ? -8.019 -20.333 20.887 1.00 83.50 198 ASP A C 1
ATOM 1518 O O . ASP A 1 198 ? -8.388 -19.335 21.513 1.00 83.50 198 ASP A O 1
ATOM 1522 N N . PRO A 1 199 ? -8.900 -21.260 20.472 1.00 84.50 199 PRO A N 1
ATOM 1523 C CA . PRO A 1 199 ? -10.331 -21.139 20.711 1.00 84.50 199 PRO A CA 1
ATOM 1524 C C . PRO A 1 199 ? -10.703 -20.979 22.189 1.00 84.50 199 PRO A C 1
ATOM 1526 O O . PRO A 1 199 ? -11.703 -20.325 22.481 1.00 84.50 199 PRO A O 1
ATOM 1529 N N . ALA A 1 200 ? -9.938 -21.564 23.117 1.00 87.00 200 ALA A N 1
ATOM 1530 C CA . ALA A 1 200 ? -10.242 -21.492 24.543 1.00 87.00 200 ALA A CA 1
ATOM 1531 C C . ALA A 1 200 ? -9.996 -20.085 25.106 1.00 87.00 200 ALA A C 1
ATOM 1533 O O . ALA A 1 200 ? -10.742 -19.631 25.974 1.00 87.00 200 ALA A O 1
ATOM 1534 N N . LEU A 1 201 ? -8.984 -19.389 24.583 1.00 86.56 201 LEU A N 1
ATOM 1535 C CA . LEU A 1 201 ? -8.612 -18.041 25.013 1.00 86.56 201 LEU A CA 1
ATOM 1536 C C . LEU A 1 201 ? -9.332 -16.953 24.207 1.00 86.56 201 LEU A C 1
ATOM 1538 O O . LEU A 1 201 ? -9.826 -15.980 24.772 1.00 86.56 201 LEU A O 1
ATOM 1542 N N . ASP A 1 202 ? -9.423 -17.123 22.890 1.00 86.00 202 ASP A N 1
ATOM 1543 C CA . ASP A 1 202 ? -9.819 -16.055 21.970 1.00 86.00 202 ASP A CA 1
ATOM 1544 C C . ASP A 1 202 ? -11.334 -15.983 21.772 1.00 86.00 202 ASP A C 1
ATOM 1546 O O . ASP A 1 202 ? -11.894 -14.896 21.611 1.00 86.00 202 ASP A O 1
ATOM 1550 N N . LYS A 1 203 ? -12.035 -17.127 21.795 1.00 88.81 203 LYS A N 1
ATOM 1551 C CA . LYS A 1 203 ? -13.483 -17.165 21.539 1.00 88.81 203 LYS A CA 1
ATOM 1552 C C . LYS A 1 203 ? -14.294 -16.321 22.537 1.00 88.81 203 LYS A C 1
ATOM 1554 O O . LYS A 1 203 ? -15.143 -15.566 22.064 1.00 88.81 203 LYS A O 1
ATOM 1559 N N . PRO A 1 204 ? -14.054 -16.367 23.865 1.00 91.81 204 PRO A N 1
ATOM 1560 C CA . PRO A 1 204 ? -14.792 -15.524 24.811 1.00 91.81 204 PRO A CA 1
ATOM 1561 C C . PRO A 1 204 ? -14.630 -14.021 24.533 1.00 91.81 204 PRO A C 1
ATOM 1563 O O . PRO A 1 204 ? -15.578 -13.250 24.687 1.00 91.81 204 PRO A O 1
ATOM 1566 N N . ILE A 1 205 ? -13.443 -13.607 24.081 1.00 92.25 205 ILE A N 1
ATOM 1567 C CA . ILE A 1 205 ? -13.130 -12.211 23.749 1.00 92.25 205 ILE A CA 1
ATOM 1568 C C . ILE A 1 205 ? -13.868 -11.800 22.472 1.00 92.25 205 ILE A C 1
ATOM 1570 O O . ILE A 1 205 ? -14.521 -10.757 22.446 1.00 92.25 205 ILE A O 1
ATOM 1574 N N . ILE A 1 206 ? -13.834 -12.645 21.438 1.00 91.00 206 ILE A N 1
ATOM 1575 C CA . ILE A 1 206 ? -14.570 -12.427 20.184 1.00 91.00 206 ILE A CA 1
ATOM 1576 C C . ILE A 1 206 ? -16.077 -12.343 20.446 1.00 91.00 206 ILE A C 1
ATOM 1578 O O . ILE A 1 206 ? -16.741 -11.456 19.916 1.00 91.00 206 ILE A O 1
ATOM 1582 N N . ASP A 1 207 ? -16.626 -13.214 21.295 1.00 90.69 207 ASP A N 1
ATOM 1583 C CA . ASP A 1 207 ? -18.049 -13.195 21.647 1.00 90.69 207 ASP A CA 1
ATOM 1584 C C . ASP A 1 207 ? -18.442 -11.886 22.357 1.00 90.69 207 ASP A C 1
ATOM 1586 O O . ASP A 1 207 ? -19.513 -11.332 22.082 1.00 90.69 207 ASP A O 1
ATOM 1590 N N . ARG A 1 208 ? -17.561 -11.355 23.221 1.00 91.19 208 ARG A N 1
ATOM 1591 C CA . ARG A 1 208 ? -17.729 -10.045 23.872 1.00 91.19 208 ARG A CA 1
ATOM 1592 C C . ARG A 1 208 ? -17.711 -8.902 22.855 1.00 91.19 208 ARG A C 1
ATOM 1594 O O . ARG A 1 208 ? -18.599 -8.053 22.893 1.00 91.19 208 ARG A O 1
ATOM 1601 N N . ILE A 1 209 ? -16.764 -8.916 21.916 1.00 91.44 209 ILE A N 1
ATOM 1602 C CA . ILE A 1 209 ? -16.689 -7.933 20.824 1.00 91.44 209 ILE A CA 1
ATOM 1603 C C . ILE A 1 209 ? -17.954 -7.998 19.964 1.00 91.44 209 ILE A C 1
ATOM 1605 O O . ILE A 1 209 ? -18.592 -6.980 19.722 1.00 91.44 209 ILE A O 1
ATOM 1609 N N . HIS A 1 210 ? -18.389 -9.191 19.554 1.00 89.75 210 HIS A N 1
ATOM 1610 C CA . HIS A 1 210 ? -19.626 -9.359 18.793 1.00 89.75 210 HIS A CA 1
ATOM 1611 C C . HIS A 1 210 ? -20.854 -8.852 19.557 1.00 89.75 210 HIS A C 1
ATOM 1613 O O . HIS A 1 210 ? -21.755 -8.278 18.950 1.00 89.75 210 HIS A O 1
ATOM 1619 N N . ALA A 1 211 ? -20.918 -9.050 20.877 1.00 88.00 211 ALA A N 1
ATOM 1620 C CA . ALA A 1 211 ? -22.001 -8.508 21.692 1.00 88.00 211 ALA A CA 1
ATOM 1621 C C . ALA A 1 211 ? -22.025 -6.974 21.672 1.00 88.00 211 ALA A C 1
ATOM 1623 O O . ALA A 1 211 ? -23.106 -6.403 21.550 1.00 88.00 211 ALA A O 1
ATOM 1624 N N . GLN A 1 212 ? -20.858 -6.328 21.717 1.00 85.62 212 GLN A N 1
ATOM 1625 C CA . GLN A 1 212 ? -20.730 -4.878 21.574 1.00 85.62 212 GLN A CA 1
ATOM 1626 C C . GLN A 1 212 ? -21.115 -4.408 20.164 1.00 85.62 212 GLN A C 1
ATOM 1628 O O . GLN A 1 212 ? -21.917 -3.490 20.021 1.00 85.62 212 GLN A O 1
ATOM 1633 N N . LEU A 1 213 ? -20.616 -5.068 19.114 1.00 86.44 213 LEU A N 1
ATOM 1634 C CA . LEU A 1 213 ? -20.926 -4.711 17.725 1.00 86.44 213 LEU A CA 1
ATOM 1635 C C . LEU A 1 213 ? -22.417 -4.873 17.396 1.00 86.44 213 LEU A C 1
ATOM 1637 O O . LEU A 1 213 ? -22.952 -4.086 16.625 1.00 86.44 213 LEU A O 1
ATOM 1641 N N . ARG A 1 214 ? -23.118 -5.834 18.016 1.00 82.31 214 ARG A N 1
ATOM 1642 C CA . ARG A 1 214 ? -24.580 -5.989 17.879 1.00 82.31 214 ARG A CA 1
ATOM 1643 C C . ARG A 1 214 ? -25.382 -4.824 18.460 1.00 82.31 214 ARG A C 1
ATOM 1645 O O . ARG A 1 214 ? -26.529 -4.642 18.066 1.00 82.31 214 ARG A O 1
ATOM 1652 N N . GLN A 1 215 ? -24.819 -4.079 19.409 1.00 77.19 215 GLN A N 1
ATOM 1653 C CA . GLN A 1 215 ? -25.461 -2.885 19.964 1.00 77.19 215 GLN A CA 1
ATOM 1654 C C 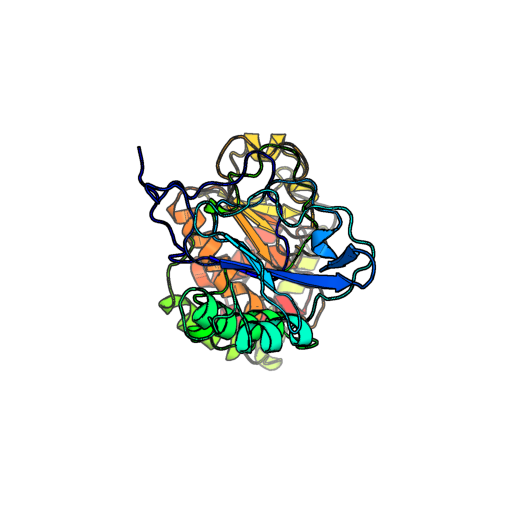. GLN A 1 215 ? -25.266 -1.660 19.062 1.00 77.19 215 GLN A C 1
ATOM 1656 O O . GLN A 1 215 ? -26.006 -0.687 19.194 1.00 77.19 215 GLN A O 1
ATOM 1661 N N . ALA A 1 216 ? -24.298 -1.700 18.141 1.00 73.44 216 ALA A N 1
ATOM 1662 C CA . ALA A 1 216 ? -24.112 -0.651 17.153 1.00 73.44 216 ALA A CA 1
ATOM 1663 C C . ALA A 1 216 ? -25.173 -0.775 16.048 1.00 73.44 216 ALA A C 1
ATOM 1665 O O . ALA A 1 216 ? -25.312 -1.819 15.411 1.00 73.44 216 ALA A O 1
ATOM 1666 N N . ASP A 1 217 ? -25.914 0.304 15.796 1.00 71.19 217 ASP A N 1
ATOM 1667 C CA . ASP A 1 217 ? -26.860 0.359 14.682 1.00 71.19 217 ASP A CA 1
ATOM 1668 C C . ASP A 1 217 ? -26.096 0.342 13.345 1.00 71.19 217 ASP A C 1
ATOM 1670 O O . ASP A 1 217 ? -25.292 1.230 13.049 1.00 71.19 217 ASP A O 1
ATOM 1674 N N . ALA A 1 218 ? -26.367 -0.677 12.523 1.00 63.53 218 ALA A N 1
ATOM 1675 C CA . ALA A 1 218 ? -25.741 -0.894 11.219 1.00 63.53 218 ALA A CA 1
ATOM 1676 C C . ALA A 1 218 ? -25.925 0.282 10.242 1.00 63.53 218 ALA A C 1
ATOM 1678 O O . ALA A 1 218 ? -25.108 0.461 9.333 1.00 63.53 218 ALA A O 1
ATOM 1679 N N . TYR A 1 219 ? -26.978 1.084 10.427 1.00 61.97 219 TYR A N 1
ATOM 1680 C CA . TYR A 1 219 ? -27.306 2.230 9.581 1.00 61.97 219 TYR A CA 1
ATOM 1681 C C . TYR A 1 219 ? -26.889 3.568 10.196 1.00 61.97 219 TYR A C 1
ATOM 1683 O O . TYR A 1 219 ? -26.833 4.577 9.486 1.00 61.97 219 TYR A O 1
ATOM 1691 N N . HIS A 1 220 ? -26.534 3.591 11.482 1.00 71.88 220 HIS A N 1
ATOM 1692 C CA . HIS A 1 220 ? -26.077 4.800 12.145 1.00 71.88 220 HIS A CA 1
ATOM 1693 C C . HIS A 1 220 ? -24.598 5.053 11.842 1.00 71.88 220 HIS A C 1
ATOM 1695 O O . HIS A 1 220 ? -23.698 4.390 12.359 1.00 71.88 220 HIS A O 1
ATOM 1701 N N . ARG A 1 221 ? -24.333 6.058 11.003 1.00 70.06 221 ARG A N 1
ATOM 1702 C CA . ARG A 1 221 ? -22.999 6.652 10.889 1.00 70.06 221 ARG A CA 1
ATOM 1703 C C . ARG A 1 221 ? -22.971 7.975 11.646 1.00 70.06 221 ARG A C 1
ATOM 1705 O O . ARG A 1 221 ? -23.838 8.815 11.396 1.00 70.06 221 ARG A O 1
ATOM 1712 N N . PRO A 1 222 ? -21.956 8.206 12.493 1.00 76.44 222 PRO A N 1
ATOM 1713 C CA . PRO A 1 222 ? -21.732 9.518 13.077 1.00 76.44 222 PRO A CA 1
ATOM 1714 C C . PRO A 1 222 ? -21.597 10.581 11.982 1.00 76.44 222 PRO A C 1
ATOM 1716 O O . PRO A 1 222 ? -21.012 10.320 10.925 1.00 76.44 222 PRO A O 1
ATOM 1719 N N . VAL A 1 223 ? -22.134 11.776 12.248 1.00 72.94 223 VAL A N 1
ATOM 1720 C CA . VAL A 1 223 ? -22.346 12.845 11.252 1.00 72.94 223 VAL A CA 1
ATOM 1721 C C . VAL A 1 223 ? -21.058 13.240 10.518 1.00 72.94 223 VAL A C 1
ATOM 1723 O O . VAL A 1 223 ? -21.092 13.542 9.326 1.00 72.94 223 VAL A O 1
ATOM 1726 N N . GLN A 1 224 ? -19.908 13.207 11.195 1.00 85.62 224 GLN A N 1
ATOM 1727 C CA . GLN A 1 224 ? -18.632 13.598 10.603 1.00 85.62 224 GLN A CA 1
ATOM 1728 C C . GLN A 1 224 ? -17.854 12.379 10.093 1.00 85.62 224 GLN A C 1
ATOM 1730 O O . GLN A 1 224 ? -17.173 11.690 10.848 1.00 85.62 224 GLN A O 1
ATOM 1735 N N . GLN A 1 225 ? -17.950 12.136 8.787 1.00 90.81 225 GLN A N 1
ATOM 1736 C CA . GLN A 1 225 ? -17.090 11.199 8.056 1.00 90.81 225 GLN A CA 1
ATOM 1737 C C . GLN A 1 225 ? -16.084 11.976 7.192 1.00 90.81 225 GLN A C 1
ATOM 1739 O O . GLN A 1 225 ? -16.397 13.121 6.873 1.00 90.81 225 GLN A O 1
ATOM 1744 N N . PRO A 1 226 ? -14.938 11.403 6.766 1.00 94.69 226 PRO A N 1
ATOM 1745 C CA . PRO A 1 226 ? -14.352 10.190 7.333 1.00 94.69 226 PRO A CA 1
ATOM 1746 C C . PRO A 1 226 ? -14.060 10.381 8.829 1.00 94.69 226 PRO A C 1
ATOM 1748 O O . PRO A 1 226 ? -13.825 11.494 9.299 1.00 94.69 226 PRO A O 1
ATOM 1751 N N . ALA A 1 227 ? -14.121 9.293 9.585 1.00 95.69 227 ALA A N 1
ATOM 1752 C CA . ALA A 1 227 ? -14.029 9.294 11.036 1.00 95.69 227 ALA A CA 1
ATOM 1753 C C . ALA A 1 227 ? -12.614 9.670 11.502 1.00 95.69 227 ALA A C 1
ATOM 1755 O O . ALA A 1 227 ? -11.670 8.936 11.224 1.00 95.69 227 ALA A O 1
ATOM 1756 N N . LYS A 1 228 ? -12.445 10.783 12.228 1.00 96.50 228 LYS A N 1
ATOM 1757 C CA . LYS A 1 228 ? -11.154 11.141 12.845 1.00 96.50 228 LYS A CA 1
ATOM 1758 C C . LYS A 1 228 ? -10.876 10.216 14.037 1.00 96.50 228 LYS A C 1
ATOM 1760 O O . LYS A 1 228 ? -11.637 10.239 15.003 1.00 96.50 228 LYS A O 1
ATOM 1765 N N . LEU A 1 229 ? -9.796 9.439 13.964 1.00 96.69 229 LEU A N 1
ATOM 1766 C CA . LEU A 1 229 ? -9.371 8.489 15.000 1.00 96.69 229 LEU A CA 1
ATOM 1767 C C . LEU A 1 229 ? -8.331 9.083 15.956 1.00 96.69 229 LEU A C 1
ATOM 1769 O O . LEU A 1 229 ? -8.404 8.851 17.156 1.00 96.69 229 LEU A O 1
ATOM 1773 N N . CYS A 1 230 ? -7.382 9.869 15.440 1.00 95.62 230 CYS A N 1
ATOM 1774 C CA . CYS A 1 230 ? -6.290 10.439 16.239 1.00 95.62 230 CYS A CA 1
ATOM 1775 C C . CYS A 1 230 ? -6.156 11.943 16.009 1.00 95.62 230 CYS A C 1
ATOM 1777 O O . CYS A 1 230 ? -6.393 12.434 14.900 1.00 95.62 230 CYS A O 1
ATOM 1779 N N . ASP A 1 231 ? -5.702 12.678 17.026 1.00 94.69 231 ASP A N 1
ATOM 1780 C CA . ASP A 1 231 ? -5.616 14.141 16.976 1.00 94.69 231 ASP A CA 1
ATOM 1781 C C . ASP A 1 231 ? -4.688 14.679 15.893 1.00 94.69 231 ASP A C 1
ATOM 1783 O O . ASP A 1 231 ? -5.028 15.684 15.260 1.00 94.69 231 ASP A O 1
ATOM 1787 N N . TRP A 1 232 ? -3.601 13.953 15.612 1.00 94.31 232 TRP A N 1
ATOM 1788 C CA . TRP A 1 232 ? -2.645 14.262 14.547 1.00 94.31 232 TRP A CA 1
ATOM 1789 C C . TRP A 1 232 ? -3.253 14.180 13.136 1.00 94.31 232 TRP A C 1
ATOM 1791 O O . TRP A 1 232 ? -2.673 14.687 12.179 1.00 94.31 232 TRP A O 1
ATOM 1801 N N . GLY A 1 233 ? -4.458 13.616 13.006 1.00 96.31 233 GLY A N 1
ATOM 1802 C CA . GLY A 1 233 ? -5.210 13.577 11.758 1.00 96.31 233 GLY A CA 1
ATOM 1803 C C . GLY A 1 233 ? -5.145 12.237 11.040 1.00 96.31 233 GLY A C 1
ATOM 1804 O O . GLY A 1 233 ? -5.029 12.222 9.817 1.00 96.31 233 GLY A O 1
ATOM 1805 N N . LEU A 1 234 ? -5.264 11.138 11.788 1.00 97.94 234 LEU A N 1
ATOM 1806 C CA . LEU A 1 234 ? -5.613 9.832 11.233 1.00 97.94 234 LEU A CA 1
ATOM 1807 C C . LEU A 1 234 ? -7.128 9.746 11.043 1.00 97.94 234 LEU A C 1
ATOM 1809 O O . LEU A 1 234 ? -7.876 9.970 11.997 1.00 97.94 234 LEU A O 1
ATOM 1813 N N . TYR A 1 235 ? -7.573 9.394 9.841 1.00 98.00 235 TYR A N 1
ATOM 1814 C CA . TYR A 1 235 ? -8.984 9.254 9.492 1.00 98.00 235 TYR A CA 1
ATOM 1815 C C . TYR A 1 235 ? -9.289 7.849 8.960 1.00 98.00 235 TYR A C 1
ATOM 1817 O O . TYR A 1 235 ? -8.475 7.268 8.248 1.00 98.00 235 TYR A O 1
ATOM 1825 N N . LEU A 1 236 ? -10.485 7.333 9.243 1.00 97.75 236 LEU A N 1
ATOM 1826 C CA . LEU A 1 236 ? -11.016 6.073 8.719 1.00 97.75 236 LEU A CA 1
ATOM 1827 C C . LEU A 1 236 ? -12.248 6.342 7.847 1.00 97.75 236 LEU A C 1
ATOM 1829 O O . LEU A 1 236 ? -13.231 6.927 8.302 1.00 97.75 236 LEU A O 1
ATOM 1833 N N . GLY A 1 237 ? -12.218 5.897 6.592 1.00 94.44 237 GLY A N 1
ATOM 1834 C CA . GLY A 1 237 ? -13.261 6.181 5.603 1.00 94.44 237 GLY A CA 1
ATOM 1835 C C . GLY A 1 237 ? -13.596 5.006 4.690 1.00 94.44 237 GLY A C 1
ATOM 1836 O O . GLY A 1 237 ? -12.946 3.962 4.704 1.00 94.44 237 GLY A O 1
ATOM 1837 N N . GLY A 1 238 ? -14.655 5.167 3.897 1.00 90.62 238 GLY A N 1
ATOM 1838 C CA . GLY A 1 238 ? -14.920 4.338 2.719 1.00 90.62 238 GLY A CA 1
ATOM 1839 C C . GLY A 1 238 ? -14.478 5.028 1.427 1.00 90.62 238 GLY A C 1
ATOM 1840 O O . GLY A 1 238 ? -14.066 6.185 1.437 1.00 90.62 238 GLY A O 1
ATOM 1841 N N . MET A 1 239 ? -14.628 4.337 0.295 1.00 84.50 239 MET A N 1
ATOM 1842 C CA . MET A 1 239 ? -14.320 4.873 -1.038 1.00 84.50 239 MET A CA 1
ATOM 1843 C C . MET A 1 239 ? -14.995 6.232 -1.279 1.00 84.50 239 MET A C 1
ATOM 1845 O O . MET A 1 239 ? -14.362 7.164 -1.757 1.00 84.50 239 MET A O 1
ATOM 1849 N N . GLN A 1 240 ? -16.262 6.361 -0.889 1.00 84.06 240 GLN A N 1
ATOM 1850 C CA . GLN A 1 240 ? -17.041 7.596 -1.015 1.00 84.06 240 GLN A CA 1
ATOM 1851 C C . GLN A 1 240 ? -16.418 8.815 -0.311 1.00 84.06 240 GLN A C 1
ATOM 1853 O O . GLN A 1 240 ? -16.584 9.938 -0.777 1.00 84.06 240 GLN A O 1
ATOM 1858 N N . ASP A 1 241 ? -15.698 8.605 0.797 1.00 86.19 241 ASP A N 1
ATOM 1859 C CA . ASP A 1 241 ? -15.093 9.691 1.574 1.00 86.19 241 ASP A CA 1
ATOM 1860 C C . ASP A 1 241 ? -13.843 10.250 0.896 1.00 86.19 241 ASP A C 1
ATOM 1862 O O . ASP A 1 241 ? -13.543 11.430 1.041 1.00 86.19 241 ASP A O 1
ATOM 1866 N N . VAL A 1 242 ? -13.135 9.408 0.140 1.00 81.81 242 VAL A N 1
ATOM 1867 C CA . VAL A 1 242 ? -11.911 9.786 -0.580 1.00 81.81 242 VAL A CA 1
ATOM 1868 C C . VAL A 1 242 ? -12.178 10.213 -2.021 1.00 81.81 242 VAL A C 1
ATOM 1870 O O . VAL A 1 242 ? -11.298 10.766 -2.669 1.00 81.81 242 VAL A O 1
ATOM 1873 N N . THR A 1 243 ? -13.384 9.980 -2.544 1.00 77.50 243 THR A N 1
ATOM 1874 C CA . THR A 1 243 ? -13.816 10.519 -3.845 1.00 77.50 243 THR A CA 1
ATOM 1875 C C . THR A 1 243 ? -14.357 11.947 -3.764 1.00 77.50 243 THR A C 1
ATOM 1877 O O . THR A 1 243 ? -14.572 12.566 -4.799 1.00 77.50 243 THR A O 1
ATOM 1880 N N . ASP A 1 244 ? -14.577 12.481 -2.561 1.00 81.00 244 ASP A N 1
ATOM 1881 C CA . ASP A 1 244 ? -14.956 13.879 -2.350 1.00 81.00 244 ASP A CA 1
ATOM 1882 C C . ASP A 1 244 ? -13.693 14.743 -2.179 1.00 81.00 244 ASP A C 1
ATOM 1884 O O . ASP A 1 244 ? -13.190 14.949 -1.071 1.00 81.00 244 ASP A O 1
ATOM 1888 N N . CYS A 1 245 ? -13.142 15.231 -3.297 1.00 77.00 245 CYS A N 1
ATOM 1889 C CA . CYS A 1 245 ? -11.907 16.024 -3.287 1.00 77.00 245 CYS A CA 1
ATOM 1890 C C . CYS A 1 245 ? -12.021 17.307 -2.457 1.00 77.00 245 CYS A C 1
ATOM 1892 O O . CYS A 1 245 ? -11.051 17.691 -1.803 1.00 77.00 245 CYS A O 1
ATOM 1894 N N . LYS A 1 246 ? -13.193 17.957 -2.451 1.00 81.94 246 LYS A N 1
ATOM 1895 C CA . LYS A 1 246 ? -13.407 19.186 -1.680 1.00 81.94 246 LYS A CA 1
ATOM 1896 C C . LYS A 1 246 ? -13.298 18.893 -0.191 1.00 81.94 246 LYS A C 1
ATOM 1898 O O . LYS A 1 246 ? -12.543 19.549 0.513 1.00 81.94 246 LYS A O 1
ATOM 1903 N N . LYS A 1 247 ? -13.969 17.842 0.270 1.00 85.50 247 LYS A N 1
ATOM 1904 C CA . LYS A 1 247 ? -13.892 17.385 1.658 1.00 85.50 247 LYS A CA 1
ATOM 1905 C C . LYS A 1 247 ? -12.474 16.983 2.068 1.00 85.50 247 LYS A C 1
ATOM 1907 O O . LYS A 1 247 ? -12.034 17.313 3.166 1.00 85.50 247 LYS A O 1
ATOM 1912 N N . MET A 1 248 ? -11.739 16.308 1.184 1.00 85.19 248 MET A N 1
ATOM 1913 C CA . MET A 1 248 ? -10.327 15.972 1.405 1.00 85.19 248 MET A CA 1
ATOM 1914 C C . MET A 1 248 ? -9.460 17.229 1.562 1.00 85.19 248 MET A C 1
ATOM 1916 O O . MET A 1 248 ? -8.619 17.290 2.462 1.00 85.19 248 MET A O 1
ATOM 1920 N N . GLN A 1 249 ? -9.699 18.246 0.730 1.00 85.25 249 GLN A N 1
ATOM 1921 C CA . GLN A 1 249 ? -9.009 19.533 0.781 1.00 85.25 249 GLN A CA 1
ATOM 1922 C C . GLN A 1 249 ? -9.368 20.332 2.043 1.00 85.25 249 GLN A C 1
ATOM 1924 O O . GLN A 1 249 ? -8.463 20.810 2.725 1.00 85.25 249 GLN A O 1
ATOM 1929 N N . ASP A 1 250 ? -10.652 20.402 2.402 1.00 89.06 250 ASP A N 1
ATOM 1930 C CA . ASP A 1 250 ? -11.159 21.088 3.599 1.00 89.06 250 ASP A CA 1
ATOM 1931 C C . ASP A 1 250 ? -10.584 20.471 4.886 1.00 89.06 250 ASP A C 1
ATOM 1933 O O . ASP A 1 250 ? -10.222 21.174 5.832 1.00 89.06 250 ASP A O 1
ATOM 1937 N N . LEU A 1 251 ? -10.428 19.143 4.918 1.00 91.62 251 LEU A N 1
ATOM 1938 C CA . LEU A 1 251 ? -9.776 18.440 6.026 1.00 91.62 251 LEU A CA 1
ATOM 1939 C C . LEU A 1 251 ? -8.246 18.590 6.010 1.00 91.62 251 LEU A C 1
ATOM 1941 O O . LEU A 1 251 ? -7.596 18.327 7.030 1.00 91.62 251 LEU A O 1
ATOM 1945 N N . GLY A 1 252 ? -7.665 19.037 4.893 1.00 91.56 252 GLY A N 1
ATOM 1946 C CA . GLY A 1 252 ? -6.224 19.144 4.672 1.00 91.56 252 GLY A CA 1
ATOM 1947 C C . GLY A 1 252 ? -5.538 17.784 4.548 1.00 91.56 252 GLY A C 1
ATOM 1948 O O . GLY A 1 252 ? -4.394 17.638 4.979 1.00 91.56 252 GLY A O 1
ATOM 1949 N N . ILE A 1 253 ? -6.246 16.775 4.036 1.00 90.12 253 ILE A N 1
ATOM 1950 C CA . ILE A 1 253 ? -5.718 15.421 3.878 1.00 90.12 253 ILE A CA 1
ATOM 1951 C C . ILE A 1 253 ? -4.716 15.404 2.723 1.00 90.12 253 ILE A C 1
ATOM 1953 O O . ILE A 1 253 ? -5.030 15.796 1.601 1.00 90.12 253 ILE A O 1
ATOM 1957 N N . ARG A 1 254 ? -3.504 14.920 3.012 1.00 85.00 254 ARG A N 1
ATOM 1958 C CA . ARG A 1 254 ? -2.430 14.715 2.023 1.00 85.00 254 ARG A CA 1
ATOM 1959 C C . ARG A 1 254 ? -1.831 13.308 2.063 1.00 85.00 254 ARG A C 1
ATOM 1961 O O . ARG A 1 254 ? -0.870 13.042 1.349 1.00 85.00 254 ARG A O 1
ATOM 1968 N N . GLY A 1 255 ? -2.378 12.416 2.886 1.00 86.25 255 GLY A N 1
ATOM 1969 C CA . GLY A 1 255 ? -2.042 10.996 2.928 1.00 86.25 255 GLY A CA 1
ATOM 1970 C C . GLY A 1 255 ? -3.271 10.131 2.662 1.00 86.25 255 GLY A C 1
ATOM 1971 O O . GLY A 1 255 ? -4.348 10.405 3.191 1.00 86.25 255 GLY A O 1
ATOM 1972 N N . ILE A 1 256 ? -3.126 9.079 1.862 1.00 87.88 256 ILE A N 1
ATOM 1973 C CA . ILE A 1 256 ? -4.181 8.096 1.598 1.00 87.88 256 ILE A CA 1
ATOM 1974 C C . ILE A 1 256 ? -3.594 6.693 1.725 1.00 87.88 256 ILE A C 1
ATOM 1976 O O . ILE A 1 256 ? -2.651 6.362 1.023 1.00 87.88 256 ILE A O 1
ATOM 1980 N N . ALA A 1 257 ? -4.172 5.846 2.570 1.00 88.94 257 ALA A N 1
ATOM 1981 C CA . ALA A 1 257 ? -3.921 4.408 2.550 1.00 88.94 257 ALA A CA 1
ATOM 1982 C C . ALA A 1 257 ? -5.150 3.695 1.972 1.00 88.94 257 ALA A C 1
ATOM 1984 O O . ALA A 1 257 ? -6.192 3.605 2.624 1.00 88.94 257 ALA A O 1
ATOM 1985 N N . ASN A 1 258 ? -5.032 3.217 0.735 1.00 84.88 258 ASN A N 1
ATOM 1986 C CA . ASN A 1 258 ? -6.055 2.445 0.041 1.00 84.88 258 ASN A CA 1
ATOM 1987 C C . ASN A 1 258 ? -5.828 0.953 0.297 1.00 84.88 258 ASN A C 1
ATOM 1989 O O . ASN A 1 258 ? -4.928 0.363 -0.287 1.00 84.88 258 ASN A O 1
ATOM 1993 N N . VAL A 1 259 ? -6.658 0.350 1.146 1.00 89.56 259 VAL A N 1
ATOM 1994 C CA . VAL A 1 259 ? -6.581 -1.059 1.579 1.00 89.56 259 VAL A CA 1
ATOM 1995 C C . VAL A 1 259 ? -7.470 -1.977 0.729 1.00 89.56 259 VAL A C 1
ATOM 1997 O O . VAL A 1 259 ? -7.931 -3.021 1.175 1.00 89.56 259 VAL A O 1
ATOM 2000 N N . ALA A 1 260 ? -7.827 -1.543 -0.476 1.00 77.44 260 ALA A N 1
ATOM 2001 C CA . ALA A 1 260 ? -8.612 -2.323 -1.424 1.00 77.44 260 ALA A CA 1
ATOM 2002 C C . ALA A 1 260 ? -8.259 -1.902 -2.855 1.00 77.44 260 ALA A C 1
ATOM 2004 O O . ALA A 1 260 ? -9.156 -1.585 -3.636 1.00 77.44 260 ALA A O 1
ATOM 2005 N N . SER A 1 261 ? -6.965 -1.815 -3.176 1.00 69.62 261 SER A N 1
ATOM 2006 C CA . SER A 1 261 ? -6.479 -1.170 -4.403 1.00 69.62 261 SER A CA 1
ATOM 2007 C C . SER A 1 261 ? -6.997 -1.807 -5.700 1.00 69.62 261 SER A C 1
ATOM 2009 O O . SER A 1 261 ? -7.303 -1.063 -6.631 1.00 69.62 261 SER A O 1
ATOM 2011 N N . SER A 1 262 ? -7.213 -3.127 -5.743 1.00 63.72 262 SER A N 1
ATOM 2012 C CA . SER A 1 262 ? -7.833 -3.826 -6.886 1.00 63.72 262 SER A CA 1
ATOM 2013 C C . SER A 1 262 ? -9.305 -3.465 -7.116 1.00 63.72 262 SER A C 1
ATOM 2015 O O . SER A 1 262 ? -9.791 -3.495 -8.244 1.00 63.72 262 SER A O 1
ATOM 2017 N N . VAL A 1 263 ? -10.033 -3.083 -6.062 1.00 63.41 263 VAL A N 1
ATOM 2018 C CA . VAL A 1 263 ? -11.467 -2.737 -6.118 1.00 63.41 263 VAL A CA 1
ATOM 2019 C C . VAL A 1 263 ? -11.680 -1.220 -6.154 1.00 63.41 263 VAL A C 1
ATOM 2021 O O . VAL A 1 263 ? -12.660 -0.720 -6.708 1.00 63.41 263 VAL A O 1
ATOM 2024 N N . CYS A 1 264 ? -10.755 -0.469 -5.567 1.00 63.97 264 CYS A N 1
ATOM 2025 C CA . CYS A 1 264 ? -10.773 0.982 -5.427 1.00 63.97 264 CYS A CA 1
ATOM 2026 C C . CYS A 1 264 ? -9.669 1.610 -6.286 1.00 63.97 264 CYS A C 1
ATOM 2028 O O . CYS A 1 264 ? -8.885 2.421 -5.805 1.00 63.97 264 CYS A O 1
ATOM 2030 N N . ILE A 1 265 ? -9.609 1.224 -7.562 1.00 56.78 265 ILE A N 1
ATOM 2031 C CA . ILE A 1 265 ? -8.504 1.547 -8.487 1.00 56.78 265 ILE A CA 1
ATOM 2032 C C . ILE A 1 265 ? -8.340 3.064 -8.697 1.00 56.78 265 ILE A C 1
ATOM 2034 O O . ILE A 1 265 ? -7.244 3.559 -8.931 1.00 56.78 265 ILE A O 1
ATOM 2038 N N . TYR A 1 266 ? -9.430 3.825 -8.584 1.00 55.56 266 TYR A N 1
ATOM 2039 C CA . TYR A 1 266 ? -9.466 5.246 -8.936 1.00 55.56 266 TYR A CA 1
ATOM 2040 C C . TYR A 1 266 ? -9.578 6.179 -7.728 1.00 55.56 266 TYR A C 1
ATOM 2042 O O . TYR A 1 266 ? -10.194 7.230 -7.848 1.00 55.56 266 TYR A O 1
ATOM 2050 N N . THR A 1 267 ? -9.072 5.815 -6.548 1.00 56.41 267 THR A N 1
ATOM 2051 C CA . THR A 1 267 ? -9.173 6.684 -5.364 1.00 56.41 267 THR A CA 1
ATOM 2052 C C . THR A 1 267 ? -7.869 7.431 -5.073 1.00 56.41 267 THR A C 1
ATOM 2054 O O . THR A 1 267 ? -6.837 6.783 -4.886 1.00 56.41 267 THR A O 1
ATOM 2057 N N . PRO A 1 268 ? -7.908 8.773 -4.973 1.00 52.00 268 PRO A N 1
ATOM 2058 C CA . PRO A 1 268 ? -9.080 9.646 -5.127 1.00 52.00 268 PRO A CA 1
ATOM 2059 C C . PRO A 1 268 ? -9.439 9.895 -6.605 1.00 52.00 268 PRO A C 1
ATOM 2061 O O . PRO A 1 268 ? -8.561 9.891 -7.469 1.00 52.00 268 PRO A O 1
ATOM 2064 N N . ARG A 1 269 ? -10.732 10.121 -6.892 1.00 50.16 269 ARG A N 1
ATOM 2065 C CA . ARG A 1 269 ? -11.234 10.483 -8.234 1.00 50.16 269 ARG A CA 1
ATOM 2066 C C . ARG A 1 269 ? -11.294 12.005 -8.371 1.00 50.16 269 ARG A C 1
ATOM 2068 O O . ARG A 1 269 ? -11.955 12.633 -7.557 1.00 50.16 269 ARG A O 1
ATOM 2075 N N . GLY A 1 270 ? -10.713 12.567 -9.433 1.00 48.91 270 GLY A N 1
ATOM 2076 C CA . GLY A 1 270 ? -10.804 13.998 -9.767 1.00 48.91 270 GLY A CA 1
ATOM 2077 C C . GLY A 1 270 ? -9.483 14.756 -9.613 1.00 48.91 270 GLY A C 1
ATOM 2078 O O . GLY A 1 270 ? -8.421 14.141 -9.505 1.00 48.91 270 GLY A O 1
ATOM 2079 N N . GLU A 1 271 ? -9.546 16.092 -9.618 1.00 47.06 271 GLU A N 1
ATOM 2080 C CA . GLU A 1 271 ? -8.389 16.932 -9.292 1.00 47.06 271 GLU A CA 1
ATOM 2081 C C . GLU A 1 271 ? -7.968 16.654 -7.847 1.00 47.06 271 GLU A C 1
ATOM 2083 O O . GLU A 1 271 ? -8.697 16.913 -6.888 1.00 47.06 271 GLU A O 1
ATOM 2088 N N . VAL A 1 272 ? -6.793 16.050 -7.706 1.00 54.56 272 VAL A N 1
ATOM 2089 C CA . VAL A 1 272 ? -6.135 15.845 -6.418 1.00 54.56 272 VAL A CA 1
ATOM 2090 C C . VAL A 1 272 ? -5.888 17.219 -5.783 1.00 54.56 272 VAL A C 1
ATOM 2092 O O . VAL A 1 272 ? -5.449 18.119 -6.503 1.00 54.56 272 VAL A O 1
ATOM 2095 N N . PRO A 1 273 ? -6.125 17.404 -4.467 1.00 53.22 273 PRO A N 1
ATOM 2096 C CA . PRO A 1 273 ? -5.812 18.661 -3.794 1.00 53.22 273 PRO A CA 1
ATOM 2097 C C . PRO A 1 273 ? -4.390 19.132 -4.119 1.00 53.22 273 PRO A C 1
ATOM 2099 O O . PRO A 1 273 ? -3.455 18.331 -4.103 1.00 53.22 273 PRO A O 1
ATOM 2102 N N . ALA A 1 274 ? -4.224 20.424 -4.417 1.00 46.72 274 ALA A N 1
ATOM 2103 C CA . ALA A 1 274 ? -2.933 20.987 -4.803 1.00 46.72 274 ALA A CA 1
ATOM 2104 C C . ALA A 1 274 ? -1.844 20.673 -3.754 1.00 46.72 274 ALA A C 1
ATOM 2106 O O . ALA A 1 274 ? -1.958 21.065 -2.590 1.00 46.72 274 ALA A O 1
ATOM 2107 N N . GLY A 1 275 ? -0.790 19.967 -4.175 1.00 53.34 275 GLY A N 1
ATOM 2108 C CA . GLY A 1 275 ? 0.345 19.580 -3.335 1.00 53.34 275 GLY A CA 1
ATOM 2109 C C . GLY A 1 275 ? 0.734 18.103 -3.450 1.00 53.34 275 GLY A C 1
ATOM 2110 O O . GLY A 1 275 ? 0.087 17.302 -4.121 1.00 53.34 275 GLY A O 1
ATOM 2111 N N . ASP A 1 276 ? 1.822 17.751 -2.769 1.00 61.78 276 ASP A N 1
ATOM 2112 C CA . ASP A 1 276 ? 2.352 16.391 -2.713 1.00 61.78 276 ASP A CA 1
ATOM 2113 C C . ASP A 1 276 ? 1.437 15.476 -1.882 1.00 61.78 276 ASP A C 1
ATOM 2115 O O . ASP A 1 276 ? 1.413 15.555 -0.651 1.00 61.78 276 ASP A O 1
ATOM 2119 N N . MET A 1 277 ? 0.683 14.597 -2.553 1.00 72.62 277 MET A N 1
ATOM 2120 C CA . MET A 1 277 ? -0.187 13.611 -1.902 1.00 72.62 277 MET A CA 1
ATOM 2121 C C . MET A 1 277 ? 0.444 12.224 -1.855 1.00 72.62 277 MET A C 1
ATOM 2123 O O . MET A 1 277 ? 0.652 11.617 -2.904 1.00 72.62 277 MET A O 1
ATOM 2127 N N . ARG A 1 278 ? 0.650 11.716 -0.638 1.00 76.62 278 ARG A N 1
ATOM 2128 C CA . ARG A 1 278 ? 1.241 10.408 -0.343 1.00 76.62 278 ARG A CA 1
ATOM 2129 C C . ARG A 1 278 ? 0.173 9.333 -0.403 1.00 76.62 278 ARG A C 1
ATOM 2131 O O . ARG A 1 278 ? -0.858 9.473 0.253 1.00 76.62 278 ARG A O 1
ATOM 2138 N N . ILE A 1 279 ? 0.411 8.266 -1.158 1.00 77.56 279 ILE A N 1
ATOM 2139 C CA . ILE A 1 279 ? -0.563 7.183 -1.298 1.00 77.56 279 ILE A CA 1
ATOM 2140 C C . ILE A 1 279 ? 0.111 5.834 -1.061 1.00 77.56 279 ILE A C 1
ATOM 2142 O O . ILE A 1 279 ? 1.104 5.522 -1.708 1.00 77.56 279 ILE A O 1
ATOM 2146 N N . LEU A 1 280 ? -0.451 5.045 -0.148 1.00 77.25 280 LEU A N 1
ATOM 2147 C CA . LEU A 1 280 ? -0.157 3.628 0.026 1.00 77.25 280 LEU A CA 1
ATOM 2148 C C . LEU A 1 280 ? -1.261 2.808 -0.647 1.00 77.25 280 LEU A C 1
ATOM 2150 O O . LEU A 1 280 ? -2.446 3.025 -0.383 1.00 77.25 280 LEU A O 1
ATOM 2154 N N . HIS A 1 281 ? -0.871 1.850 -1.485 1.00 75.81 281 HIS A N 1
ATOM 2155 C CA . HIS A 1 281 ? -1.780 0.915 -2.140 1.00 75.81 281 HIS A CA 1
ATOM 2156 C C . HIS A 1 281 ? -1.570 -0.494 -1.584 1.00 75.81 281 HIS A C 1
ATOM 2158 O O . HIS A 1 281 ? -0.571 -1.139 -1.879 1.00 75.81 281 HIS A O 1
ATOM 2164 N N . ILE A 1 282 ? -2.541 -0.973 -0.813 1.00 75.94 282 ILE A N 1
ATOM 2165 C CA . ILE A 1 282 ? -2.628 -2.348 -0.332 1.00 75.94 282 ILE A CA 1
ATOM 2166 C C . ILE A 1 282 ? -3.760 -3.042 -1.088 1.00 75.94 282 ILE A C 1
ATOM 2168 O O . ILE A 1 282 ? -4.917 -2.606 -1.056 1.00 75.94 282 ILE A O 1
ATOM 2172 N N . ASP A 1 283 ? -3.416 -4.137 -1.757 1.00 78.62 283 ASP A N 1
ATOM 2173 C CA . ASP A 1 283 ? -4.400 -5.038 -2.342 1.00 78.62 283 ASP A CA 1
ATOM 2174 C C . ASP A 1 283 ? -4.749 -6.128 -1.327 1.00 78.62 283 ASP A C 1
ATOM 2176 O O . ASP A 1 283 ? -3.934 -7.010 -1.050 1.00 78.62 283 ASP A O 1
ATOM 2180 N N . ALA A 1 284 ? -5.925 -6.007 -0.713 1.00 76.44 284 ALA A N 1
ATOM 2181 C CA . ALA A 1 284 ? -6.413 -6.944 0.286 1.00 76.44 284 ALA A CA 1
ATOM 2182 C C . ALA A 1 284 ? -7.869 -7.334 0.018 1.00 76.44 284 ALA A C 1
ATOM 2184 O O . ALA A 1 284 ? -8.738 -6.475 -0.214 1.00 76.44 284 ALA A O 1
ATOM 2185 N N . ASP A 1 285 ? -8.130 -8.634 0.131 1.00 76.88 285 ASP A N 1
ATOM 2186 C CA . ASP A 1 285 ? -9.466 -9.214 0.046 1.00 76.88 285 ASP A CA 1
ATOM 2187 C C . ASP A 1 285 ? -10.227 -9.024 1.363 1.00 76.88 285 ASP A C 1
ATOM 2189 O O . ASP A 1 285 ? -9.637 -8.849 2.427 1.00 76.88 285 ASP A O 1
ATOM 2193 N N . ASP A 1 286 ? -11.558 -9.005 1.290 1.00 82.94 286 ASP A N 1
ATOM 2194 C CA . ASP A 1 286 ? -12.459 -8.865 2.449 1.00 82.94 286 ASP A CA 1
ATOM 2195 C C . ASP A 1 286 ? -13.036 -10.223 2.864 1.00 82.94 286 ASP A C 1
ATOM 2197 O O . ASP A 1 286 ? -14.220 -10.339 3.173 1.00 82.94 286 ASP A O 1
ATOM 2201 N N . ASP A 1 287 ? -12.201 -11.255 2.809 1.00 77.06 287 ASP A N 1
ATOM 2202 C CA . ASP A 1 287 ? -12.620 -12.643 2.968 1.00 77.06 287 ASP A CA 1
ATOM 2203 C C . ASP A 1 287 ? -12.283 -13.175 4.367 1.00 77.06 287 ASP A C 1
ATOM 2205 O O . ASP A 1 287 ? -11.322 -12.738 5.002 1.00 77.06 287 ASP A O 1
ATOM 2209 N N . ASP A 1 288 ? -13.035 -14.169 4.845 1.00 75.38 288 ASP A N 1
ATOM 2210 C CA . ASP A 1 288 ? -12.870 -14.782 6.178 1.00 75.38 288 ASP A CA 1
ATOM 2211 C C . ASP A 1 288 ? -11.606 -15.675 6.316 1.00 75.38 288 ASP A C 1
ATOM 2213 O O . ASP A 1 288 ? -11.444 -16.421 7.289 1.00 75.38 288 ASP A O 1
ATOM 2217 N N . TRP A 1 289 ? -10.696 -15.625 5.344 1.00 77.00 289 TRP A N 1
ATOM 2218 C CA . TRP A 1 289 ? -9.430 -16.372 5.317 1.00 77.00 289 TRP A CA 1
ATOM 2219 C C . TRP A 1 289 ? -8.232 -15.527 4.880 1.00 77.00 289 TRP A C 1
ATOM 2221 O O . TRP A 1 289 ? -7.131 -16.063 4.746 1.00 77.00 289 TRP A O 1
ATOM 2231 N N . TYR A 1 290 ? -8.423 -14.236 4.598 1.00 79.94 290 TYR A N 1
ATOM 2232 C CA . TYR A 1 290 ? -7.326 -13.386 4.158 1.00 79.94 290 TYR A CA 1
ATOM 2233 C C . TYR A 1 290 ? -6.476 -12.958 5.367 1.00 79.94 290 TYR A C 1
ATOM 2235 O O . TYR A 1 290 ? -7.008 -12.268 6.231 1.00 79.94 290 TYR A O 1
ATOM 2243 N N . PRO A 1 291 ? -5.172 -13.300 5.437 1.00 81.31 291 PRO A N 1
ATOM 2244 C CA . PRO A 1 291 ? -4.331 -12.955 6.584 1.00 81.31 291 PRO A CA 1
ATOM 2245 C C . PRO A 1 291 ? -3.862 -11.496 6.466 1.00 81.31 291 PRO A C 1
ATOM 2247 O O . PRO A 1 291 ? -2.758 -11.213 5.986 1.00 81.31 291 PRO A O 1
ATOM 2250 N N . LEU A 1 292 ? -4.748 -10.553 6.791 1.00 86.25 292 LEU A N 1
ATOM 2251 C CA . LEU A 1 292 ? -4.571 -9.125 6.538 1.00 86.25 292 LEU A CA 1
ATOM 2252 C C . LEU A 1 292 ? -3.409 -8.551 7.344 1.00 86.25 292 LEU A C 1
ATOM 2254 O O . LEU A 1 292 ? -2.571 -7.840 6.780 1.00 86.25 292 LEU A O 1
ATOM 2258 N N . LEU A 1 293 ? -3.349 -8.851 8.644 1.00 85.94 293 LEU A N 1
ATOM 2259 C CA . LEU A 1 293 ? -2.332 -8.276 9.521 1.00 85.94 293 LEU A CA 1
ATOM 2260 C C . LEU A 1 293 ? -0.960 -8.870 9.212 1.00 85.94 293 LEU A C 1
ATOM 2262 O O . LEU A 1 293 ? 0.008 -8.122 9.076 1.00 85.94 293 LEU A O 1
ATOM 2266 N N . GLU A 1 294 ? -0.884 -10.186 8.999 1.00 79.94 294 GLU A N 1
ATOM 2267 C CA . GLU A 1 294 ? 0.378 -10.860 8.658 1.00 79.94 294 GLU A CA 1
ATOM 2268 C C . GLU A 1 294 ? 1.004 -10.265 7.393 1.00 79.94 294 GLU A C 1
ATOM 2270 O O . GLU A 1 294 ? 2.216 -10.042 7.305 1.00 79.94 294 GLU A O 1
ATOM 2275 N N . LYS A 1 295 ? 0.156 -9.993 6.400 1.00 76.81 295 LYS A N 1
ATOM 2276 C CA . LYS A 1 295 ? 0.589 -9.552 5.082 1.00 76.81 295 LYS A CA 1
ATOM 2277 C C . LYS A 1 295 ? 0.909 -8.066 4.990 1.00 76.81 295 LYS A C 1
ATOM 2279 O O . LYS A 1 295 ? 1.717 -7.738 4.119 1.00 76.81 295 LYS A O 1
ATOM 2284 N N . HIS A 1 296 ? 0.243 -7.212 5.772 1.00 80.62 296 HIS A N 1
ATOM 2285 C CA . HIS A 1 296 ? 0.187 -5.771 5.491 1.00 80.62 296 HIS A CA 1
ATOM 2286 C C . HIS A 1 296 ? 0.360 -4.856 6.705 1.00 80.62 296 HIS A C 1
ATOM 2288 O O . HIS A 1 296 ? 0.521 -3.651 6.514 1.00 80.62 296 HIS A O 1
ATOM 2294 N N . LEU A 1 297 ? 0.350 -5.373 7.941 1.00 81.88 297 LEU A N 1
ATOM 2295 C CA . LEU A 1 297 ? 0.446 -4.512 9.124 1.00 81.88 297 LEU A CA 1
ATOM 2296 C C . LEU A 1 297 ? 1.735 -3.686 9.108 1.00 81.88 297 LEU A C 1
ATOM 2298 O O . LEU A 1 297 ? 1.685 -2.474 9.268 1.00 81.88 297 LEU A O 1
ATOM 2302 N N . CYS A 1 298 ? 2.876 -4.310 8.817 1.00 78.50 298 CYS A N 1
ATOM 2303 C CA . CYS A 1 298 ? 4.165 -3.624 8.863 1.00 78.50 298 CYS A CA 1
ATOM 2304 C C . CYS A 1 298 ? 4.266 -2.456 7.863 1.00 78.50 298 CYS A C 1
ATOM 2306 O O . CYS A 1 298 ? 4.611 -1.342 8.256 1.00 78.50 298 CYS A O 1
ATOM 2308 N N . GLU A 1 299 ? 3.924 -2.672 6.587 1.00 75.31 299 GLU A N 1
ATOM 2309 C CA . GLU A 1 299 ? 3.961 -1.597 5.581 1.00 75.31 299 GLU A CA 1
ATOM 2310 C C . GLU A 1 299 ? 2.948 -0.483 5.889 1.00 75.31 299 GLU A C 1
ATOM 2312 O O . GLU A 1 299 ? 3.235 0.699 5.684 1.00 75.31 299 GLU A O 1
ATOM 2317 N N . PHE A 1 300 ? 1.789 -0.851 6.443 1.00 83.38 300 PHE A N 1
ATOM 2318 C CA . PHE A 1 300 ? 0.772 0.095 6.870 1.00 83.38 300 PHE A CA 1
ATOM 2319 C C . PHE A 1 300 ? 1.262 0.963 8.033 1.00 83.38 300 PHE A C 1
ATOM 2321 O O . PHE A 1 300 ? 1.215 2.187 7.941 1.00 83.38 300 PHE A O 1
ATOM 2328 N N . GLU A 1 301 ? 1.780 0.362 9.104 1.00 82.56 301 GLU A N 1
ATOM 2329 C CA . GLU A 1 301 ? 2.278 1.100 10.267 1.00 82.56 301 GLU A CA 1
ATOM 2330 C C . GLU A 1 301 ? 3.431 2.027 9.900 1.00 82.56 301 GLU A C 1
ATOM 2332 O O . GLU A 1 301 ? 3.452 3.171 10.345 1.00 82.56 301 GLU A O 1
ATOM 2337 N N . MET A 1 302 ? 4.348 1.579 9.038 1.00 78.50 302 MET A N 1
ATOM 2338 C CA . MET A 1 302 ? 5.437 2.419 8.537 1.00 78.50 302 MET A CA 1
ATOM 2339 C C . MET A 1 302 ? 4.908 3.669 7.826 1.00 78.50 302 MET A C 1
ATOM 2341 O O . MET A 1 302 ? 5.368 4.781 8.095 1.00 78.50 302 MET A O 1
ATOM 2345 N N . PHE A 1 303 ? 3.913 3.507 6.951 1.00 80.19 303 PHE A N 1
ATOM 2346 C CA . PHE A 1 303 ? 3.292 4.626 6.248 1.00 80.19 303 PHE A CA 1
ATOM 2347 C C . PHE A 1 303 ? 2.584 5.592 7.208 1.00 80.19 303 PHE A C 1
ATOM 2349 O O . PHE A 1 303 ? 2.782 6.806 7.126 1.00 80.19 303 PHE A O 1
ATOM 2356 N N . ILE A 1 304 ? 1.786 5.064 8.140 1.00 89.00 304 ILE A N 1
ATOM 2357 C CA . ILE A 1 304 ? 1.018 5.867 9.098 1.00 89.00 304 ILE A CA 1
ATOM 2358 C C . ILE A 1 304 ? 1.936 6.591 10.084 1.00 89.00 304 ILE A C 1
ATOM 2360 O O . ILE A 1 304 ? 1.770 7.792 10.299 1.00 89.00 304 ILE A O 1
ATOM 2364 N N . GLN A 1 305 ? 2.932 5.902 10.641 1.00 84.75 305 GLN A N 1
ATOM 2365 C CA . GLN A 1 305 ? 3.889 6.481 11.578 1.00 84.75 305 GLN A CA 1
ATOM 2366 C C . GLN A 1 305 ? 4.675 7.614 10.925 1.00 84.75 305 GLN A C 1
ATOM 2368 O O . GLN A 1 305 ? 4.837 8.688 11.505 1.00 84.75 305 GLN A O 1
ATOM 2373 N N . LYS A 1 306 ? 5.092 7.423 9.673 1.00 77.62 306 LYS A N 1
ATOM 2374 C CA . LYS A 1 306 ? 5.809 8.470 8.963 1.00 77.62 306 LYS A CA 1
ATOM 2375 C C . LYS A 1 306 ? 4.915 9.652 8.587 1.00 77.62 306 LYS A C 1
ATOM 2377 O O . LYS A 1 306 ? 5.342 10.805 8.650 1.00 77.62 306 LYS A O 1
ATOM 2382 N N . ALA A 1 307 ? 3.659 9.393 8.230 1.00 83.69 307 ALA A N 1
ATOM 2383 C CA . ALA A 1 307 ? 2.684 10.457 8.031 1.00 83.69 307 ALA A CA 1
ATOM 2384 C C . ALA A 1 307 ? 2.449 11.261 9.321 1.00 83.69 307 ALA A C 1
ATOM 2386 O O . ALA A 1 307 ? 2.412 12.489 9.263 1.00 83.69 307 ALA A O 1
ATOM 2387 N N . LYS A 1 308 ? 2.375 10.591 10.479 1.00 91.06 308 LYS A N 1
ATOM 2388 C CA . LYS A 1 308 ? 2.274 11.224 11.801 1.00 91.06 308 LYS A CA 1
ATOM 2389 C C . LYS A 1 308 ? 3.477 12.122 12.097 1.00 91.06 308 LYS A C 1
ATOM 2391 O O . LYS A 1 308 ? 3.283 13.281 12.454 1.00 91.06 308 LYS A O 1
ATOM 2396 N N . GLU A 1 309 ? 4.699 11.623 11.908 1.00 87.00 309 GLU A N 1
ATOM 2397 C CA . GLU A 1 309 ? 5.945 12.381 12.123 1.00 87.00 309 GLU A CA 1
ATOM 2398 C C . GLU A 1 309 ? 6.037 13.639 11.256 1.00 87.00 309 GLU A C 1
ATOM 2400 O O . GLU A 1 309 ? 6.469 14.691 11.721 1.00 87.00 309 GLU A O 1
ATOM 2405 N N . ASP A 1 310 ? 5.591 13.546 10.004 1.00 84.38 310 ASP A N 1
ATOM 2406 C CA . ASP A 1 310 ? 5.647 14.654 9.051 1.00 84.38 310 ASP A CA 1
ATOM 2407 C C . ASP A 1 310 ? 4.423 15.589 9.142 1.00 84.38 310 ASP A C 1
ATOM 2409 O O . ASP A 1 310 ? 4.271 16.498 8.320 1.00 84.38 310 ASP A O 1
ATOM 2413 N N . GLY A 1 311 ? 3.515 15.358 10.098 1.00 90.25 311 GLY A N 1
ATOM 2414 C CA . GLY A 1 311 ? 2.286 16.140 10.260 1.00 90.25 311 GLY A CA 1
ATOM 2415 C C . GLY A 1 311 ? 1.318 16.020 9.075 1.00 90.25 311 GLY A C 1
ATOM 2416 O O . GLY A 1 311 ? 0.541 16.937 8.798 1.00 90.25 311 GLY A O 1
ATOM 2417 N N . VAL A 1 312 ? 1.373 14.910 8.337 1.00 88.75 312 VAL A N 1
ATOM 2418 C CA . VAL A 1 312 ? 0.518 14.642 7.180 1.00 88.75 312 VAL A CA 1
ATOM 2419 C C . VAL A 1 312 ? -0.767 13.960 7.623 1.00 88.75 312 VAL A C 1
ATOM 2421 O O . VAL A 1 312 ? -0.797 12.770 7.930 1.00 88.75 312 VAL A O 1
ATOM 2424 N N . LYS A 1 313 ? -1.870 14.709 7.566 1.00 95.19 313 LYS A N 1
ATOM 2425 C CA . LYS A 1 313 ? -3.212 14.162 7.774 1.00 95.19 313 LYS A CA 1
ATOM 2426 C C . LYS A 1 313 ? -3.508 13.086 6.734 1.00 95.19 313 LYS A C 1
ATOM 2428 O O . LYS A 1 313 ? -3.372 13.332 5.531 1.00 95.19 313 LYS A O 1
ATOM 2433 N N . THR A 1 314 ? -3.927 11.920 7.212 1.00 94.94 314 THR A N 1
ATOM 2434 C CA . THR A 1 314 ? -4.010 10.695 6.420 1.00 94.94 314 THR A CA 1
ATOM 2435 C C . THR A 1 314 ? -5.358 10.021 6.586 1.00 94.94 314 THR A C 1
ATOM 2437 O O . THR A 1 314 ? -5.809 9.812 7.709 1.00 94.94 314 THR A O 1
ATOM 2440 N N . VAL A 1 315 ? -5.987 9.644 5.474 1.00 96.44 315 VAL A N 1
ATOM 2441 C CA . VAL A 1 315 ? -7.194 8.813 5.473 1.00 96.44 315 VAL A CA 1
ATOM 2442 C C . VAL A 1 315 ? -6.867 7.388 5.058 1.00 96.44 315 VAL A C 1
ATOM 2444 O O . VAL A 1 315 ? -6.214 7.147 4.047 1.00 96.44 315 VAL A O 1
ATOM 2447 N N . VAL A 1 316 ? -7.353 6.435 5.836 1.00 97.88 316 VAL A N 1
ATOM 2448 C CA . VAL A 1 316 ? -7.284 5.008 5.553 1.00 97.88 316 VAL A CA 1
ATOM 2449 C C . VAL A 1 316 ? -8.658 4.572 5.084 1.00 97.88 316 VAL A C 1
ATOM 2451 O O . VAL A 1 316 ? -9.656 4.778 5.781 1.00 97.88 316 VAL A O 1
ATOM 2454 N N . HIS A 1 317 ? -8.735 3.982 3.898 1.00 94.94 317 HIS A N 1
ATOM 2455 C CA . HIS A 1 317 ? -10.003 3.535 3.347 1.00 94.94 317 HIS A CA 1
ATOM 2456 C C . HIS A 1 317 ? -9.889 2.171 2.678 1.00 94.94 317 HIS A C 1
ATOM 2458 O O . HIS A 1 317 ? -8.836 1.751 2.216 1.00 94.94 317 HIS A O 1
ATOM 2464 N N . CYS A 1 318 ? -11.017 1.479 2.614 1.00 87.88 318 CYS A N 1
ATOM 2465 C CA . CYS A 1 318 ? -11.231 0.360 1.702 1.00 87.88 318 CYS A CA 1
ATOM 2466 C C . CYS A 1 318 ? -12.451 0.697 0.830 1.00 87.88 318 CYS A C 1
ATOM 2468 O O . CYS A 1 318 ? -12.680 1.870 0.520 1.00 87.88 318 CYS A O 1
ATOM 2470 N N . LYS A 1 319 ? -13.278 -0.290 0.465 1.00 85.19 319 LYS A N 1
ATOM 2471 C CA . LYS A 1 319 ? -14.543 -0.032 -0.239 1.00 85.19 319 LYS A CA 1
ATOM 2472 C C . LYS A 1 319 ? -15.578 0.625 0.681 1.00 85.19 319 LYS A C 1
ATOM 2474 O O . LYS A 1 319 ? -15.948 1.776 0.476 1.00 85.19 319 LYS A O 1
ATOM 2479 N N . ALA A 1 320 ? -16.021 -0.090 1.716 1.00 88.06 320 ALA A N 1
ATOM 2480 C CA . ALA A 1 320 ? -17.083 0.368 2.619 1.00 88.06 320 ALA A CA 1
ATOM 2481 C C . ALA A 1 320 ? -16.569 1.141 3.845 1.00 88.06 320 ALA A C 1
ATOM 2483 O O . ALA A 1 320 ? -17.350 1.830 4.502 1.00 88.06 320 ALA A O 1
ATOM 2484 N N . GLY A 1 321 ? -15.274 1.027 4.158 1.00 93.38 321 GLY A N 1
ATOM 2485 C CA . GLY A 1 321 ? -14.682 1.574 5.380 1.00 93.38 321 GLY A CA 1
ATOM 2486 C C . GLY A 1 321 ? -15.073 0.815 6.648 1.00 93.38 321 GLY A C 1
ATOM 2487 O O . GLY A 1 321 ? -15.201 1.444 7.692 1.00 93.38 321 GLY A O 1
ATOM 2488 N N . GLN A 1 322 ? -15.335 -0.493 6.535 1.00 92.06 322 GLN A N 1
ATOM 2489 C CA . GLN A 1 322 ? -15.888 -1.318 7.618 1.00 92.06 322 GLN A CA 1
ATOM 2490 C C . GLN A 1 322 ? -14.947 -2.422 8.098 1.00 92.06 322 GLN A C 1
ATOM 2492 O O . GLN A 1 322 ? -14.794 -2.571 9.300 1.00 92.06 322 GLN A O 1
ATOM 2497 N N . ASN A 1 323 ? -14.313 -3.172 7.191 1.00 94.50 323 ASN A N 1
ATOM 2498 C CA . ASN A 1 323 ? -13.492 -4.334 7.550 1.00 94.50 323 ASN A CA 1
ATOM 2499 C C . ASN A 1 323 ? -12.000 -4.053 7.352 1.00 94.50 323 ASN A C 1
ATOM 2501 O O . ASN A 1 323 ? -11.357 -3.607 8.290 1.00 94.50 323 ASN A O 1
ATOM 2505 N N . ARG A 1 324 ? -11.456 -4.212 6.138 1.00 96.25 324 ARG A N 1
ATOM 2506 C CA . ARG A 1 324 ? -10.009 -4.081 5.841 1.00 96.25 324 ARG A CA 1
ATOM 2507 C C . ARG A 1 324 ? -9.336 -2.838 6.434 1.00 96.25 324 ARG A C 1
ATOM 2509 O O . ARG A 1 324 ? -8.370 -2.940 7.182 1.00 96.25 324 ARG A O 1
ATOM 2516 N N . SER A 1 325 ? -9.863 -1.651 6.130 1.00 97.81 325 SER A N 1
ATOM 2517 C CA . SER A 1 325 ? -9.292 -0.396 6.641 1.00 97.81 325 SER A CA 1
ATOM 2518 C C . SER A 1 325 ? -9.480 -0.231 8.148 1.00 97.81 325 SER A C 1
ATOM 2520 O O . SER A 1 325 ? -8.594 0.288 8.816 1.00 97.81 325 SER A O 1
ATOM 2522 N N . ALA A 1 326 ? -10.614 -0.682 8.690 1.00 97.88 326 ALA A N 1
ATOM 2523 C CA . ALA A 1 326 ? -10.883 -0.628 10.122 1.00 97.88 326 ALA A CA 1
ATOM 2524 C C . ALA A 1 326 ? -9.951 -1.568 10.898 1.00 97.88 326 ALA A C 1
ATOM 2526 O O . ALA A 1 326 ? -9.423 -1.177 11.931 1.00 97.88 326 ALA A O 1
ATOM 2527 N N . ALA A 1 327 ? -9.702 -2.768 10.373 1.00 97.88 327 ALA A N 1
ATOM 2528 C CA . ALA A 1 327 ? -8.821 -3.759 10.972 1.00 97.88 327 ALA A CA 1
ATOM 2529 C C . ALA A 1 327 ? -7.375 -3.260 11.040 1.00 97.88 327 ALA A C 1
ATOM 2531 O O . ALA A 1 327 ? -6.782 -3.292 12.113 1.00 97.88 327 ALA A O 1
ATOM 2532 N N . LEU A 1 328 ? -6.833 -2.701 9.951 1.00 97.81 328 LEU A N 1
ATOM 2533 C CA . LEU A 1 328 ? -5.494 -2.100 9.988 1.00 97.81 328 LEU A CA 1
ATOM 2534 C C . LEU A 1 328 ? -5.421 -0.886 10.929 1.00 97.81 328 LEU A C 1
ATOM 2536 O O . LEU A 1 328 ? -4.461 -0.764 11.685 1.00 97.81 328 LEU A O 1
ATOM 2540 N N . CYS A 1 329 ? -6.441 -0.018 10.953 1.00 98.50 329 CYS A N 1
ATOM 2541 C CA . CYS A 1 329 ? -6.493 1.087 11.917 1.00 98.50 329 CYS A CA 1
ATOM 2542 C C . CYS A 1 329 ? -6.528 0.596 13.372 1.00 98.50 329 CYS A C 1
ATOM 2544 O O . CYS A 1 329 ? -5.790 1.126 14.198 1.00 98.50 329 CYS A O 1
ATOM 2546 N N . ALA A 1 330 ? -7.352 -0.406 13.691 1.00 98.25 330 ALA A N 1
ATOM 2547 C CA . ALA A 1 330 ? -7.410 -1.001 15.024 1.00 98.25 330 ALA A CA 1
ATOM 2548 C C . ALA A 1 330 ? -6.064 -1.629 15.407 1.00 98.25 330 ALA A C 1
ATOM 2550 O O . ALA A 1 330 ? -5.572 -1.396 16.506 1.00 98.25 330 ALA A O 1
ATOM 2551 N N . ALA A 1 331 ? -5.433 -2.355 14.481 1.00 96.62 331 ALA A N 1
ATOM 2552 C CA . ALA A 1 331 ? -4.126 -2.957 14.702 1.00 96.62 331 ALA A CA 1
ATOM 2553 C C . ALA A 1 331 ? -3.046 -1.903 14.989 1.00 96.62 331 ALA A C 1
ATOM 2555 O O . ALA A 1 331 ? -2.296 -2.071 15.944 1.00 96.62 331 ALA A O 1
ATOM 2556 N N . TYR A 1 332 ? -3.017 -0.788 14.250 1.00 96.00 332 TYR A N 1
ATOM 2557 C CA . TYR A 1 332 ? -2.110 0.335 14.529 1.00 96.00 332 TYR A CA 1
ATOM 2558 C C . TYR A 1 332 ? -2.355 0.961 15.909 1.00 96.00 332 TYR A C 1
ATOM 2560 O O . TYR A 1 332 ? -1.405 1.220 16.647 1.00 96.00 332 TYR A O 1
ATOM 2568 N N . LEU A 1 333 ? -3.620 1.177 16.289 1.00 97.56 333 LEU A N 1
ATOM 2569 C CA . LEU A 1 333 ? -3.958 1.704 17.615 1.00 97.56 333 LEU A CA 1
ATOM 2570 C C . LEU A 1 333 ? -3.475 0.765 18.730 1.00 97.56 333 LEU A C 1
ATOM 2572 O O . LEU A 1 333 ? -2.946 1.226 19.737 1.00 97.56 333 LEU A O 1
ATOM 2576 N N . ILE A 1 334 ? -3.612 -0.548 18.542 1.00 95.44 334 ILE A N 1
ATOM 2577 C CA . ILE A 1 334 ? -3.172 -1.550 19.517 1.00 95.44 334 ILE A CA 1
ATOM 2578 C C . ILE A 1 334 ? -1.646 -1.628 19.562 1.00 95.44 334 ILE A C 1
ATOM 2580 O O . ILE A 1 334 ? -1.034 -1.423 20.606 1.00 95.44 334 ILE A O 1
ATOM 2584 N N . HIS A 1 335 ? -1.009 -1.920 18.434 1.00 91.44 335 HIS A N 1
ATOM 2585 C CA . HIS A 1 335 ? 0.411 -2.244 18.391 1.00 91.44 335 HIS A CA 1
ATOM 2586 C C . HIS A 1 335 ? 1.293 -0.997 18.536 1.00 91.44 335 HIS A C 1
ATOM 2588 O O . HIS A 1 335 ? 2.203 -0.985 19.369 1.00 91.44 335 HIS A O 1
ATOM 2594 N N . THR A 1 336 ? 0.987 0.074 17.796 1.00 88.12 336 THR A N 1
ATOM 2595 C CA . THR A 1 336 ? 1.800 1.299 17.783 1.00 88.12 336 THR A CA 1
ATOM 2596 C C . THR A 1 336 ? 1.378 2.299 18.862 1.00 88.12 336 THR A C 1
ATOM 2598 O O . THR A 1 336 ? 2.233 2.810 19.583 1.00 88.12 336 THR A O 1
ATOM 2601 N N . GLU A 1 337 ? 0.079 2.568 19.029 1.00 91.81 337 GLU A N 1
ATOM 2602 C CA . GLU A 1 337 ? -0.406 3.520 20.053 1.00 91.81 337 GLU A CA 1
ATOM 2603 C C . GLU A 1 337 ? -0.646 2.863 21.427 1.00 91.81 337 GLU A C 1
ATOM 2605 O O . GLU A 1 337 ? -1.054 3.540 22.370 1.00 91.81 337 GLU A O 1
ATOM 2610 N N . ARG A 1 338 ? -0.364 1.556 21.566 1.00 94.44 338 ARG A N 1
ATOM 2611 C CA . ARG A 1 338 ? -0.482 0.782 22.819 1.00 94.44 338 ARG A CA 1
ATOM 2612 C C . ARG A 1 338 ? -1.887 0.815 23.440 1.00 94.44 338 ARG A C 1
ATOM 2614 O O . ARG A 1 338 ? -2.029 0.696 24.656 1.00 94.44 338 ARG A O 1
ATOM 2621 N N . MET A 1 339 ? -2.923 0.973 22.619 1.00 96.75 339 MET A N 1
ATOM 2622 C CA . MET A 1 339 ? -4.321 0.972 23.049 1.00 96.75 339 MET A CA 1
ATOM 2623 C C . MET A 1 339 ? -4.791 -0.454 23.354 1.00 96.75 339 MET A C 1
ATOM 2625 O O . MET A 1 339 ? -4.424 -1.399 22.654 1.00 96.75 339 MET A O 1
ATOM 2629 N N . LYS A 1 340 ? -5.626 -0.631 24.383 1.00 97.44 340 LYS A N 1
ATOM 2630 C CA . LYS A 1 340 ? -6.246 -1.936 24.632 1.00 97.44 340 LYS A CA 1
ATOM 2631 C C . LYS A 1 340 ? -7.212 -2.304 23.507 1.00 97.44 340 LYS A C 1
ATOM 2633 O O . LYS A 1 340 ? -7.788 -1.433 22.853 1.00 97.44 340 LYS A O 1
ATOM 2638 N N . LEU A 1 341 ? -7.405 -3.605 23.295 1.00 95.88 341 LEU A N 1
ATOM 2639 C CA . LEU A 1 341 ? -8.251 -4.124 22.218 1.00 95.88 341 LEU A CA 1
ATOM 2640 C C . LEU A 1 341 ? -9.672 -3.548 22.247 1.00 95.88 341 LEU A C 1
ATOM 2642 O O . LEU A 1 341 ? -10.159 -3.081 21.215 1.00 95.88 341 LEU A O 1
ATOM 2646 N N . MET A 1 342 ? -10.344 -3.588 23.404 1.00 95.31 342 MET A N 1
ATOM 2647 C CA . MET A 1 342 ? -11.730 -3.119 23.493 1.00 95.31 342 MET A CA 1
ATOM 2648 C C . MET A 1 342 ? -11.825 -1.603 23.325 1.00 95.31 342 MET A C 1
ATOM 2650 O O . MET A 1 342 ? -12.745 -1.146 22.650 1.00 95.31 342 MET A O 1
ATOM 2654 N N . ASP A 1 343 ? -10.854 -0.841 23.838 1.00 96.38 343 ASP A N 1
ATOM 2655 C CA . ASP A 1 343 ? -10.789 0.615 23.661 1.00 96.38 343 ASP A CA 1
ATOM 2656 C C . ASP A 1 343 ? -10.633 0.994 22.180 1.00 96.38 343 ASP A C 1
ATOM 2658 O O . ASP A 1 343 ? -11.333 1.876 21.679 1.00 96.38 343 ASP A O 1
ATOM 2662 N N . ALA A 1 344 ? -9.765 0.288 21.445 1.00 96.88 344 ALA A N 1
ATOM 2663 C CA . ALA A 1 344 ? -9.561 0.525 20.017 1.00 96.88 344 ALA A CA 1
ATOM 2664 C C . ALA A 1 344 ? -10.832 0.230 19.208 1.00 96.88 344 ALA A C 1
ATOM 2666 O O . ALA A 1 344 ? -11.241 1.030 18.364 1.00 96.88 344 ALA A O 1
ATOM 2667 N N . ILE A 1 345 ? -11.495 -0.895 19.489 1.00 95.38 345 ILE A N 1
ATOM 2668 C CA . ILE A 1 345 ? -12.756 -1.260 18.830 1.00 95.38 345 ILE A CA 1
ATOM 2669 C C . ILE A 1 345 ? -13.853 -0.253 19.179 1.00 95.38 345 ILE A C 1
ATOM 2671 O O . ILE A 1 345 ? -14.561 0.205 18.282 1.00 95.38 345 ILE A O 1
ATOM 2675 N N . GLN A 1 346 ? -13.974 0.131 20.452 1.00 94.00 346 GLN A N 1
ATOM 2676 C CA . GLN A 1 346 ? -14.954 1.112 20.904 1.00 94.00 346 GLN A CA 1
ATOM 2677 C C . GLN A 1 346 ? -14.759 2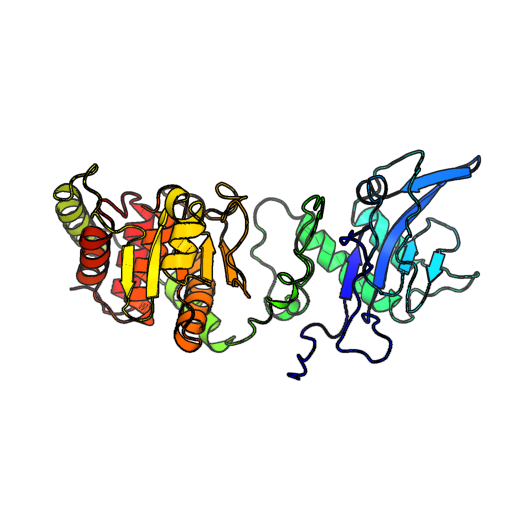.458 20.203 1.00 94.00 346 GLN A C 1
ATOM 2679 O O . GLN A 1 346 ? -15.721 2.990 19.652 1.00 94.00 346 GLN A O 1
ATOM 2684 N N . LEU A 1 347 ? -13.524 2.962 20.134 1.00 95.12 347 LEU A N 1
ATOM 2685 C CA . LEU A 1 347 ? -13.205 4.200 19.425 1.00 95.12 347 LEU A CA 1
ATOM 2686 C C . LEU A 1 347 ? -13.650 4.138 17.958 1.00 95.12 347 LEU A C 1
ATOM 2688 O O . LEU A 1 347 ? -14.261 5.077 17.447 1.00 95.12 347 LEU A O 1
ATOM 2692 N N . LEU A 1 348 ? -13.365 3.035 17.262 1.00 95.38 348 LEU A N 1
ATOM 2693 C CA . LEU A 1 348 ? -13.781 2.884 15.871 1.00 95.38 348 LEU A CA 1
ATOM 2694 C C . LEU A 1 348 ? -15.308 2.839 15.739 1.00 95.38 348 LEU A C 1
ATOM 2696 O O . LEU A 1 348 ? -15.848 3.513 14.864 1.00 95.38 348 LEU A O 1
ATOM 2700 N N . VAL A 1 349 ? -16.004 2.104 16.608 1.00 92.88 349 VAL A N 1
ATOM 2701 C CA . VAL A 1 349 ? -17.472 2.013 16.596 1.00 92.88 349 VAL A CA 1
ATOM 2702 C C . VAL A 1 349 ? -18.111 3.379 16.845 1.00 92.88 349 VAL A C 1
ATOM 2704 O O . VAL A 1 349 ? -18.978 3.803 16.081 1.00 92.88 349 VAL A O 1
ATOM 2707 N N . GLU A 1 350 ? -17.637 4.113 17.850 1.00 91.69 350 GLU A N 1
ATOM 2708 C CA . GLU A 1 350 ? -18.143 5.442 18.206 1.00 91.69 350 GLU A CA 1
ATOM 2709 C C . GLU A 1 350 ? -17.948 6.472 17.090 1.00 91.69 350 GLU A C 1
ATOM 2711 O O . GLU A 1 350 ? -18.781 7.359 16.909 1.00 91.69 350 GLU A O 1
ATOM 2716 N N . ARG A 1 351 ? -16.846 6.382 16.334 1.00 93.06 351 ARG A N 1
ATOM 2717 C CA . ARG A 1 351 ? -16.496 7.375 15.304 1.00 93.06 351 ARG A CA 1
ATOM 2718 C C . ARG A 1 351 ? -16.968 6.988 13.905 1.00 93.06 351 ARG A C 1
ATOM 2720 O O . ARG A 1 351 ? -17.257 7.871 13.092 1.00 93.06 351 ARG A O 1
ATOM 2727 N N . ARG A 1 352 ? -17.056 5.691 13.599 1.00 92.69 352 ARG A N 1
ATOM 2728 C CA . ARG A 1 352 ? -17.336 5.179 12.248 1.00 92.69 352 ARG A CA 1
ATOM 2729 C C . ARG A 1 352 ? -18.677 4.453 12.106 1.00 92.69 352 ARG A C 1
ATOM 2731 O O . ARG A 1 352 ? -19.160 4.355 10.971 1.00 92.69 352 ARG A O 1
ATOM 2738 N N . GLY A 1 353 ? -19.284 4.006 13.204 1.00 91.31 353 GLY A N 1
ATOM 2739 C CA . GLY A 1 353 ? -20.461 3.132 13.222 1.00 91.31 353 GLY A CA 1
ATOM 2740 C C . GLY A 1 353 ? -20.072 1.651 13.169 1.00 91.31 353 GLY A C 1
ATOM 2741 O O . GLY A 1 353 ? -19.003 1.266 13.636 1.00 91.31 353 GLY A O 1
ATOM 2742 N N . LEU A 1 354 ? -20.918 0.805 12.576 1.00 89.75 354 LEU A N 1
ATOM 2743 C CA . LEU A 1 354 ? -20.640 -0.632 12.462 1.00 89.75 354 LEU A CA 1
ATOM 2744 C C . LEU A 1 354 ? -19.375 -0.913 11.621 1.00 89.75 354 LEU A C 1
ATOM 2746 O O . LEU A 1 354 ? -19.328 -0.610 10.423 1.00 89.75 354 LEU A O 1
ATOM 2750 N N . VAL A 1 355 ? -18.378 -1.532 12.256 1.00 93.31 355 VAL A N 1
ATOM 2751 C CA . VAL A 1 355 ? -17.086 -1.959 11.691 1.00 93.31 355 VAL A CA 1
ATOM 2752 C C . VAL A 1 355 ? -16.748 -3.385 12.146 1.00 93.31 355 VAL A C 1
ATOM 2754 O O . VAL A 1 355 ? -17.377 -3.897 13.068 1.00 93.31 355 VAL A O 1
ATOM 2757 N N . LEU A 1 356 ? -15.729 -3.997 11.535 1.00 92.81 356 LEU A N 1
ATOM 2758 C CA . LEU A 1 356 ? -15.138 -5.281 11.934 1.00 92.81 356 LEU A CA 1
ATOM 2759 C C . LEU A 1 356 ? -16.153 -6.436 11.983 1.00 92.81 356 LEU A C 1
ATOM 2761 O O . LEU A 1 356 ? -16.194 -7.206 12.936 1.00 92.81 356 LEU A O 1
ATOM 2765 N N . THR A 1 357 ? -16.984 -6.563 10.947 1.00 87.81 357 THR A N 1
ATOM 2766 C CA . THR A 1 357 ? -17.939 -7.676 10.820 1.00 87.81 357 THR A CA 1
ATOM 2767 C C . THR A 1 357 ? -17.300 -8.945 10.255 1.00 87.81 357 THR A C 1
ATOM 2769 O O . THR A 1 357 ? -17.849 -10.030 10.433 1.00 87.81 357 THR A O 1
ATOM 2772 N N . ASN A 1 358 ? -16.138 -8.828 9.602 1.00 88.44 358 ASN A N 1
ATOM 2773 C CA . ASN A 1 358 ? -15.322 -9.969 9.189 1.00 88.44 358 ASN A CA 1
ATOM 2774 C C . ASN A 1 358 ? -14.685 -10.629 10.427 1.00 88.44 358 ASN A C 1
ATOM 2776 O O . ASN A 1 358 ? -13.903 -10.014 11.161 1.00 88.44 358 ASN A O 1
ATOM 2780 N N . CYS A 1 359 ? -15.028 -11.897 10.657 1.00 86.31 359 CYS A N 1
ATOM 2781 C CA . CYS A 1 359 ? -14.633 -12.615 11.865 1.00 86.31 359 CYS A CA 1
ATOM 2782 C C . CYS A 1 359 ? -13.147 -12.998 11.874 1.00 86.31 359 CYS A C 1
ATOM 2784 O O . CYS A 1 359 ? -12.560 -13.154 12.947 1.00 86.31 359 CYS A O 1
ATOM 2786 N N . HIS A 1 360 ? -12.531 -13.131 10.698 1.00 87.12 360 HIS A N 1
ATOM 2787 C CA . HIS A 1 360 ? -11.111 -13.425 10.565 1.00 87.12 360 HIS A CA 1
ATOM 2788 C C . HIS A 1 360 ? -10.259 -12.244 11.016 1.00 87.12 360 HIS A C 1
ATOM 2790 O O . HIS A 1 360 ? -9.384 -12.415 11.859 1.00 87.12 360 HIS A O 1
ATOM 2796 N N . PHE A 1 361 ? -10.580 -11.031 10.566 1.00 91.81 361 PHE A N 1
ATOM 2797 C CA . PHE A 1 361 ? -9.846 -9.835 10.988 1.00 91.81 361 PHE A CA 1
ATOM 2798 C C . PHE A 1 361 ? -9.986 -9.573 12.490 1.00 91.81 361 PHE A C 1
ATOM 2800 O O . PHE A 1 361 ? -9.027 -9.163 13.139 1.00 91.81 361 PHE A O 1
ATOM 2807 N N . LEU A 1 362 ? -11.154 -9.860 13.078 1.00 91.50 362 LEU A N 1
ATOM 2808 C CA . LEU A 1 362 ? -11.318 -9.815 14.533 1.00 91.50 362 LEU A CA 1
ATOM 2809 C C . LEU A 1 362 ? -10.416 -10.823 15.254 1.00 91.50 362 LEU A C 1
ATOM 2811 O O . LEU A 1 362 ? -9.836 -10.485 16.285 1.00 91.50 362 LEU A O 1
ATOM 2815 N N . ARG A 1 363 ? -10.274 -12.043 14.722 1.00 90.50 363 ARG A N 1
ATOM 2816 C CA . ARG A 1 363 ? -9.345 -13.041 15.275 1.00 90.50 363 ARG A CA 1
ATOM 2817 C C . ARG A 1 363 ? -7.905 -12.546 15.216 1.00 90.50 363 ARG A C 1
ATOM 2819 O O . ARG A 1 363 ? -7.232 -12.625 16.239 1.00 90.50 363 ARG A O 1
ATOM 2826 N N . GLU A 1 364 ? -7.474 -11.990 14.083 1.00 90.75 364 GLU A N 1
ATOM 2827 C CA . GLU A 1 364 ? -6.129 -11.417 13.935 1.00 90.75 364 GLU A CA 1
ATOM 2828 C C . GLU A 1 364 ? -5.877 -10.281 14.948 1.00 90.75 364 GLU A C 1
ATOM 2830 O O . GLU A 1 364 ? -4.798 -10.195 15.532 1.00 90.75 364 GLU A O 1
ATOM 2835 N N . LEU A 1 365 ? -6.880 -9.441 15.235 1.00 94.44 365 LEU A N 1
ATOM 2836 C CA . LEU A 1 365 ? -6.772 -8.376 16.242 1.00 94.44 365 LEU A CA 1
ATOM 2837 C C . LEU A 1 365 ? -6.677 -8.906 17.679 1.00 94.44 365 LEU A C 1
ATOM 2839 O O . LEU A 1 365 ? -5.884 -8.395 18.469 1.00 94.44 365 LEU A O 1
ATOM 2843 N N . VAL A 1 366 ? -7.468 -9.924 18.031 1.00 93.00 366 VAL A N 1
ATOM 2844 C CA . VAL A 1 366 ? -7.414 -10.563 19.361 1.00 93.00 366 VAL A CA 1
ATOM 2845 C C . VAL A 1 366 ? -6.055 -11.222 19.577 1.00 93.00 366 VAL A C 1
ATOM 2847 O O . VAL A 1 366 ? -5.430 -11.039 20.620 1.00 93.00 366 VAL A O 1
ATOM 2850 N N . GLN A 1 367 ? -5.578 -11.938 18.562 1.00 90.00 367 GLN A N 1
ATOM 2851 C CA . GLN A 1 367 ? -4.251 -12.536 18.510 1.00 90.00 367 GLN A CA 1
ATOM 2852 C C . GLN A 1 367 ? -3.143 -11.498 18.723 1.00 90.00 367 GLN A C 1
ATOM 2854 O O . GLN A 1 367 ? -2.289 -11.692 19.593 1.00 90.00 367 GLN A O 1
ATOM 2859 N N . LEU A 1 368 ? -3.208 -10.377 17.995 1.00 90.50 368 LEU A N 1
ATOM 2860 C CA . LEU A 1 368 ? -2.274 -9.261 18.127 1.00 90.50 368 LEU A CA 1
ATOM 2861 C C . LEU A 1 368 ? -2.285 -8.676 19.539 1.00 90.50 368 LEU A C 1
ATOM 2863 O O . LEU A 1 368 ? -1.240 -8.573 20.179 1.00 90.50 368 LEU A O 1
ATOM 2867 N N . ALA A 1 369 ? -3.465 -8.343 20.058 1.00 92.50 369 ALA A N 1
ATOM 2868 C CA . ALA A 1 369 ? -3.600 -7.764 21.387 1.00 92.50 369 ALA A CA 1
ATOM 2869 C C . ALA A 1 369 ? -3.117 -8.717 22.489 1.00 92.50 369 ALA A C 1
ATOM 2871 O O . ALA A 1 369 ? -2.475 -8.281 23.442 1.00 92.50 369 ALA A O 1
ATOM 2872 N N . ARG A 1 370 ? -3.363 -10.024 22.355 1.00 89.88 370 ARG A N 1
ATOM 2873 C CA . ARG A 1 370 ? -2.855 -11.039 23.285 1.00 89.88 370 ARG A CA 1
ATOM 2874 C C . ARG A 1 370 ? -1.333 -11.097 23.287 1.00 89.88 370 ARG A C 1
ATOM 2876 O O . ARG A 1 370 ? -0.738 -11.087 24.362 1.00 89.88 370 ARG A O 1
ATOM 2883 N N . ALA A 1 371 ? -0.717 -11.134 22.106 1.00 86.56 371 ALA A N 1
ATOM 2884 C CA . ALA A 1 371 ? 0.737 -11.158 21.963 1.00 86.56 371 ALA A CA 1
ATOM 2885 C C . ALA A 1 371 ? 1.400 -9.883 22.514 1.00 86.56 371 ALA A C 1
ATOM 2887 O O . ALA A 1 371 ? 2.503 -9.941 23.049 1.00 86.56 371 ALA A O 1
ATOM 2888 N N . GLU A 1 372 ? 0.711 -8.744 22.435 1.00 86.94 372 GLU A N 1
ATOM 2889 C CA . GLU A 1 372 ? 1.196 -7.458 22.945 1.00 86.94 372 GLU A CA 1
ATOM 2890 C C . GLU A 1 372 ? 0.853 -7.188 24.420 1.00 86.94 372 GLU A C 1
ATOM 2892 O O . GLU A 1 372 ? 1.236 -6.140 24.952 1.00 86.94 372 GLU A O 1
ATOM 2897 N N . HIS A 1 373 ? 0.168 -8.126 25.087 1.00 90.88 373 HIS A N 1
ATOM 2898 C CA . HIS A 1 373 ? -0.362 -7.988 26.449 1.00 90.88 373 HIS A CA 1
ATOM 2899 C C . HIS A 1 373 ? -1.319 -6.790 26.616 1.00 90.88 373 HIS A C 1
ATOM 2901 O O . HIS A 1 373 ? -1.292 -6.083 27.621 1.00 90.88 373 HIS A O 1
ATOM 2907 N N . LEU A 1 374 ? -2.167 -6.569 25.610 1.00 93.31 374 LEU A N 1
ATOM 2908 C CA . LEU A 1 374 ? -3.145 -5.479 25.500 1.00 93.31 374 LEU A CA 1
ATOM 2909 C C . LEU A 1 374 ? -4.597 -5.989 25.429 1.00 93.31 374 LEU A C 1
ATOM 2911 O O . LEU A 1 374 ? -5.487 -5.303 24.921 1.00 93.31 374 LEU A O 1
ATOM 2915 N N . LEU A 1 375 ? -4.841 -7.201 25.932 1.00 90.75 375 LEU A N 1
ATOM 2916 C CA . LEU A 1 375 ? -6.190 -7.646 26.283 1.00 90.75 375 LEU A CA 1
ATOM 2917 C C . LEU A 1 375 ? -6.635 -6.966 27.585 1.00 90.75 375 LEU A C 1
ATOM 2919 O O . LEU A 1 375 ? -5.808 -6.684 28.453 1.00 90.75 375 LEU A O 1
ATOM 2923 N N . ASP A 1 376 ? -7.932 -6.689 27.699 1.00 80.00 376 ASP A N 1
ATOM 2924 C CA . ASP A 1 376 ? -8.519 -5.994 28.854 1.00 80.00 376 ASP A CA 1
ATOM 2925 C C . ASP A 1 376 ? -8.505 -6.756 30.168 1.00 80.00 376 ASP A C 1
ATOM 2927 O O . ASP A 1 376 ? -8.897 -7.949 30.161 1.00 80.00 376 ASP A O 1
#

Sequence (376 aa):
MIQCPSLAKEVYTFGAPAVSRPAMPDKTQEDQCFRGLRTFTENKLPGGGRQVDAASIFDAYAHPIIPTLALDWGQDSYYVPCPGDVTWPKGGASDWGLHSETHYAPRLKEVTIEGKAMAAEEPFAMANKMVTLAYKSYDSVANTKKVPVELLACKVAAAWMQVFMSSQAVLKLTQEKWCVAIAAMGTCHARVQQMPYDPALDKPIIDRIHAQLRQADAYHRPVQQPAKLCDWGLYLGGMQDVTDCKKMQDLGIRGIANVASSVCIYTPRGEVPAGDMRILHIDADDDDWYPLLEKHLCEFEMFIQKAKEDGVKTVVHCKAGQNRSAALCAAYLIHTERMKLMDAIQLLVERRGLVLTNCHFLRELVQLARAEHLLD

pLDDT: mean 73.37, std 22.2, range [22.08, 98.5]

Secondary structure (DSSP, 8-state):
---PPPS-S-EEEES---BSSSPPP-TTSTT---SEEEEEEEEEPTTS-EEE-HHHHS--SB--SS-EEEEPSSSPPEEE-TT--TTPSPS--SEE---SHHHHHHHHHT-EETTEE-TTSTTHHHHHHHHHHHHHHHHS-S-TT-S-GGG-TT------------SSGGGSGGG------HHHHHHHHHHHTT----HHHHHHHHHHHHHHHHHS-TT---SSSSEEEETTTEEEE-HHHHS-HHHHHHHT--EEEES-TTT-TTPSPSSPPSS--EEEE-----STT--HHHHHHHHHHHHHHHHHHTT--EEEE-SSSSSHHHHHHHHHHHHTT---HHHHHHHHHHHHSS----HHHHHHHHHHHHHTT---

=== Feature glossary ===
Each block in this record encodes a different view of the same protein. In brief:

Predicted aligned error. PAE(i, j) answers: if I align the predicted and true structures on residue i, how far off (in Å) do I expect residue j to be? A block-diagonal PAE matrix with low values on the blocks and high values off-diagonal is the signature of a multi-domain protein with confidently predicted domains but uncertain inter-domain orientation.

Contact-map, Ramachandran, and PAE plots. Plot images: a contact map (which residues are close in 3D, as an N×N binary image), a Ramachandran scatter (backbone torsion angles, revealing secondary-structure composition at a glance), and — for AlphaFold structures — a PAE heatmap (pairwise prediction confidence).

Backbone torsions (φ/ψ). φ (phi) and ψ (psi) are the two rotatable backbone dihedrals per residue: φ is the C(i-1)–N–Cα–C torsion, ψ is the N–Cα–C–N(i+1) torsion, both in degrees on (−180°, 180°]. α-helical residues cluster near (−60°, −45°); β-strand residues near (−120°, +130°). A Ramachandran plot is simply a scatter of (φ, ψ) for every residue.

Foldseek 3Di. A 3Di character summarizes, for each residue, the relative orientation of the Cα frame of its nearest spatial neighbor. Because it encodes fold topology rather than chemistry, 3Di alignments detect remote structural similarity that sequence alignment misses.

Radius of gyration, Cα contacts, bounding box. Three whole-structure scalars: the radius of gyration (RMS distance of Cα from cen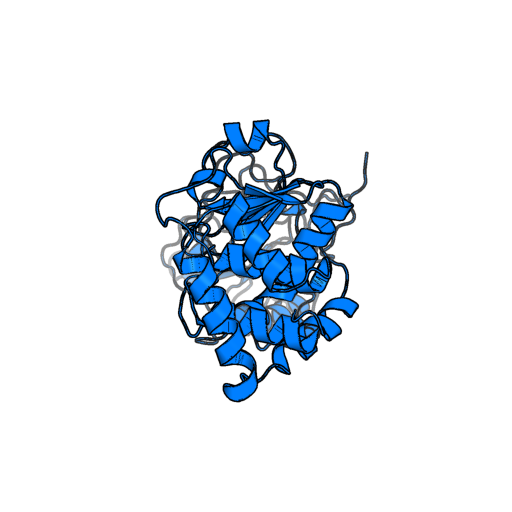troid, in Å), the count of Cα–Cα contacts (pairs closer than 8 Å and separated by more than four residues in sequence — i.e. tertiary, not local, contacts), and the bounding-box dimensions. Together they distinguish compact globular folds from extended fibres or disordered chains.

Sequence. Sequence gives the chain of amino acids in standard one-letter code (A=alanine, C=cysteine, …, Y=tyrosine), read N→C. It is the only feature that is directly encoded by the gene; all structural features are derived from the folded form of this sequence.

mmCIF coordinates. Atomic coordinates in PDBx/mmCIF format — the same representation the Protein Data Bank distributes. Each line of the _atom_site loop places one backbone atom in Cartesian space (units: ångströms, origin: arbitrary).

Secondary structure (3-state, P-SEA). Three-state secondary structure (P-SEA) collapses the eight DSSP classes into helix (a), strand (b), and coil (c). P-SEA assigns these from Cα geometry alone — distances and angles — without requiring backbone oxygens, so it works on any Cα trace.

InterPro / GO / CATH / organism. Functional annotations link the protein to curated databases. InterPro entries identify conserved domains and families by matching the sequence against member-database signatures (Pfam, PROSITE, CDD, …). Gene Ontology (GO) terms describe molecular function, biological process, and cellular component in a controlled vocabulary. CATH places the structure in a hierarchical fold classification (Class/Architecture/Topology/Homologous-superfamily). The organism is the source species.

B-factor. B-factor (Debye–Waller factor) reflects atomic displacement in the crystal lattice. It is an experimental observable (units Å²), not a prediction; low values mean the atom is pinned down, high values mean it moves or is heterogeneous across the crystal.

Rendered structure images. Structure images are PyMOL renders from six orthogonal camera directions. Cartoon representation draws helices as coils and strands as arrows; sticks shows the backbone as bonds; surface shows the solvent-excluded envelope. Rainbow coloring maps sequence position to hue (blue→red, N→C); chain coloring assigns a distinct color per polypeptide.

Solvent-accessible surface area. Solvent-accessible surface area (SASA) is the area in Å² traced out by the centre of a 1.4 Å probe sphere (a water molecule) rolled over the protein's van der Waals surface (Shrake–Rupley / Lee–Richards construction). Buried residues have near-zero SASA; fully exposed residues can exceed 200 Å². The total SASA scales roughly with the number of surface residues.

Secondary structure (8-state, DSSP). The SS8 string is DSSP's per-residue secondary-structure call. α-helix (H) means an i→i+4 H-bond ladder; β-strand (E) means the residue participates in a β-sheet; 3₁₀ (G) and π (I) are tighter and wider helices; T/S are turns/bends; '-' is loop.

pLDDT. For AlphaFold models, the B-factor field carries pLDDT — the model's own estimate of local accuracy on a 0–100 scale. Regions with pLDDT<50 should be treated as essentially unmodeled; they often correspond to intrinsically disordered segments.

Nearest PDB structures. Nearest PDB neighbors are the top structural matches found by Foldseek when searching this structure against the entire Protein Data Bank. Each hit reports a TM-score (0 to 1; >0.5 almost always implies the same fold) and an E-value. These are *structural* homologs — they may share no detectable sequence similarity.